Protein 5F2K (pdb70)

Sequence (714 aa):
SVVVRPAPMESATYSQSSRLQAAGLSPAITLFEKAAQTVPLPDAPQPVVIADYGVATGHNSLKPMMAAINALRRRIREDRAIMVAHTDVPDDNDFTALFRTLADDPDSYLHHDSASFASAVGRSFYTQILPSNTVSLGWSSWAIIQWLSRIPAGAPELTDHVQVAYSKDERARAAYAHQAATDWQDFLAFRGRELCPGGRLVVLTMALDEHGHFGYRPMMNNDALVAALNDQVRDGLLRPEELRRMAIPVVARAEKDLRAPFAPRGWFEGLTIEQLDVFNAEDRFWAAFQSDGDAESFGAQWAGFARAALFPTLAAALDCGTGDPRATAFIEQLEASVADRLASQPEPMRIPLASLVLAKRAVVVRPAPMESATYSQSSRLQAAGLSPAITLFEKAAQTVPLPDAPQPVVIADYGVATGHNSLKPMMAAINALRRRIREDRAIMVAHTDVPDDNDFTALFRTLADDPDSYLHHDSASFASAVGRSFYTQILPSNTVSLGWSSWAIQWLSRIPAGAPELTDHVQVAYSKDERARAAYAHQAATDWQDFLAFRGRELCPGGRLVVLTMALDEHGHFGYRPMMNDALVAALNDQVRDGLLRPEELRRMAIPVVARAEKDLRAPFAPRGWFEGLTIEQLDVFNAEDRFWAAFQSDGDAESFGAQWAGFARAALFPTLAAALDCGTGDPRATAFIEQLEASVADRLASQPEPMRIPLASLVLAKR

Secondary structure (DSSP, 8-state):
--S-------TTTTTTS-HHHHHHHHHHHHHHHHHHTT---PPTTPPEEEEEES-TTSGGGHHHHHHHHHHHHTTS-TTS-EEEEEEE-TTS-HHHHHHHHHH-TT-GGGT-TTEEEEEEES-TTS--S-TT-EEEEEEES-TTB-SSSPTTPPP-TT-SSGGG---HHHHHHHHHHHHHHHHHHHHHHHHHEEEEEEEEEEEEB--TTS----HHHHHHHHHHHHHHHHTTSS-HHHHHH----B-PBPHHHHHTTTTTTTEETTEEEEEEEEEEPP-HHHHHHHHH--HHHHHHHHHHHHHHHHHHHHHTTSSS-TTSHHHHHHHHHHHHHHHHHHHHS------EEEEEEEEE--/---------TTTTTTS-HHHHHHHHHHHHHHHHHHHHS--PSTTSPEEEEEES-TTSGGGHHHHHHHHHHHHTTS-TTS-EEEEEEE-TTS-HHHHHHHHHH-TT-GGGT-TTEEEEEEES-TTS--S-TT-EEEEEEES-TTB-SSSPTTPPP-SS-SSGGG---HHHHHHHHHHHHHHHHHHHHHHHHHEEEEEEEEEEEEB--TT-----HHHHHHHHHHHHHHHHTTSS-HHHHHH----B-PBPHHHHHTTTTTTTEETTEEEEEEEEEEPP-HHHHHHHHH--HHHHHHHHHHHHHHHHHHHHHTTSSS-SSSHHHHHHHHHHHHHHHHHHHHS------EEEEEEEEE-

Organism: Mycobacterium marinum (strain ATCC BAA-535 / M) (NCBI:txid216594)

InterPro domains:
  IPR005299 SAM dependent carboxyl methyltransferase [PF03492] (54-334)
  IPR005299 SAM dependent carboxyl methyltransferase [PTHR31009] (21-322)
  IPR029063 S-adenosyl-L-methionine-dependent methyltransferase superfamily [G3DSA:3.40.50.150] (27-288)
  IPR029063 S-adenosyl-L-methionine-dependent methyltransferase superfamily [SSF53335] (11-367)
  IPR042086 Methyltransferase, alpha-helical capping domain [G3DSA:1.10.1200.270] (24-352)

Radius of gyration: 27.46 Å; Cα contacts (8 Å, |Δi|>4): 1423; chains: 2; bounding box: 68×77×76 Å

Solvent-accessible surface area: 29587 Å² total; per-residue (Å²): 130,143,42,88,141,33,21,27,38,31,39,81,32,19,29,113,22,0,145,12,6,37,27,2,4,57,67,0,25,98,31,0,42,133,8,0,75,110,3,60,38,22,105,87,61,38,25,0,19,0,0,3,2,20,7,10,4,0,61,22,6,6,155,0,0,28,20,0,0,65,2,0,30,182,97,26,173,122,93,77,18,0,19,0,3,0,0,22,56,34,68,6,54,3,25,21,0,2,130,21,2,52,104,34,101,94,0,0,32,101,114,12,122,14,5,15,0,6,0,0,1,54,47,22,30,59,23,0,6,6,41,78,15,0,0,0,0,1,0,16,23,8,1,7,32,2,34,58,35,9,76,85,23,46,102,4,78,126,38,4,15,10,46,54,7,177,45,121,191,0,110,64,26,3,57,122,26,4,49,42,2,3,74,55,0,0,19,55,2,4,125,0,2,9,62,11,0,62,0,1,0,1,0,20,1,38,9,124,121,44,107,22,7,9,114,13,7,17,66,7,6,32,28,0,2,62,35,5,38,168,107,67,96,5,127,61,89,0,36,111,117,0,16,5,1,5,17,7,6,28,84,172,67,0,98,61,17,9,71,136,218,26,96,39,109,28,0,29,25,96,75,27,64,58,54,60,14,107,17,115,15,56,39,39,44,129,103,94,50,63,22,123,47,3,0,55,51,0,0,10,18,1,35,0,13,36,0,21,12,0,3,60,9,12,75,31,42,97,79,54,107,75,1,71,57,8,20,90,77,0,42,48,22,0,17,97,98,7,14,94,119,30,52,76,13,100,3,1,0,0,4,0,4,0,8,30,136,120,188,79,92,110,30,23,28,37,36,40,84,30,18,23,126,23,0,143,11,6,35,26,2,5,55,68,0,29,69,23,0,66,120,8,0,70,103,1,69,47,27,114,77,112,18,25,0,28,0,0,2,2,20,8,9,5,1,57,22,6,6,146,0,0,28,17,0,0,86,2,0,46,172,93,22,171,154,94,20,13,0,24,0,4,0,0,21,45,35,65,6,54,2,26,22,0,2,132,21,2,49,106,35,103,76,0,0,31,110,115,16,124,16,5,16,0,6,0,0,0,52,30,22,27,58,32,0,7,4,49,51,16,0,0,0,0,2,1,16,23,9,2,7,32,2,15,54,34,9,79,85,22,46,86,6,99,107,41,4,7,10,50,32,7,149,55,115,190,0,94,61,26,2,56,129,27,4,50,52,2,3,83,47,0,0,12,48,1,5,106,0,2,16,82,14,0,58,0,0,0,1,0,20,1,38,12,170,121,44,105,17,6,8,130,26,7,14,69,7,4,32,27,0,1,71,38,8,46,184,91,65,88,6,119,64,79,1,32,106,107,1,15,6,2,5,16,8,5,17,92,153,51,0,104,61,17,8,72,143,178,25,78,40,93,18,0,28,25,93,77,28,64,52,54,72,14,114,17,121,16,57,39,50,43,126,102,96,51,65,32,142,48,5,0,55,84,0,0,10,18,0,37,0,10,33,0,29,11,0,6,61,18,10,93,32,42,102,75,56,106,89,2,70,57,8,18,91,80,0,43,49,28,0,18,99,106,6,23,93,119,27,70,77,13,107,3,1,0,0,3,0,4,0,10,28,146

Foldseek 3Di:
DVFAFFDAFDLVQCLVQCVLQLLQCVVLLVVQLVLLLDFDADDPPAAAEEEEEAQQLVNSVLSSVLSSVVSNVVPDPLQRAHEYEYEDAQNRDVVSNVCCLVPPCSHVVNVRVRYYYHYFRHHLLAAGAAFQRHQEYEYTAPLQGFRGQFPPAAQQPLAAELLPGPDPSNVVRLLVSSLSSLLSNCLNVLGRHHAFGKYKYKYQAQDPVRHRKPVLLRVLLSVLVVVCCVVVLAPPQLVSQHYGSGHHYYPCSNCVQQPPVADHNQKGWPDKDKDWRPQVLLVVCVVPVQLLSSLLSSLSNCLRGPLLRSLPSDPDDCPDPSSVVVSVSSSVSSSVSCSVPPDGMTGMMMMTMMTGHD/DFAFFDAFFLVQCLPQCVVQLLQCVVLLVVQLVLLLDFDADPPQDEAEEEEEACQLVNSVLSSVLSSVVNNCVPDPLQRAYEYEYEEAQNRDVVSNVCCCVPPCSRVVNVRVRYYYHYFHHHLLAAGAAFQRHQEYEYTAPLQGFRGQFPPAAQQQQFAELLPGPDPSNVVRLLVSSLSSLLSNCLNVLGRHHARHKYKYKYQAQAPVRHRKPVLLRVLLSVLVVVCCVVVLDPSQLNSNHYGSGDHYYPCSNCVQQPDVADHNQKGWPDKDKDWRDQVLLVVCVVPVQLLSSLLSSLSNCLRGPLLRSLPSDPDDCPDPSSVVVSVSSSVSSSVSCSVPPDGMTGIMMMTMMTGD

CATH classification: 1.10.1200.270 (+1 more: 3.40.50.150)

B-factor: mean 18.24, std 9.44, range [2.29, 59.84]

Nearest PDB structures (foldseek):
  5f2o-assembly1_B  TM=1.001E+00  e=9.201E-74  Mycobacterium marinum M
  5f2n-assembly1_B  TM=1.000E+00  e=8.110E-73  Mycobacterium marinum M
  6lyh-assembly1_B  TM=8.226E-01  e=4.971E-21  Camellia sinensis var. assamica
  2efj-assembly1_A-2  TM=8.255E-01  e=1.047E-20  Coffea canephora
  1m6e-assembly1_X-2  TM=8.026E-01  e=1.023E-18  Clarkia breweri

Structure (mmCIF, N/CA/C/O backbone):
data_5F2K
#
_entry.id   5F2K
#
_cell.length_a   63.074
_cell.length_b   66.131
_cell.length_c   98.086
_cell.angle_alpha   90.00
_cell.angle_beta   107.36
_cell.angle_gamma   90.00
#
_symmetry.space_group_name_H-M   'P 1 21 1'
#
loop_
_entity.id
_entity.type
_entity.pdbx_description
1 polymer 'fatty acid O-methyltransferase'
2 non-polymer S-ADENOSYL-L-HOMOCYSTEINE
3 non-polymer 'OCTANOIC ACID (CAPRYLIC ACID)'
4 water water
#
loop_
_atom_site.group_PDB
_atom_site.id
_atom_site.type_symbol
_atom_site.label_atom_id
_atom_site.label_alt_id
_atom_site.label_comp_id
_atom_site.label_asym_id
_atom_site.label_entity_id
_atom_site.label_seq_id
_atom_site.pdbx_PDB_ins_code
_atom_site.Cartn_x
_atom_site.Cartn_y
_atom_site.Cartn_z
_atom_site.occupancy
_atom_site.B_iso_or_equiv
_atom_site.auth_seq_id
_atom_site.auth_comp_id
_atom_site.auth_asym_id
_atom_site.auth_atom_id
_atom_site.pdbx_PDB_model_num
ATOM 1 N N . SER A 1 11 ? -8.340 -25.652 -36.463 1.00 21.75 11 SER A N 1
ATOM 2 C CA . SER A 1 11 ? -8.948 -25.616 -37.824 1.00 21.16 11 SER A CA 1
ATOM 3 C C . SER A 1 11 ? -8.028 -24.917 -38.820 1.00 20.81 11 SER A C 1
ATOM 4 O O . SER A 1 11 ? -7.284 -24.003 -38.456 1.00 20.90 11 SER A O 1
ATOM 7 N N . VAL A 1 12 ? -8.091 -25.349 -40.078 1.00 19.97 12 VAL A N 1
ATOM 8 C CA . VAL A 1 12 ? -7.359 -24.695 -41.167 1.00 19.58 12 VAL A CA 1
ATOM 9 C C . VAL A 1 12 ? -8.089 -23.437 -41.662 1.00 19.48 12 VAL A C 1
ATOM 10 O O . VAL A 1 12 ? -7.625 -22.755 -42.581 1.00 19.71 12 VAL A O 1
ATOM 14 N N . VAL A 1 13 ? -9.238 -23.145 -41.061 1.00 18.76 13 VAL A N 1
ATOM 15 C CA . VAL A 1 13 ? -9.967 -21.919 -41.361 1.00 18.57 13 VAL A CA 1
ATOM 16 C C . VAL A 1 13 ? -9.509 -20.873 -40.349 1.00 18.26 13 VAL A C 1
ATOM 17 O O . VAL A 1 13 ? -9.716 -21.033 -39.144 1.00 18.57 13 VAL A O 1
ATOM 21 N N . VAL A 1 14 ? -8.858 -19.825 -40.847 1.00 17.20 14 VAL A N 1
ATOM 22 C CA . VAL A 1 14 ? -8.274 -18.789 -39.997 1.00 16.64 14 VAL A CA 1
ATOM 23 C C . VAL A 1 14 ? -9.266 -17.640 -39.833 1.00 15.97 14 VAL A C 1
ATOM 24 O O . VAL A 1 14 ? -9.704 -17.046 -40.815 1.00 15.59 14 VAL A O 1
ATOM 28 N N . ARG A 1 15 ? -9.607 -17.332 -38.586 1.00 15.54 15 ARG A N 1
ATOM 29 C CA . ARG A 1 15 ? -10.637 -16.341 -38.279 1.00 14.86 15 ARG A CA 1
ATOM 30 C C . ARG A 1 15 ? -10.057 -15.137 -37.536 1.00 13.45 15 ARG A C 1
ATOM 31 O O . ARG A 1 15 ? -8.982 -15.236 -36.939 1.00 13.28 15 ARG A O 1
ATOM 39 N N . PRO A 1 16 ? -10.761 -13.987 -37.573 1.00 12.19 16 PRO A N 1
ATOM 40 C CA . PRO A 1 16 ? -10.332 -12.852 -36.755 1.00 11.50 16 PRO A CA 1
ATOM 41 C C . PRO A 1 16 ? -10.532 -13.126 -35.261 1.00 10.81 16 PRO A C 1
ATOM 42 O O . PRO A 1 16 ? -11.179 -14.110 -34.891 1.00 10.77 16 PRO A O 1
ATOM 46 N N . ALA A 1 17 ? -9.967 -12.271 -34.417 1.00 10.19 17 ALA A N 1
ATOM 47 C CA . ALA A 1 17 ? -10.132 -12.391 -32.970 1.00 9.79 17 ALA A CA 1
ATOM 48 C C . ALA A 1 17 ? -11.150 -11.368 -32.466 1.00 9.58 17 ALA A C 1
ATOM 49 O O . ALA A 1 17 ? -11.296 -10.299 -33.064 1.00 9.50 17 ALA A O 1
ATOM 51 N N . PRO A 1 18 ? -11.863 -11.689 -31.369 1.00 9.46 18 PRO A N 1
ATOM 52 C CA . PRO A 1 18 ? -12.802 -10.722 -30.790 1.00 9.40 18 PRO A CA 1
ATOM 53 C C . PRO A 1 18 ? -12.084 -9.507 -30.208 1.00 9.40 18 PRO A C 1
ATOM 54 O O . PRO A 1 18 ? -10.847 -9.468 -30.180 1.00 9.52 18 PRO A O 1
ATOM 58 N N . MET A 1 19 ? -12.855 -8.523 -29.751 1.00 9.22 19 MET A N 1
ATOM 59 C CA . MET A 1 19 ? -12.283 -7.303 -29.184 1.00 9.19 19 MET A CA 1
ATOM 60 C C . MET A 1 19 ? -11.604 -7.616 -27.853 1.00 9.34 19 MET A C 1
ATOM 61 O O . MET A 1 19 ? -11.920 -8.623 -27.214 1.00 9.45 19 MET A O 1
ATOM 66 N N . GLU A 1 20 ? -10.660 -6.768 -27.449 1.00 9.57 20 GLU A N 1
ATOM 67 C CA . GLU A 1 20 ? -10.042 -6.906 -26.136 1.00 9.91 20 GLU A CA 1
ATOM 68 C C . GLU A 1 20 ? -11.059 -6.498 -25.078 1.00 10.05 20 GLU A C 1
ATOM 69 O O . GLU A 1 20 ? -11.324 -5.316 -24.872 1.00 9.98 20 GLU A O 1
ATOM 75 N N . SER A 1 21 ? -11.642 -7.484 -24.403 1.00 10.40 21 SER A N 1
ATOM 76 C CA . SER A 1 21 ? -12.714 -7.178 -23.461 1.00 10.86 21 SER A CA 1
ATOM 77 C C . SER A 1 21 ? -12.254 -6.288 -22.306 1.00 10.81 21 SER A C 1
ATOM 78 O O . SER A 1 21 ? -13.051 -5.528 -21.766 1.00 11.12 21 SER A O 1
ATOM 81 N N . ALA A 1 22 ? -10.970 -6.364 -21.956 1.00 10.70 22 ALA A N 1
ATOM 82 C CA . ALA A 1 22 ? -10.417 -5.556 -20.872 1.00 10.60 22 ALA A CA 1
ATOM 83 C C . ALA A 1 22 ? -10.477 -4.060 -21.162 1.00 10.51 22 ALA A C 1
ATOM 84 O O . ALA A 1 22 ? -10.579 -3.257 -20.235 1.00 10.86 22 ALA A O 1
ATOM 86 N N . THR A 1 23 ? -10.427 -3.685 -22.441 1.00 9.97 23 THR A N 1
ATOM 87 C CA . THR A 1 23 ? -10.351 -2.268 -22.799 1.00 9.53 23 THR A CA 1
ATOM 88 C C . THR A 1 23 ? -11.439 -1.762 -23.758 1.00 9.20 23 THR A C 1
ATOM 89 O O . THR A 1 23 ? -11.586 -0.550 -23.920 1.00 8.88 23 THR A O 1
ATOM 93 N N . TYR A 1 24 ? -12.190 -2.660 -24.396 1.00 8.80 24 TYR A N 1
ATOM 94 C CA . TYR A 1 24 ? -13.154 -2.212 -25.411 1.00 8.69 24 TYR A CA 1
ATOM 95 C C . TYR A 1 24 ? -14.182 -1.175 -24.918 1.00 9.08 24 TYR A C 1
ATOM 96 O O . TYR A 1 24 ? -14.463 -0.209 -25.625 1.00 9.06 24 TYR A O 1
ATOM 105 N N . SER A 1 25 ? -14.720 -1.358 -23.712 1.00 9.76 25 SER A N 1
ATOM 106 C CA . SER A 1 25 ? -15.733 -0.429 -23.193 1.00 10.49 25 SER A CA 1
ATOM 107 C C . SER A 1 25 ? -15.180 0.963 -22.912 1.00 11.03 25 SER A C 1
ATOM 108 O O . SER A 1 25 ? -15.937 1.929 -22.863 1.00 11.50 25 SER A O 1
ATOM 111 N N . GLN A 1 26 ? -13.867 1.052 -22.713 1.00 11.36 26 GLN A N 1
ATOM 112 C CA . GLN A 1 26 ? -13.198 2.330 -22.471 1.00 12.15 26 GLN A CA 1
ATOM 113 C C . GLN A 1 26 ? -12.581 2.902 -23.750 1.00 11.76 26 GLN A C 1
ATOM 114 O O . GLN A 1 26 ? -12.187 4.072 -23.787 1.00 12.35 26 GLN A O 1
ATOM 120 N N . SER A 1 27 ? -12.512 2.081 -24.795 1.00 11.18 27 SER A N 1
ATOM 121 C CA . SER A 1 27 ? -11.784 2.431 -26.017 1.00 10.72 27 SER A CA 1
ATOM 122 C C . SER A 1 27 ? -12.650 2.425 -27.279 1.00 10.21 27 SER A C 1
ATOM 123 O O . SER A 1 27 ? -12.129 2.279 -28.388 1.00 9.76 27 SER A O 1
ATOM 126 N N . SER A 1 28 ? -13.959 2.597 -27.112 1.00 10.01 28 SER A N 1
ATOM 127 C CA . SER A 1 28 ? -14.885 2.533 -28.247 1.00 9.78 28 SER A CA 1
ATOM 128 C C . SER A 1 28 ? -15.754 3.784 -28.418 1.00 10.01 28 SER A C 1
ATOM 129 O O . SER A 1 28 ? -16.871 3.717 -28.953 1.00 9.63 28 SER A O 1
ATOM 132 N N . ARG A 1 29 ? -15.229 4.924 -27.976 1.00 10.41 29 ARG A N 1
ATOM 133 C CA . ARG A 1 29 ? -15.901 6.211 -28.157 1.00 10.84 29 ARG A CA 1
ATOM 134 C C . ARG A 1 29 ? -15.953 6.633 -29.619 1.00 9.98 29 ARG A C 1
ATOM 135 O O . ARG A 1 29 ? -16.898 7.312 -30.029 1.00 9.86 29 ARG A O 1
ATOM 143 N N . LEU A 1 30 ? -14.943 6.250 -30.402 1.00 9.17 30 LEU A N 1
ATOM 144 C CA . LEU A 1 30 ? -14.967 6.542 -31.836 1.00 8.48 30 LEU A CA 1
ATOM 145 C C . LEU A 1 30 ? -16.178 5.831 -32.440 1.00 8.19 30 LEU A C 1
ATOM 146 O O . LEU A 1 30 ? -16.989 6.455 -33.125 1.00 8.06 30 LEU A O 1
ATOM 151 N N . GLN A 1 31 ? -16.306 4.541 -32.146 1.00 7.81 31 GLN A N 1
ATOM 152 C CA . GLN A 1 31 ? -17.429 3.738 -32.643 1.00 7.53 31 GLN A CA 1
ATOM 153 C C . GLN A 1 31 ? -18.773 4.305 -32.195 1.00 7.66 31 GLN A C 1
ATOM 154 O O . GLN A 1 31 ? -19.696 4.430 -33.004 1.00 7.56 31 GLN A O 1
ATOM 160 N N . ALA A 1 32 ? -18.878 4.655 -30.915 1.00 7.70 32 ALA A N 1
ATOM 161 C CA . ALA A 1 32 ? -20.114 5.217 -30.364 1.00 7.99 32 ALA A CA 1
ATOM 162 C C . ALA A 1 32 ? -20.551 6.494 -31.088 1.00 8.18 32 ALA A C 1
ATOM 163 O O . ALA A 1 32 ? -21.737 6.664 -31.394 1.00 8.22 32 ALA A O 1
ATOM 165 N N . ALA A 1 33 ? -19.592 7.376 -31.368 1.00 8.52 33 ALA A N 1
ATOM 166 C CA . ALA A 1 33 ? -19.876 8.638 -32.047 1.00 8.85 33 ALA A CA 1
ATOM 167 C C . ALA A 1 33 ? -20.297 8.402 -33.493 1.00 9.15 33 ALA A C 1
ATOM 168 O O . ALA A 1 33 ? -21.229 9.040 -33.986 1.00 9.44 33 ALA A O 1
ATOM 170 N N . GLY A 1 34 ? -19.617 7.472 -34.159 1.00 9.26 34 GLY A N 1
ATOM 171 C CA . GLY A 1 34 ? -19.901 7.152 -35.556 1.00 9.62 34 GLY A CA 1
ATOM 172 C C . GLY A 1 34 ? -21.267 6.530 -35.786 1.00 9.98 34 GLY A C 1
ATOM 173 O O . GLY A 1 34 ? -21.888 6.758 -36.826 1.00 9.99 34 GLY A O 1
ATOM 174 N N . LEU A 1 35 ? -21.739 5.743 -34.821 1.00 10.33 35 LEU A N 1
ATOM 175 C CA . LEU A 1 35 ? -23.011 5.024 -34.978 1.00 11.01 35 LEU A CA 1
ATOM 176 C C . LEU A 1 35 ? -24.225 5.888 -34.619 1.00 11.89 35 LEU A C 1
ATOM 177 O O . LEU A 1 35 ? -25.368 5.506 -34.883 1.00 11.95 35 LEU A O 1
ATOM 182 N N . SER A 1 36 ? -23.976 7.055 -34.026 1.00 12.88 36 SER A N 1
ATOM 183 C CA . SER A 1 36 ? -25.058 7.930 -33.561 1.00 14.25 36 SER A CA 1
ATOM 184 C C . SER A 1 36 ? -26.184 8.186 -34.591 1.00 14.71 36 SER A C 1
ATOM 185 O O . SER A 1 36 ? -27.360 8.068 -34.236 1.00 14.70 36 SER A O 1
ATOM 188 N N . PRO A 1 37 ? -25.841 8.496 -35.867 1.00 15.34 37 PRO A N 1
ATOM 189 C CA . PRO A 1 37 ? -26.905 8.728 -36.863 1.00 15.54 37 PRO A CA 1
ATOM 190 C C . PRO A 1 37 ? -27.778 7.502 -37.150 1.00 15.34 37 PRO A C 1
ATOM 191 O O . PRO A 1 37 ? -28.953 7.645 -37.505 1.00 16.06 37 PRO A O 1
ATOM 195 N N . ALA A 1 38 ? -27.212 6.308 -37.003 1.00 14.37 38 ALA A N 1
ATOM 196 C CA . ALA A 1 38 ? -27.961 5.078 -37.231 1.00 13.70 38 ALA A CA 1
ATOM 197 C C . ALA A 1 38 ? -29.002 4.831 -36.132 1.00 12.95 38 ALA A C 1
ATOM 198 O O . ALA A 1 38 ? -30.004 4.158 -36.373 1.00 12.72 38 ALA A O 1
ATOM 200 N N . ILE A 1 39 ? -28.768 5.376 -34.936 1.00 12.52 39 ILE A N 1
ATOM 201 C CA . ILE A 1 39 ? -29.731 5.249 -33.831 1.00 12.04 39 ILE A CA 1
ATOM 202 C C . ILE A 1 39 ? -31.066 5.890 -34.218 1.00 12.12 39 ILE A C 1
ATOM 203 O O . ILE A 1 39 ? -32.129 5.337 -33.932 1.00 11.88 39 ILE A O 1
ATOM 208 N N . THR A 1 40 ? -30.999 7.039 -34.890 1.00 12.39 40 THR A N 1
ATOM 209 C CA . THR A 1 40 ? -32.201 7.737 -35.354 1.00 12.99 40 THR A CA 1
ATOM 210 C C . THR A 1 40 ? -33.016 6.856 -36.306 1.00 12.70 40 THR A C 1
ATOM 211 O O . THR A 1 40 ? -34.246 6.789 -36.203 1.00 12.89 40 THR A O 1
ATOM 215 N N . LEU A 1 41 ? -32.326 6.181 -37.223 1.00 12.55 41 LEU A N 1
ATOM 216 C CA . LEU A 1 41 ? -32.955 5.241 -38.154 1.00 12.28 41 LEU A CA 1
ATOM 217 C C . LEU A 1 41 ? -33.618 4.077 -37.416 1.00 11.77 41 LEU A C 1
ATOM 218 O O . LEU A 1 41 ? -34.722 3.645 -37.767 1.00 11.43 41 LEU A O 1
ATOM 223 N N . PHE A 1 42 ? -32.926 3.582 -36.393 1.00 11.39 42 PHE A N 1
ATOM 224 C CA . PHE A 1 42 ? -33.372 2.440 -35.597 1.00 11.18 42 PHE A CA 1
ATOM 225 C C . PHE A 1 42 ? -34.620 2.786 -34.785 1.00 11.50 42 PHE A C 1
ATOM 226 O O . PHE A 1 42 ? -35.591 2.018 -34.752 1.00 11.12 42 PHE A O 1
ATOM 234 N N . GLU A 1 43 ? -34.587 3.952 -34.144 1.00 12.21 43 GLU A N 1
ATOM 235 C CA . GLU A 1 43 ? -35.725 4.459 -33.381 1.00 13.25 43 GLU A CA 1
ATOM 236 C C . GLU A 1 43 ? -36.953 4.643 -34.271 1.00 13.22 43 GLU A C 1
ATOM 237 O O . GLU A 1 43 ? -38.078 4.329 -33.865 1.00 12.72 43 GLU A O 1
ATOM 243 N N . LYS A 1 44 ? -36.731 5.167 -35.475 1.00 13.14 44 LYS A N 1
ATOM 244 C CA . LYS A 1 44 ? -37.810 5.392 -36.433 1.00 13.55 44 LYS A CA 1
ATOM 245 C C . LYS A 1 44 ? -38.442 4.064 -36.861 1.00 12.97 44 LYS A C 1
ATOM 246 O O . LYS A 1 44 ? -39.668 3.943 -36.913 1.00 12.85 44 LYS A O 1
ATOM 252 N N . ALA A 1 45 ? -37.602 3.067 -37.136 1.00 12.28 45 ALA A N 1
ATOM 253 C CA . ALA A 1 45 ? -38.067 1.724 -37.483 1.00 12.02 45 ALA A CA 1
ATOM 25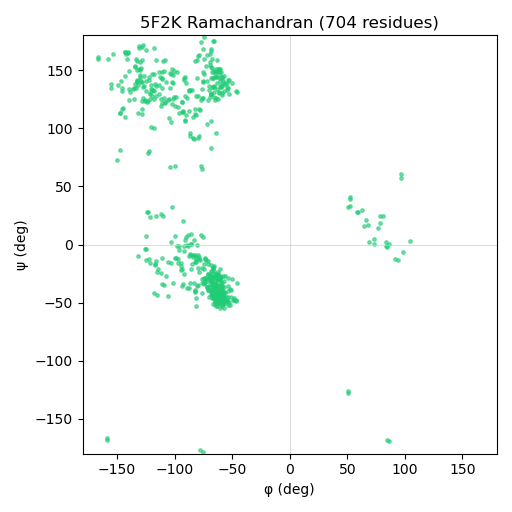4 C C . ALA A 1 45 ? -38.930 1.115 -36.373 1.00 11.98 45 ALA A C 1
ATOM 255 O O . ALA A 1 45 ? -39.955 0.476 -36.647 1.00 11.81 45 ALA A O 1
ATOM 257 N N . ALA A 1 46 ? -38.525 1.347 -35.125 1.00 11.90 46 ALA A N 1
ATOM 258 C CA . ALA A 1 46 ? -39.220 0.815 -33.950 1.00 12.27 46 ALA A CA 1
ATOM 259 C C . ALA A 1 46 ? -40.651 1.347 -33.828 1.00 12.56 46 ALA A C 1
ATOM 260 O O . ALA A 1 46 ? -41.506 0.715 -33.199 1.00 12.49 46 ALA A O 1
ATOM 262 N N . GLN A 1 47 ? -40.898 2.509 -34.426 1.00 13.43 47 GLN A N 1
ATOM 263 C CA . GLN A 1 47 ? -42.218 3.138 -34.379 1.00 14.40 47 GLN A CA 1
ATOM 264 C C . GLN A 1 47 ? -43.276 2.359 -35.160 1.00 14.50 47 GLN A C 1
ATOM 265 O O . GLN A 1 47 ? -44.463 2.445 -34.838 1.00 15.03 47 GLN A O 1
ATOM 271 N N . THR A 1 48 ? -42.860 1.590 -36.168 1.00 14.41 48 THR A N 1
ATOM 272 C CA . THR A 1 48 ? -43.830 0.938 -37.063 1.00 14.43 48 THR A CA 1
ATOM 273 C C . THR A 1 48 ? -43.639 -0.558 -37.366 1.00 13.89 48 THR A C 1
ATOM 274 O O . THR A 1 48 ? -44.519 -1.168 -37.974 1.00 13.98 48 THR A O 1
ATOM 278 N N . VAL A 1 49 ? -42.514 -1.160 -36.975 1.00 12.99 49 VAL A N 1
ATOM 279 C CA . VAL A 1 49 ? -42.315 -2.588 -37.283 1.00 12.56 49 VAL A CA 1
ATOM 280 C C . VAL A 1 49 ? -43.426 -3.455 -36.679 1.00 12.12 49 VAL A C 1
ATOM 281 O O . VAL A 1 49 ? -43.896 -3.167 -35.576 1.00 11.96 49 VAL A O 1
ATOM 285 N N . PRO A 1 50 ? -43.853 -4.511 -37.402 1.00 11.96 50 PRO A N 1
ATOM 286 C CA . PRO A 1 50 ? -44.838 -5.434 -36.826 1.00 11.89 50 PRO A CA 1
ATOM 287 C C . PRO A 1 50 ? -44.272 -6.180 -35.623 1.00 11.94 50 PRO A C 1
ATOM 288 O O . PRO A 1 50 ? -43.076 -6.500 -35.590 1.00 11.66 50 PRO A O 1
ATOM 292 N N . LEU A 1 51 ? -45.135 -6.438 -34.646 1.00 11.82 51 LEU A N 1
ATOM 293 C CA . LEU A 1 51 ? -44.751 -7.136 -33.421 1.00 12.16 51 LEU A CA 1
ATOM 294 C C . LEU A 1 51 ? -45.446 -8.496 -33.362 1.00 12.75 51 LEU A C 1
ATOM 295 O O . LEU A 1 51 ? -46.556 -8.640 -33.877 1.00 12.63 51 LEU A O 1
ATOM 300 N N . PRO A 1 52 ? -44.792 -9.502 -32.752 1.00 13.20 52 PRO A N 1
ATOM 301 C CA . PRO A 1 52 ? -45.316 -10.876 -32.763 1.00 13.92 52 PRO A CA 1
ATOM 302 C C . PRO A 1 52 ? -46.514 -11.101 -31.837 1.00 14.65 52 PRO A C 1
ATOM 303 O O . PRO A 1 52 ? -46.734 -10.327 -30.906 1.00 14.21 52 PRO A O 1
ATOM 307 N N . ASP A 1 53 ? -47.266 -12.169 -32.112 1.00 16.44 53 ASP A N 1
ATOM 308 C CA . ASP A 1 53 ? -48.453 -12.557 -31.337 1.00 18.27 53 ASP A CA 1
ATOM 309 C C . ASP A 1 53 ? -48.099 -12.967 -29.905 1.00 18.49 53 ASP A C 1
ATOM 310 O O . ASP A 1 53 ? -47.023 -13.514 -29.661 1.00 18.46 53 ASP A O 1
ATOM 315 N N . ALA A 1 54 ? -49.009 -12.712 -28.965 1.00 18.79 54 ALA A N 1
ATOM 316 C CA . ALA A 1 54 ? -48.832 -13.125 -27.566 1.00 18.71 54 ALA A CA 1
ATOM 317 C C . ALA A 1 54 ? -48.711 -14.650 -27.449 1.00 18.50 54 ALA A C 1
ATOM 318 O O . ALA A 1 54 ? -49.328 -15.375 -28.233 1.00 18.94 54 ALA A O 1
ATOM 320 N N . PRO A 1 55 ? -47.920 -15.145 -26.475 1.00 18.01 55 PRO A N 1
ATOM 321 C CA . PRO A 1 55 ? -47.151 -14.415 -25.465 1.00 17.40 55 PRO A CA 1
ATOM 322 C C . PRO A 1 55 ? -45.709 -14.116 -25.885 1.00 16.40 55 PRO A C 1
ATOM 323 O O . PRO A 1 55 ? -44.862 -13.849 -25.026 1.00 16.37 55 PRO A O 1
ATOM 327 N N . GLN A 1 56 ? -45.433 -14.157 -27.187 1.00 15.27 56 GLN A N 1
ATOM 328 C CA . GLN A 1 56 ? -44.066 -13.961 -27.680 1.00 14.15 56 GLN A CA 1
ATOM 329 C C . GLN A 1 56 ? -43.523 -12.587 -27.297 1.00 12.99 56 GLN A C 1
ATOM 330 O O . GLN A 1 56 ? -44.225 -11.583 -27.423 1.00 12.85 56 GLN A O 1
ATOM 336 N N . PRO A 1 57 ? -42.262 -12.532 -26.829 1.00 11.95 57 PRO A N 1
ATOM 337 C CA . PRO A 1 57 ? -41.679 -11.220 -26.593 1.00 11.28 57 PRO A CA 1
ATOM 338 C C . PRO A 1 57 ? -41.361 -10.536 -27.921 1.00 10.69 57 PRO A C 1
ATOM 339 O O . PRO A 1 57 ? -41.155 -11.219 -28.931 1.00 10.79 57 PRO A O 1
ATOM 343 N N . VAL A 1 58 ? -41.341 -9.208 -27.925 1.00 9.95 58 VAL A N 1
ATOM 344 C CA . VAL A 1 58 ? -40.767 -8.470 -29.044 1.00 9.40 58 VAL A CA 1
ATOM 345 C C . VAL A 1 58 ? -39.271 -8.741 -28.975 1.00 9.16 58 VAL A C 1
ATOM 346 O O . VAL A 1 58 ? -38.663 -8.562 -27.917 1.00 9.31 58 VAL A O 1
ATOM 350 N N . VAL A 1 59 ? -38.690 -9.194 -30.082 1.00 8.72 59 VAL A N 1
ATOM 351 C CA . VAL A 1 59 ? -37.253 -9.484 -30.116 1.00 8.44 59 VAL A CA 1
ATOM 352 C C . VAL A 1 59 ? -36.504 -8.408 -30.890 1.00 8.16 59 VAL A C 1
ATOM 353 O O . VAL A 1 59 ? -36.834 -8.104 -32.043 1.00 8.22 59 VAL A O 1
ATOM 357 N N . ILE A 1 60 ? -35.516 -7.824 -30.220 1.00 7.93 60 ILE A N 1
ATOM 358 C CA . ILE A 1 60 ? -34.535 -6.935 -30.831 1.00 7.71 60 ILE A CA 1
ATOM 359 C C . ILE A 1 60 ? -33.218 -7.700 -30.875 1.00 7.53 60 ILE A C 1
ATOM 360 O O . ILE A 1 60 ? -32.741 -8.155 -29.838 1.00 7.62 60 ILE A O 1
ATOM 365 N N . ALA A 1 61 ? -32.644 -7.872 -32.068 1.00 7.22 61 ALA A N 1
ATOM 366 C CA . ALA A 1 61 ? -31.374 -8.597 -32.207 1.00 6.98 61 ALA A CA 1
ATOM 367 C C . ALA A 1 61 ? -30.232 -7.611 -32.433 1.00 6.87 61 ALA A C 1
ATOM 368 O O . ALA A 1 61 ? -30.368 -6.673 -33.216 1.00 6.88 61 ALA A O 1
ATOM 370 N N . ASP A 1 62 ? -29.129 -7.822 -31.710 1.00 6.65 62 ASP A N 1
ATOM 371 C CA . ASP A 1 62 ? -27.942 -6.966 -31.762 1.00 6.46 62 ASP A CA 1
ATOM 372 C C . ASP A 1 62 ? -26.787 -7.829 -32.262 1.00 6.35 62 ASP A C 1
ATOM 373 O O . ASP A 1 62 ? -26.211 -8.603 -31.503 1.00 6.35 62 ASP A O 1
ATOM 378 N N . TYR A 1 63 ? -26.467 -7.698 -33.549 1.00 6.23 63 TYR A N 1
ATOM 379 C CA . TYR A 1 63 ? -25.502 -8.586 -34.192 1.00 6.16 63 TYR A CA 1
ATOM 380 C C . TYR A 1 63 ? -24.087 -8.023 -34.097 1.00 6.11 63 TYR A C 1
ATOM 381 O O . TYR A 1 63 ? -23.752 -7.063 -34.791 1.00 6.18 63 TYR A O 1
ATOM 390 N N . GLY A 1 64 ? -23.273 -8.631 -33.234 1.00 6.07 64 GLY A N 1
ATOM 391 C CA . GLY A 1 64 ? -21.893 -8.189 -32.994 1.00 6.05 64 GLY A CA 1
ATOM 392 C C . GLY A 1 64 ? -21.776 -7.291 -31.778 1.00 6.06 64 GLY A C 1
ATOM 393 O O . GLY A 1 64 ? -21.329 -6.152 -31.884 1.00 6.00 64 GLY A O 1
ATOM 394 N N . VAL A 1 65 ? -22.151 -7.827 -30.618 1.00 6.12 65 VAL A N 1
ATOM 395 C CA . VAL A 1 65 ? -22.278 -7.051 -29.377 1.00 6.25 65 VAL A CA 1
ATOM 396 C C . VAL A 1 65 ? -20.964 -6.644 -28.678 1.00 6.42 65 VAL A C 1
ATOM 397 O O . VAL A 1 65 ? -20.922 -5.615 -27.999 1.00 6.41 65 VAL A O 1
ATOM 401 N N . ALA A 1 66 ? -19.908 -7.440 -28.838 1.00 6.70 66 ALA A N 1
ATOM 402 C CA . ALA A 1 66 ? -18.691 -7.300 -28.024 1.00 7.01 66 ALA A CA 1
ATOM 403 C C . ALA A 1 66 ? -19.056 -7.252 -26.529 1.00 7.32 66 ALA A C 1
ATOM 404 O O . ALA A 1 66 ? -19.774 -8.128 -26.051 1.00 7.33 66 ALA A O 1
ATOM 406 N N . THR A 1 67 ? -18.605 -6.215 -25.819 1.00 7.89 67 THR A N 1
ATOM 407 C CA . THR A 1 67 ? -18.821 -6.078 -24.367 1.00 8.47 67 THR A CA 1
ATOM 408 C C . THR A 1 67 ? -20.184 -5.496 -24.002 1.00 8.54 67 THR A C 1
ATOM 409 O O . THR A 1 67 ? -20.531 -5.428 -22.821 1.00 8.23 67 THR A O 1
ATOM 413 N N . GLY A 1 68 ? -20.920 -5.027 -25.008 1.00 8.64 68 GLY A N 1
ATOM 414 C CA . GLY A 1 68 ? -22.244 -4.432 -24.808 1.00 9.24 68 GLY A CA 1
ATOM 415 C C . GLY A 1 68 ? -22.296 -2.925 -24.599 1.00 9.66 68 GLY A C 1
ATOM 416 O O . GLY A 1 68 ? -23.367 -2.327 -24.660 1.00 9.42 68 GLY A O 1
ATOM 417 N N . HIS A 1 69 ? -21.142 -2.308 -24.366 1.00 10.32 69 HIS A N 1
ATOM 418 C CA . HIS A 1 69 ? -21.066 -0.885 -24.037 1.00 11.28 69 HIS A CA 1
ATOM 419 C C . HIS A 1 69 ? -21.784 0.020 -25.056 1.00 11.22 69 HIS A C 1
ATOM 420 O O . HIS A 1 69 ? -22.538 0.918 -24.680 1.00 11.40 69 HIS A O 1
ATOM 427 N N . ASN A 1 70 ? -21.573 -0.246 -26.341 1.00 11.12 70 ASN A N 1
ATOM 428 C CA . ASN A 1 70 ? -22.162 0.579 -27.391 1.00 11.35 70 ASN A CA 1
ATOM 429 C C . ASN A 1 70 ? -23.532 0.123 -27.855 1.00 11.58 70 ASN A C 1
ATOM 430 O O . ASN A 1 70 ? -24.076 0.674 -28.810 1.00 12.57 70 ASN A O 1
ATOM 435 N N . SER A 1 71 ? -24.092 -0.870 -27.174 1.00 11.18 71 SER A N 1
ATOM 436 C CA . SER A 1 71 ? -25.425 -1.359 -27.510 1.00 11.14 71 SER A CA 1
ATOM 437 C C . SER A 1 71 ? -26.512 -0.683 -26.682 1.00 11.37 71 SER A C 1
ATOM 438 O O . SER A 1 71 ? -27.674 -0.657 -27.079 1.00 11.92 71 SER A O 1
ATOM 441 N N . LEU A 1 72 ? -26.127 -0.122 -25.543 1.00 11.25 72 LEU A N 1
ATOM 442 C CA . LEU A 1 72 ? -27.103 0.387 -24.583 1.00 11.25 72 LEU A CA 1
ATOM 443 C C . LEU A 1 72 ? -27.973 1.503 -25.152 1.00 11.54 72 LEU A C 1
ATOM 444 O O . LEU A 1 72 ? -29.193 1.452 -25.024 1.00 11.52 72 LEU A O 1
ATOM 449 N N . LYS A 1 73 ? -27.352 2.480 -25.806 1.00 12.13 73 LYS A N 1
ATOM 450 C CA . LYS A 1 73 ? -28.086 3.604 -26.392 1.00 12.68 73 LYS A CA 1
ATOM 451 C C . LYS A 1 73 ? -29.058 3.188 -27.516 1.00 12.19 73 LYS A C 1
ATOM 452 O O . LYS A 1 73 ? -30.237 3.543 -27.448 1.00 11.83 73 LYS A O 1
ATOM 458 N N . PRO A 1 74 ? -28.584 2.438 -28.540 1.00 11.76 74 PRO A N 1
ATOM 459 C CA . PRO A 1 74 ? -29.532 2.017 -29.580 1.00 11.58 74 PRO A CA 1
ATOM 460 C C . PRO A 1 74 ? -30.681 1.160 -29.047 1.00 11.47 74 PRO A C 1
ATOM 461 O O . PRO A 1 74 ? -31.823 1.344 -29.473 1.00 11.16 74 PRO A O 1
ATOM 465 N N . MET A 1 75 ? -30.386 0.246 -28.124 1.00 11.61 75 MET A N 1
ATOM 466 C CA . MET A 1 75 ? -31.426 -0.617 -27.555 1.00 11.95 75 MET A CA 1
ATOM 467 C C . MET A 1 75 ? -32.485 0.193 -26.809 1.00 12.19 75 MET A C 1
ATOM 468 O O . MET A 1 75 ? -33.683 -0.047 -26.972 1.00 11.78 75 MET A O 1
ATOM 473 N N . MET A 1 76 ? -32.036 1.152 -26.002 1.00 12.64 76 MET A N 1
ATOM 474 C CA . MET A 1 76 ? -32.947 1.984 -25.212 1.00 13.55 76 MET A CA 1
ATOM 475 C C . MET A 1 76 ? -33.821 2.864 -26.103 1.00 12.84 76 MET A C 1
ATOM 476 O O . MET A 1 76 ? -34.998 3.081 -25.803 1.00 12.49 76 MET A O 1
ATOM 481 N N . ALA A 1 77 ? -33.246 3.357 -27.202 1.00 12.24 77 ALA A N 1
ATOM 482 C CA . ALA A 1 77 ? -33.994 4.147 -28.184 1.00 11.80 77 ALA A CA 1
ATOM 483 C C . ALA A 1 77 ? -35.159 3.347 -28.761 1.00 11.56 77 ALA A C 1
ATOM 484 O O . ALA A 1 77 ? -36.278 3.855 -28.862 1.00 11.51 77 ALA A O 1
ATOM 486 N N . ALA A 1 78 ? -34.893 2.094 -29.124 1.00 11.13 78 ALA A N 1
ATOM 487 C CA . ALA A 1 78 ? -35.927 1.207 -29.670 1.00 10.94 78 ALA A CA 1
ATOM 488 C C . ALA A 1 78 ? -36.986 0.875 -28.629 1.00 10.95 78 ALA A C 1
ATOM 489 O O . ALA A 1 78 ? -38.184 0.913 -28.925 1.00 11.06 78 ALA A O 1
ATOM 491 N N . ILE A 1 79 ? -36.536 0.549 -27.418 1.00 10.99 79 ILE A N 1
ATOM 492 C CA . ILE A 1 79 ? -37.433 0.174 -26.325 1.00 11.09 79 ILE A CA 1
ATOM 493 C C . ILE A 1 79 ? -38.365 1.329 -25.976 1.00 11.42 79 ILE A C 1
ATOM 494 O O . ILE A 1 79 ? -39.571 1.126 -25.825 1.00 11.37 79 ILE A O 1
ATOM 499 N N . ASN A 1 80 ? -37.811 2.537 -25.886 1.00 12.01 80 ASN A N 1
ATOM 500 C CA . ASN A 1 80 ? -38.627 3.720 -25.619 1.00 12.53 80 ASN A CA 1
ATOM 501 C C . ASN A 1 80 ? -39.709 3.931 -26.676 1.00 12.59 80 ASN A C 1
ATOM 502 O O . ASN A 1 80 ? -40.862 4.222 -26.339 1.00 12.70 80 ASN A O 1
ATOM 507 N N . ALA A 1 81 ? -39.348 3.754 -27.947 1.00 12.38 81 ALA A N 1
ATOM 508 C CA . ALA A 1 81 ? -40.322 3.851 -29.039 1.00 12.45 81 ALA A CA 1
ATOM 509 C C . ALA A 1 81 ? -41.401 2.769 -28.936 1.00 12.45 81 ALA A C 1
ATOM 510 O O . ALA A 1 81 ? -42.591 3.041 -29.146 1.00 12.27 81 ALA A O 1
ATOM 512 N N . LEU A 1 82 ? -40.988 1.549 -28.600 1.00 12.21 82 LEU A N 1
ATOM 513 C CA . LEU A 1 82 ? -41.932 0.441 -28.454 1.00 12.47 82 LEU A CA 1
ATOM 514 C C . LEU A 1 82 ? -42.920 0.692 -27.319 1.00 12.79 82 LEU A C 1
ATOM 515 O O . LEU A 1 82 ? -44.096 0.354 -27.436 1.00 12.71 82 LEU A O 1
ATOM 520 N N . ARG A 1 83 ? -42.442 1.311 -26.242 1.00 13.31 83 ARG A N 1
ATOM 521 C CA . ARG A 1 83 ? -43.285 1.589 -25.077 1.00 13.89 83 ARG A CA 1
ATOM 522 C C . ARG A 1 83 ? -44.325 2.685 -25.334 1.00 14.77 83 ARG A C 1
ATOM 523 O O . ARG A 1 83 ? -45.259 2.850 -24.551 1.00 15.05 83 ARG A O 1
ATOM 531 N N . ARG A 1 84 ? -44.164 3.427 -26.427 1.00 15.78 84 ARG A N 1
ATOM 532 C CA . ARG A 1 84 ? -45.190 4.383 -26.854 1.00 16.64 84 ARG A CA 1
ATOM 533 C C . ARG A 1 84 ? -46.318 3.680 -27.615 1.00 16.33 84 ARG A C 1
ATOM 534 O O . ARG A 1 84 ? -47.378 4.270 -27.862 1.00 16.54 84 ARG A O 1
ATOM 542 N N . ARG A 1 85 ? -46.091 2.412 -27.959 1.00 15.75 85 ARG A N 1
ATOM 543 C CA . ARG A 1 85 ? -47.044 1.605 -28.725 1.00 15.40 85 ARG A CA 1
ATOM 544 C C . ARG A 1 85 ? -47.770 0.571 -27.865 1.00 15.49 85 ARG A C 1
ATOM 545 O O . ARG A 1 85 ? -48.987 0.398 -27.982 1.00 16.07 85 ARG A O 1
ATOM 553 N N . ILE A 1 86 ? -47.019 -0.119 -27.009 1.00 15.26 86 ILE A N 1
ATOM 554 C CA . ILE A 1 86 ? -47.539 -1.288 -26.298 1.00 15.30 86 ILE A CA 1
ATOM 555 C C . ILE A 1 86 ? -47.542 -1.095 -24.784 1.00 15.65 86 ILE A C 1
ATOM 556 O O . ILE A 1 86 ? -46.960 -0.137 -24.272 1.00 15.44 86 ILE A O 1
ATOM 561 N N . ARG A 1 87 ? -48.206 -2.009 -24.080 1.00 16.49 87 ARG A N 1
ATOM 562 C CA . ARG A 1 87 ? -48.296 -1.964 -22.623 1.00 17.49 87 ARG A CA 1
ATOM 563 C C . ARG A 1 87 ? -46.919 -2.078 -21.978 1.00 17.53 87 ARG A C 1
ATOM 564 O O . ARG A 1 87 ? -46.022 -2.721 -22.527 1.00 17.04 87 ARG A O 1
ATOM 572 N N . GLU A 1 88 ? -46.766 -1.456 -20.811 1.00 17.69 88 GLU A N 1
ATOM 573 C CA . GLU A 1 88 ? -45.509 -1.504 -20.065 1.00 18.30 88 GLU A CA 1
ATOM 574 C C . GLU A 1 88 ? -45.115 -2.926 -19.675 1.00 17.60 88 GLU A C 1
ATOM 575 O O . GLU A 1 88 ? -43.928 -3.228 -19.570 1.00 17.66 88 GLU A O 1
ATOM 581 N N . ASP A 1 89 ? -46.106 -3.794 -19.472 1.00 16.72 89 ASP A N 1
ATOM 582 C CA . ASP A 1 89 ? -45.834 -5.175 -19.058 1.00 16.29 89 ASP A CA 1
ATOM 583 C C . ASP A 1 89 ? -45.547 -6.157 -20.205 1.00 15.26 89 ASP A C 1
ATOM 584 O O . ASP A 1 89 ? -45.308 -7.338 -19.960 1.00 15.26 89 ASP A O 1
ATOM 589 N N . ARG A 1 90 ? -45.564 -5.673 -21.445 1.00 14.03 90 ARG A N 1
ATOM 590 C CA . ARG A 1 90 ? -45.201 -6.508 -22.593 1.00 12.86 90 ARG A CA 1
ATOM 591 C C . ARG A 1 90 ? -43.710 -6.821 -22.542 1.00 12.11 90 ARG A C 1
ATOM 592 O O . ARG A 1 90 ? -42.885 -5.917 -22.400 1.00 12.00 90 ARG A O 1
ATOM 600 N N . ALA A 1 91 ? -43.367 -8.097 -22.666 1.00 11.28 91 ALA A N 1
ATOM 601 C CA . ALA A 1 91 ? -41.959 -8.498 -22.664 1.00 10.48 91 ALA A CA 1
ATOM 602 C C . ALA A 1 91 ? -41.235 -8.057 -23.930 1.00 10.00 91 ALA A C 1
ATOM 603 O O . ALA A 1 91 ? -41.738 -8.227 -25.042 1.00 9.79 91 ALA A O 1
ATOM 605 N N . ILE A 1 92 ? -40.054 -7.475 -23.740 1.00 9.67 92 ILE A N 1
ATOM 606 C CA . ILE A 1 92 ? -39.124 -7.211 -24.838 1.00 9.44 92 ILE A CA 1
ATOM 607 C C . ILE A 1 92 ? -37.838 -7.978 -24.534 1.00 9.31 92 ILE A C 1
ATOM 608 O O . ILE A 1 92 ? -37.293 -7.867 -23.432 1.00 9.52 92 ILE A O 1
ATOM 613 N N . MET A 1 93 ? -37.374 -8.766 -25.503 1.00 9.00 93 MET A N 1
ATOM 614 C CA . MET A 1 93 ? -36.123 -9.521 -25.359 1.00 8.67 93 MET A CA 1
ATOM 615 C C . MET A 1 93 ? -35.064 -8.979 -26.307 1.00 8.42 93 MET A C 1
ATOM 616 O O . MET A 1 93 ? -35.296 -8.883 -27.512 1.00 8.20 93 MET A O 1
ATOM 621 N N . VAL A 1 94 ? -33.911 -8.618 -25.750 1.00 8.01 94 VAL A N 1
ATOM 622 C CA . VAL A 1 94 ? -32.764 -8.214 -26.558 1.00 7.80 94 VAL A CA 1
ATOM 623 C C . VAL A 1 94 ? -31.834 -9.414 -26.660 1.00 7.62 94 VAL A C 1
ATOM 624 O O . VAL A 1 94 ? -31.365 -9.931 -25.643 1.00 7.80 94 VAL A O 1
ATOM 628 N N . ALA A 1 95 ? -31.606 -9.868 -27.891 1.00 7.28 95 ALA A N 1
ATOM 629 C CA . ALA A 1 95 ? -30.693 -10.971 -28.163 1.00 7.06 95 ALA A CA 1
ATOM 630 C C . ALA A 1 95 ? -29.387 -10.408 -28.716 1.00 6.86 95 ALA A C 1
ATOM 631 O O . ALA A 1 95 ? -29.326 -9.969 -29.872 1.00 6.93 95 ALA A O 1
ATOM 633 N N . HIS A 1 96 ? -28.354 -10.405 -27.875 1.00 6.67 96 HIS A N 1
ATOM 634 C CA . HIS A 1 96 ? -27.024 -9.911 -28.248 1.00 6.54 96 HIS A CA 1
ATOM 635 C C . HIS A 1 96 ? -26.234 -11.070 -28.837 1.00 6.52 96 HIS A C 1
ATOM 636 O O . HIS A 1 96 ? -26.115 -12.113 -28.200 1.00 6.62 96 HIS A O 1
ATOM 643 N N . THR A 1 97 ? -25.698 -10.906 -30.045 1.00 6.38 97 THR A N 1
ATOM 644 C CA . THR A 1 97 ? -24.973 -12.005 -30.689 1.00 6.37 97 THR A CA 1
ATOM 645 C C . THR A 1 97 ? -23.506 -11.664 -30.949 1.00 6.40 97 THR A C 1
ATOM 646 O O . THR A 1 97 ? -23.164 -10.514 -31.196 1.00 6.31 97 THR A O 1
ATOM 650 N N . ASP A 1 98 ? -22.650 -12.676 -30.864 1.00 6.49 98 ASP A N 1
ATOM 651 C CA . ASP A 1 98 ? -21.240 -12.528 -31.208 1.00 6.67 98 ASP A CA 1
ATOM 652 C C . ASP A 1 98 ? -20.675 -13.910 -31.527 1.00 6.90 98 ASP A C 1
ATOM 653 O O . ASP A 1 98 ? -21.433 -14.872 -31.704 1.00 6.88 98 ASP A O 1
ATOM 658 N N . VAL A 1 99 ? -19.355 -14.005 -31.629 1.00 7.26 99 VAL A N 1
ATOM 659 C CA . VAL A 1 99 ? -18.688 -15.291 -31.816 1.00 7.73 99 VAL A CA 1
ATOM 660 C C . VAL A 1 99 ? -18.554 -16.010 -30.462 1.00 7.98 99 VAL A C 1
ATOM 661 O O . VAL A 1 99 ? -18.625 -15.361 -29.410 1.00 7.93 99 VAL A O 1
ATOM 665 N N . PRO A 1 100 ? -18.384 -17.351 -30.473 1.00 8.30 100 PRO A N 1
ATOM 666 C CA . PRO A 1 100 ? -18.283 -18.079 -29.202 1.00 8.65 100 PRO A CA 1
ATOM 667 C C . PRO A 1 100 ? -17.207 -17.548 -28.237 1.00 8.91 100 PRO A C 1
ATOM 668 O O . PRO A 1 100 ? -17.432 -17.539 -27.026 1.00 8.98 100 PRO A O 1
ATOM 672 N N . ASP A 1 101 ? -16.073 -17.091 -28.776 1.00 9.28 101 ASP A N 1
ATOM 673 C CA A ASP A 1 101 ? -14.971 -16.654 -27.911 0.50 9.41 101 ASP A CA 1
ATOM 674 C CA B ASP A 1 101 ? -14.925 -16.627 -27.991 0.50 9.28 101 ASP A CA 1
ATOM 675 C C . ASP A 1 101 ? -15.040 -15.186 -27.481 1.00 9.17 101 ASP A C 1
ATOM 676 O O . ASP A 1 101 ? -14.130 -14.679 -26.817 1.00 9.23 101 ASP A O 1
ATOM 685 N N . ASN A 1 102 ? -16.140 -14.510 -27.813 1.00 8.74 102 ASN A N 1
ATOM 686 C CA . ASN A 1 102 ? -16.405 -13.203 -27.217 1.00 8.47 102 ASN A CA 1
ATOM 687 C C . ASN A 1 102 ? -16.512 -13.354 -25.696 1.00 8.47 102 ASN A C 1
ATOM 688 O O . ASN A 1 102 ? -16.901 -14.414 -25.196 1.00 8.68 102 ASN A O 1
ATOM 693 N N . ASP A 1 103 ? -16.163 -12.303 -24.961 1.00 8.42 103 ASP A N 1
ATOM 694 C CA . ASP A 1 103 ? -16.276 -12.336 -23.502 1.00 8.38 103 ASP A CA 1
ATOM 695 C C . ASP A 1 103 ? -17.697 -11.971 -23.083 1.00 8.30 103 ASP A C 1
ATOM 696 O O . ASP A 1 103 ? -18.028 -10.800 -22.888 1.00 8.32 103 ASP A O 1
ATOM 701 N N . PHE A 1 104 ? -18.537 -12.993 -22.943 1.00 8.14 104 PHE A N 1
ATOM 702 C CA . PHE A 1 104 ? -19.937 -12.779 -22.589 1.00 8.19 104 PHE A CA 1
ATOM 703 C C . PHE A 1 104 ? -20.140 -12.441 -21.114 1.00 8.14 104 PHE A C 1
ATOM 704 O O . PHE A 1 104 ? -21.165 -11.870 -20.743 1.00 8.18 104 PHE A O 1
ATOM 712 N N . THR A 1 105 ? -19.159 -12.784 -20.281 1.00 8.30 105 THR A N 1
ATOM 713 C CA . THR A 1 105 ? -19.167 -12.366 -18.878 1.00 8.38 105 THR A CA 1
ATOM 714 C C . THR A 1 105 ? -19.078 -10.839 -18.792 1.00 8.41 105 THR A C 1
ATOM 715 O O . THR A 1 105 ? -19.845 -10.211 -18.061 1.00 8.55 105 THR A O 1
ATOM 719 N N . ALA A 1 106 ? -18.173 -10.247 -19.574 1.00 8.47 106 ALA A N 1
ATOM 720 C CA . ALA A 1 106 ? -18.091 -8.790 -19.679 1.00 8.46 106 ALA A CA 1
ATOM 721 C C . ALA A 1 106 ? -19.426 -8.182 -20.130 1.00 8.44 106 ALA A C 1
ATOM 722 O O . ALA A 1 106 ? -19.845 -7.157 -19.606 1.00 8.41 106 ALA A O 1
ATOM 724 N N . LEU A 1 107 ? -20.097 -8.829 -21.084 1.00 8.39 107 LEU A N 1
ATOM 725 C CA . LEU A 1 107 ? -21.407 -8.362 -21.539 1.00 8.57 107 LEU A CA 1
ATOM 726 C C . LEU A 1 107 ? -22.426 -8.369 -20.409 1.00 8.83 107 LEU A C 1
ATOM 727 O O . LEU A 1 107 ? -23.107 -7.374 -20.178 1.00 8.73 107 LEU A O 1
ATOM 732 N N . PHE A 1 108 ? -22.525 -9.487 -19.698 1.00 9.28 108 PHE A N 1
ATOM 733 C CA . PHE A 1 108 ? -23.535 -9.589 -18.654 1.00 9.89 108 PHE A CA 1
ATOM 734 C C . PHE A 1 108 ? -23.233 -8.693 -17.457 1.00 10.32 108 PHE A C 1
ATOM 735 O O . PHE A 1 108 ? -24.153 -8.199 -16.812 1.00 10.41 108 PHE A O 1
ATOM 743 N N . ARG A 1 109 ? -21.952 -8.439 -17.206 1.00 11.00 109 ARG A N 1
ATOM 744 C CA . ARG A 1 109 ? -21.551 -7.446 -16.210 1.00 11.86 109 ARG A CA 1
ATOM 745 C C . ARG A 1 109 ? -21.962 -6.029 -16.636 1.00 11.77 109 ARG A C 1
ATOM 746 O O . ARG A 1 109 ? -22.457 -5.254 -15.822 1.00 11.96 109 ARG A O 1
ATOM 754 N N . THR A 1 110 ? -21.766 -5.702 -17.914 1.00 11.55 110 THR A N 1
ATOM 755 C CA . THR A 1 110 ? -22.205 -4.415 -18.471 1.00 11.44 110 THR A CA 1
ATOM 756 C C . THR A 1 110 ? -23.710 -4.224 -18.279 1.00 11.49 110 THR A C 1
ATOM 757 O O . THR A 1 110 ? -24.160 -3.167 -17.834 1.00 11.59 110 THR A O 1
ATOM 761 N N . LEU A 1 111 ? -24.479 -5.262 -18.599 1.00 11.73 111 LEU A N 1
ATOM 762 C CA . LEU A 1 111 ? -25.936 -5.187 -18.515 1.00 12.12 111 LEU A CA 1
ATOM 763 C C . LEU A 1 111 ? -26.433 -5.064 -17.077 1.00 12.80 111 LEU A C 1
ATOM 764 O O . LEU A 1 111 ? -27.485 -4.470 -16.830 1.00 12.67 111 LEU A O 1
ATOM 769 N N . ALA A 1 112 ? -25.667 -5.617 -16.139 1.00 13.68 112 ALA A N 1
ATOM 770 C CA . ALA A 1 112 ? -26.021 -5.565 -14.716 1.00 14.98 112 ALA A CA 1
ATOM 771 C C . ALA A 1 112 ? -25.538 -4.297 -14.020 1.00 16.13 112 ALA A C 1
ATOM 772 O O . ALA A 1 112 ? -26.206 -3.802 -13.108 1.00 16.77 112 ALA A O 1
ATOM 774 N N . ASP A 1 113 ? -24.391 -3.769 -14.450 1.00 16.99 113 ASP A N 1
ATOM 775 C CA . ASP A 1 113 ? -23.693 -2.718 -13.695 1.00 18.11 113 ASP A CA 1
ATOM 776 C C . ASP A 1 113 ? -23.736 -1.314 -14.287 1.00 18.38 113 ASP A C 1
ATOM 777 O O . ASP A 1 113 ? -23.614 -0.332 -13.549 1.00 18.65 113 ASP A O 1
ATOM 782 N N . ASP A 1 114 ? -23.881 -1.205 -15.606 1.00 18.05 114 ASP A N 1
ATOM 783 C CA . ASP A 1 114 ? -23.932 0.107 -16.242 1.00 18.15 114 ASP A CA 1
ATOM 784 C C . ASP A 1 114 ? -25.309 0.726 -16.019 1.00 18.36 114 ASP A C 1
ATOM 785 O O . ASP A 1 114 ? -26.320 0.114 -16.363 1.00 17.86 114 ASP A O 1
ATOM 790 N N . PRO A 1 115 ? -25.357 1.941 -15.431 1.00 18.54 115 PRO A N 1
ATOM 791 C CA . PRO A 1 115 ? -26.643 2.609 -15.192 1.00 18.78 115 PRO A CA 1
ATOM 792 C C . PRO A 1 115 ? -27.440 2.883 -16.471 1.00 18.67 115 PRO A C 1
ATOM 793 O O . PRO A 1 115 ? -28.659 3.059 -16.403 1.00 19.45 115 PRO A O 1
ATOM 797 N N . ASP A 1 116 ? -26.753 2.910 -17.614 1.00 18.28 116 ASP A N 1
ATOM 798 C CA . ASP A 1 116 ? -27.387 3.113 -18.919 1.00 17.73 116 ASP A CA 1
ATOM 799 C C . ASP A 1 116 ? -28.063 1.854 -19.469 1.00 16.41 116 ASP A C 1
ATOM 800 O O . ASP A 1 116 ? -28.811 1.938 -20.442 1.00 16.23 116 ASP A O 1
ATOM 805 N N . SER A 1 117 ? -27.796 0.702 -18.855 1.00 15.24 117 SER A N 1
ATOM 806 C CA . SER A 1 117 ? -28.406 -0.569 -19.264 1.00 14.35 117 SER A CA 1
ATOM 807 C C . SER A 1 117 ? -29.929 -0.484 -19.302 1.00 14.05 117 SER A C 1
ATOM 808 O O . SER A 1 117 ? -30.553 0.051 -18.381 1.00 14.15 117 SER A O 1
ATOM 811 N N . TYR A 1 118 ? -30.518 -1.017 -20.370 1.00 13.48 118 TYR A N 1
ATOM 812 C CA . TYR A 1 118 ? -31.975 -1.042 -20.518 1.00 13.17 118 TYR A CA 1
ATOM 813 C C . TYR A 1 118 ? -32.649 -1.835 -19.397 1.00 13.60 118 TYR A C 1
ATOM 814 O O . TYR A 1 118 ? -33.807 -1.571 -19.054 1.00 13.43 118 TYR A O 1
ATOM 823 N N . LEU A 1 119 ? -31.922 -2.795 -18.821 1.00 14.02 119 LEU A N 1
ATOM 824 C CA . LEU A 1 119 ? -32.425 -3.580 -17.692 1.00 14.97 119 LEU A CA 1
ATOM 825 C C . LEU A 1 119 ? -32.707 -2.700 -16.475 1.00 15.95 119 LEU A C 1
ATOM 826 O O . LEU A 1 119 ? -33.591 -3.012 -15.676 1.00 16.14 119 LEU A O 1
ATOM 831 N N . HIS A 1 120 ? -31.967 -1.599 -16.354 1.00 17.37 120 HIS A N 1
ATOM 832 C CA . HIS A 1 120 ? -32.168 -0.629 -15.272 1.00 19.02 120 HIS A CA 1
ATOM 833 C C . HIS A 1 120 ? -33.215 0.437 -15.584 1.00 19.71 120 HIS A C 1
ATOM 834 O O . HIS A 1 120 ? -33.587 1.219 -14.704 1.00 20.62 120 HIS A O 1
ATOM 841 N N . HIS A 1 121 ? -33.685 0.475 -16.829 1.00 19.51 121 HIS A N 1
ATOM 842 C CA . HIS A 1 121 ? -34.631 1.506 -17.261 1.00 19.98 121 HIS A CA 1
ATOM 843 C C . HIS A 1 121 ? -35.997 0.964 -17.681 1.00 19.99 121 HIS A C 1
ATOM 844 O O . HIS A 1 121 ? -36.956 1.726 -17.813 1.00 20.56 121 HIS A O 1
ATOM 851 N N . ASP A 1 122 ? -36.081 -0.347 -17.886 1.00 19.09 122 ASP A N 1
ATOM 852 C CA . ASP A 1 122 ? -37.318 -0.981 -18.329 1.00 18.56 122 ASP A CA 1
ATOM 853 C C . ASP A 1 122 ? -37.467 -2.345 -17.655 1.00 18.27 122 ASP A C 1
ATOM 854 O O . ASP A 1 122 ? -36.729 -3.281 -17.959 1.00 18.19 122 ASP A O 1
ATOM 859 N N . SER A 1 123 ? -38.427 -2.448 -16.737 1.00 18.02 123 SER A N 1
ATOM 860 C CA . SER A 1 123 ? -38.577 -3.647 -15.907 1.00 17.72 123 SER A CA 1
ATOM 861 C C . SER A 1 123 ? -39.159 -4.862 -16.635 1.00 16.56 123 SER A C 1
ATOM 862 O O . SER A 1 123 ? -39.106 -5.978 -16.112 1.00 17.28 123 SER A O 1
ATOM 865 N N . ALA A 1 124 ? -39.693 -4.655 -17.838 1.00 14.88 124 ALA A N 1
ATOM 866 C CA . ALA A 1 124 ? -40.152 -5.773 -18.667 1.00 13.23 124 ALA A CA 1
ATOM 867 C C . ALA A 1 124 ? -39.263 -5.999 -19.899 1.00 12.31 124 ALA A C 1
ATOM 868 O O . ALA A 1 124 ? -39.707 -6.552 -20.909 1.00 11.63 124 ALA A O 1
ATOM 870 N N . SER A 1 125 ? -38.007 -5.568 -19.804 1.00 11.29 125 SER A N 1
ATOM 871 C CA . SER A 1 125 ? -37.007 -5.901 -20.818 1.00 10.86 125 SER A CA 1
ATOM 872 C C . SER A 1 125 ? -36.137 -7.051 -20.316 1.00 10.22 125 SER A C 1
ATOM 873 O O . SER A 1 125 ? -35.925 -7.197 -19.113 1.00 10.28 125 SER A O 1
ATOM 876 N N . PHE A 1 126 ? -35.659 -7.870 -21.248 1.00 9.45 126 PHE A N 1
ATOM 877 C CA . PHE A 1 126 ? -34.856 -9.049 -20.931 1.00 8.92 126 PHE A CA 1
ATOM 878 C C . PHE A 1 126 ? -33.635 -9.109 -21.831 1.00 8.45 126 PHE A C 1
ATOM 879 O O . PHE A 1 126 ? -33.615 -8.487 -22.897 1.00 8.36 126 PHE A O 1
ATOM 887 N N . ALA A 1 127 ? -32.624 -9.854 -21.387 1.00 8.09 127 ALA A N 1
ATOM 888 C CA . ALA A 1 127 ? -31.359 -9.979 -22.113 1.00 7.81 127 ALA A CA 1
ATOM 889 C C . ALA A 1 127 ? -30.955 -11.431 -22.329 1.00 7.64 127 ALA A C 1
ATOM 890 O O . ALA A 1 127 ? -31.106 -12.276 -21.439 1.00 7.66 127 ALA A O 1
ATOM 892 N N . SER A 1 128 ? -30.430 -11.711 -23.516 1.00 7.51 128 SER A N 1
ATOM 893 C CA . SER A 1 128 ? -29.837 -13.009 -23.819 1.00 7.42 128 SER A CA 1
ATOM 894 C C . SER A 1 128 ? -28.623 -12.835 -24.725 1.00 7.37 128 SER A C 1
ATOM 895 O O . SER A 1 128 ? -28.422 -11.767 -25.305 1.00 7.17 128 SER A O 1
ATOM 898 N N . ALA A 1 129 ? -27.820 -13.890 -24.829 1.00 7.36 129 ALA A N 1
ATOM 899 C CA . ALA A 1 129 ? -26.631 -13.880 -25.673 1.00 7.51 129 ALA A CA 1
ATOM 900 C C . ALA A 1 129 ? -26.606 -15.103 -26.569 1.00 7.59 129 ALA A C 1
ATOM 901 O O . ALA A 1 129 ? -27.028 -16.190 -26.166 1.00 7.65 129 ALA A O 1
ATOM 903 N N . VAL A 1 130 ? -26.110 -14.912 -27.791 1.00 7.71 130 VAL A N 1
ATOM 904 C CA . VAL A 1 130 ? -25.951 -16.001 -28.753 1.00 7.90 130 VAL A CA 1
ATOM 905 C C . VAL A 1 130 ? -24.513 -15.976 -29.267 1.00 8.00 130 VAL A C 1
ATOM 906 O O . VAL A 1 130 ? -24.111 -15.042 -29.956 1.00 7.84 130 VAL A O 1
ATOM 910 N N . GLY A 1 131 ? -23.750 -17.007 -28.915 1.00 8.22 131 GLY A N 1
ATOM 911 C CA . GLY A 1 131 ? -22.347 -17.135 -29.305 1.00 8.34 131 GLY A CA 1
ATOM 912 C C . GLY A 1 131 ? -22.182 -18.072 -30.487 1.00 8.53 131 GLY A C 1
ATOM 913 O O . GLY A 1 131 ? -21.637 -19.172 -30.355 1.00 8.82 131 GLY A O 1
ATOM 914 N N . ARG A 1 132 ? -22.684 -17.641 -31.641 1.00 8.61 132 ARG A N 1
ATOM 915 C CA . ARG A 1 132 ? -22.611 -18.408 -32.886 1.00 8.63 132 ARG A CA 1
ATOM 916 C C . ARG A 1 132 ? -22.456 -17.398 -34.017 1.00 8.44 132 ARG A C 1
ATOM 917 O O . ARG A 1 132 ? -23.202 -16.422 -34.064 1.00 8.27 132 ARG A O 1
ATOM 925 N N . SER A 1 133 ? -21.499 -17.625 -34.917 1.00 8.30 133 SER A N 1
ATOM 926 C CA . SER A 1 133 ? -21.249 -16.701 -36.031 1.00 8.16 133 SER A CA 1
ATOM 927 C C . SER A 1 133 ? -22.529 -16.248 -36.731 1.00 8.18 133 SER A C 1
ATOM 928 O O . SER A 1 133 ? -23.371 -17.080 -37.096 1.00 8.08 133 SER A O 1
ATOM 931 N N . PHE A 1 134 ? -22.668 -14.937 -36.935 1.00 8.13 134 PHE A N 1
ATOM 932 C CA . PHE A 1 134 ? -23.852 -14.414 -37.631 1.00 8.34 134 PHE A CA 1
ATOM 933 C C . PHE A 1 134 ? -23.832 -14.631 -39.157 1.00 8.48 134 PHE A C 1
ATOM 934 O O . PHE A 1 134 ? -24.720 -14.159 -39.868 1.00 8.65 134 PHE A O 1
ATOM 942 N N . TYR A 1 135 ? -22.834 -15.362 -39.648 1.00 8.84 135 TYR A N 1
ATOM 943 C CA . TYR A 1 135 ? -22.836 -15.788 -41.053 1.00 9.17 135 TYR A CA 1
ATOM 944 C C . TYR A 1 135 ? -23.611 -17.089 -41.267 1.00 9.64 135 TYR A C 1
ATOM 945 O O . TYR A 1 135 ? -23.564 -17.684 -42.343 1.00 10.01 135 TYR A O 1
ATOM 954 N N . THR A 1 136 ? -24.304 -17.531 -40.218 1.00 9.89 136 THR A N 1
ATOM 955 C CA . THR A 1 136 ? -25.301 -18.593 -40.317 1.00 10.14 136 THR A CA 1
ATOM 956 C C . THR A 1 136 ? -26.579 -18.109 -39.617 1.00 9.75 136 THR A C 1
ATOM 957 O O . THR A 1 136 ? -26.564 -17.049 -38.982 1.00 9.55 136 THR A O 1
ATOM 961 N N . GLN A 1 137 ? -27.682 -18.850 -39.749 1.00 9.46 137 GLN A N 1
ATOM 962 C CA . GLN A 1 137 ? -28.907 -18.507 -39.025 1.00 9.30 137 GLN A CA 1
ATOM 963 C C . GLN A 1 137 ? -28.772 -18.902 -37.559 1.00 9.04 137 GLN A C 1
ATOM 964 O O . GLN A 1 137 ? -28.467 -20.054 -37.246 1.00 9.20 137 GLN A O 1
ATOM 970 N N . ILE A 1 138 ? -29.013 -17.941 -36.672 1.00 8.68 138 ILE A N 1
ATOM 971 C CA . ILE A 1 138 ? -28.768 -18.130 -35.239 1.00 8.39 138 ILE A CA 1
ATOM 972 C C . ILE A 1 138 ? -29.990 -17.826 -34.363 1.00 8.37 138 ILE A C 1
ATOM 973 O O . ILE A 1 138 ? -29.946 -18.005 -33.142 1.00 8.34 138 ILE A O 1
ATOM 978 N N . LEU A 1 139 ? -31.073 -17.369 -34.988 1.00 8.32 139 LEU A N 1
ATOM 979 C CA . LEU A 1 139 ? -32.341 -17.138 -34.293 1.00 8.29 139 LEU A CA 1
ATOM 980 C C . LEU A 1 139 ? -33.488 -17.747 -35.092 1.00 8.49 139 LEU A C 1
ATOM 981 O O . LEU A 1 139 ? -33.399 -17.838 -36.313 1.00 8.44 139 LEU A O 1
ATOM 986 N N . PRO A 1 140 ? -34.565 -18.179 -34.404 1.00 8.74 140 PRO A N 1
ATOM 987 C CA . PRO A 1 140 ? -35.717 -18.763 -35.095 1.00 8.97 140 PRO A CA 1
ATOM 988 C C . PRO A 1 140 ? -36.284 -17.864 -36.198 1.00 9.11 140 PRO A C 1
ATOM 989 O O . PRO A 1 140 ? -36.339 -16.645 -36.042 1.00 9.02 140 PRO A O 1
ATOM 993 N N . SER A 1 141 ? -36.694 -18.474 -37.311 1.00 9.62 141 SER A N 1
ATOM 994 C CA . SER A 1 141 ? -37.291 -17.742 -38.426 1.00 9.99 141 SER A CA 1
ATOM 995 C C . SER A 1 141 ? -38.486 -16.893 -38.000 1.00 10.28 141 SER A C 1
ATOM 996 O O . SER A 1 141 ? -39.298 -17.320 -37.167 1.00 10.34 141 SER A O 1
ATOM 999 N N . ASN A 1 142 ? -38.561 -15.681 -38.557 1.00 10.35 142 ASN A N 1
ATOM 1000 C CA . ASN A 1 142 ? -39.708 -14.775 -38.402 1.00 10.65 142 ASN A CA 1
ATOM 1001 C C . ASN A 1 142 ? -39.964 -14.236 -36.994 1.00 10.49 142 ASN A C 1
ATOM 1002 O O . ASN A 1 142 ? -41.074 -13.796 -36.696 1.00 11.17 142 ASN A O 1
ATOM 1007 N N . THR A 1 143 ? -38.946 -14.245 -36.138 1.00 10.17 143 THR A N 1
ATOM 1008 C CA . THR A 1 143 ? -39.144 -13.834 -34.741 1.00 9.75 143 THR A CA 1
ATOM 1009 C C . THR A 1 143 ? -38.578 -12.468 -34.372 1.00 9.44 143 THR A C 1
ATOM 1010 O O . THR A 1 143 ? -38.911 -11.937 -33.316 1.00 9.39 143 THR A O 1
ATOM 1014 N N . VAL A 1 144 ? -37.716 -11.914 -35.219 1.00 9.14 144 VAL A N 1
ATOM 1015 C CA . VAL A 1 144 ? -37.032 -10.661 -34.901 1.00 8.84 144 VAL A CA 1
ATOM 1016 C C . VAL A 1 144 ? -37.762 -9.485 -35.542 1.00 8.69 144 VAL A C 1
ATOM 1017 O O . VAL A 1 144 ? -37.866 -9.418 -36.760 1.00 8.68 144 VAL A O 1
ATOM 1021 N N . SER A 1 145 ? -38.259 -8.563 -34.722 1.00 8.58 145 SER A N 1
ATOM 1022 C CA . SER A 1 145 ? -38.930 -7.369 -35.235 1.00 8.53 145 SER A CA 1
ATOM 1023 C C . SER A 1 145 ? -37.938 -6.302 -35.682 1.00 8.40 145 SER A C 1
ATOM 1024 O O . SER A 1 145 ? -38.178 -5.585 -36.655 1.00 8.59 145 SER A O 1
ATOM 1027 N N . LEU A 1 146 ? -36.831 -6.199 -34.952 1.00 8.13 146 LEU A N 1
ATOM 1028 C CA . LEU A 1 146 ? -35.838 -5.148 -35.162 1.00 7.91 146 LEU A CA 1
ATOM 1029 C C . LEU A 1 146 ? -34.436 -5.712 -35.031 1.00 7.53 146 LEU A C 1
ATOM 1030 O O . LEU A 1 146 ? -34.094 -6.303 -34.007 1.00 7.59 146 LEU A O 1
ATOM 1035 N N . GLY A 1 147 ? -33.631 -5.520 -36.067 1.00 7.02 147 GLY A N 1
ATOM 1036 C CA . GLY A 1 147 ? -32.231 -5.937 -36.038 1.00 6.76 147 GLY A CA 1
ATOM 1037 C C . GLY A 1 147 ? -31.325 -4.723 -36.052 1.00 6.49 147 GLY A C 1
ATOM 1038 O O . GLY A 1 147 ? -31.627 -3.716 -36.702 1.00 6.55 147 GLY A O 1
ATOM 1039 N N . TRP A 1 148 ? -30.217 -4.829 -35.326 1.00 6.19 148 TRP A N 1
ATOM 1040 C CA . TRP A 1 148 ? -29.204 -3.781 -35.243 1.00 5.96 148 TRP A CA 1
ATOM 1041 C C . TRP A 1 148 ? -27.837 -4.434 -35.382 1.00 5.81 148 TRP A C 1
ATOM 1042 O O . TRP A 1 148 ? -27.571 -5.459 -34.760 1.00 5.75 148 TRP A O 1
ATOM 1053 N N . SER A 1 149 ? -26.970 -3.851 -36.204 1.00 5.67 149 SER A N 1
ATOM 1054 C CA . SER A 1 149 ? -25.582 -4.316 -36.273 1.00 5.54 149 SER A CA 1
ATOM 1055 C C . SER A 1 149 ? -24.670 -3.141 -36.565 1.00 5.48 149 SER A C 1
ATOM 1056 O O . SER A 1 149 ? -24.722 -2.573 -37.660 1.00 5.57 149 SER A O 1
ATOM 1059 N N . SER A 1 150 ? -23.834 -2.784 -35.591 1.00 5.45 150 SER A N 1
ATOM 1060 C CA . SER A 1 150 ? -22.885 -1.692 -35.784 1.00 5.41 150 SER A CA 1
ATOM 1061 C C . SER A 1 150 ? -21.436 -2.154 -35.655 1.00 5.42 150 SER A C 1
ATOM 1062 O O . SER A 1 150 ? -21.079 -2.878 -34.724 1.00 5.40 150 SER A O 1
ATOM 1065 N N . TRP A 1 151 ? -20.613 -1.726 -36.614 1.00 5.40 151 TRP A N 1
ATOM 1066 C CA . TRP A 1 151 ? -19.166 -1.960 -36.594 1.00 5.47 151 TRP A CA 1
ATOM 1067 C C . TRP A 1 151 ? -18.771 -3.441 -36.556 1.00 5.54 151 TRP A C 1
ATOM 1068 O O . TRP A 1 151 ? -17.693 -3.789 -36.049 1.00 5.49 151 TRP A O 1
ATOM 1079 N N . ALA A 1 152 ? -19.622 -4.304 -37.111 1.00 5.62 152 ALA A N 1
ATOM 1080 C CA . ALA A 1 152 ? -19.401 -5.751 -37.046 1.00 5.75 152 ALA A CA 1
ATOM 1081 C C . ALA A 1 152 ? -19.212 -6.445 -38.393 1.00 5.86 152 ALA A C 1
ATOM 1082 O O . ALA A 1 152 ? -18.350 -7.317 -38.518 1.00 5.81 152 ALA A O 1
ATOM 1084 N N . ILE A 1 153 ? -20.009 -6.068 -39.395 1.00 5.94 153 ILE A N 1
ATOM 1085 C CA A ILE A 1 153 ? -20.027 -6.834 -40.648 0.50 6.02 153 ILE A CA 1
ATOM 1086 C CA B ILE A 1 153 ? -20.059 -6.798 -40.666 0.50 6.05 153 ILE A CA 1
ATOM 1087 C C . ILE A 1 153 ? -18.811 -6.610 -41.549 1.00 6.08 153 ILE A C 1
ATOM 1088 O O . ILE A 1 153 ? -18.622 -7.328 -42.535 1.00 6.02 153 ILE A O 1
ATOM 1097 N N . GLN A 1 154 ? -17.970 -5.634 -41.204 1.00 6.16 154 GLN A N 1
ATOM 1098 C CA . GLN A 1 154 ? -16.712 -5.445 -41.934 1.00 6.28 154 GLN A CA 1
ATOM 1099 C C . GLN A 1 154 ? -15.712 -6.566 -41.626 1.00 6.28 154 GLN A C 1
ATOM 1100 O O . GLN A 1 154 ? -14.747 -6.749 -42.361 1.00 6.32 154 GLN A O 1
ATOM 1106 N N . TRP A 1 155 ? -15.957 -7.307 -40.545 1.00 6.27 155 TRP A N 1
ATOM 1107 C CA . TRP A 1 155 ? -15.128 -8.454 -40.179 1.00 6.36 155 TRP A CA 1
ATOM 1108 C C . TRP A 1 155 ? -15.463 -9.662 -41.044 1.00 6.60 155 TRP A C 1
ATOM 1109 O O . TRP A 1 155 ? -16.579 -10.195 -40.988 1.00 6.77 155 TRP A O 1
ATOM 1120 N N . LEU A 1 156 ? -14.488 -10.084 -41.844 1.00 6.78 156 LEU A N 1
ATOM 1121 C CA . LEU A 1 156 ? -14.637 -11.275 -42.674 1.00 6.99 156 LEU A CA 1
ATOM 1122 C C . LEU A 1 156 ? -14.841 -12.516 -41.823 1.00 7.29 156 LEU A C 1
ATOM 1123 O O . LEU A 1 156 ? -14.358 -12.585 -40.689 1.00 7.26 156 LEU A O 1
ATOM 1128 N N . SER A 1 157 ? -15.550 -13.493 -42.384 1.00 7.63 157 SER A N 1
ATOM 1129 C CA . SER A 1 157 ? -15.736 -14.788 -41.738 1.00 8.20 157 SER A CA 1
ATOM 1130 C C . SER A 1 157 ? -14.398 -15.504 -41.559 1.00 8.70 157 SER A C 1
ATOM 1131 O O . SER A 1 157 ? -14.237 -16.318 -40.651 1.00 8.95 157 SER A O 1
ATOM 1134 N N . ARG A 1 158 ? -13.447 -15.186 -42.431 1.00 9.40 158 ARG A N 1
ATOM 1135 C CA . ARG A 1 158 ? -12.142 -15.840 -42.454 1.00 10.26 158 ARG A CA 1
ATOM 1136 C C . ARG A 1 158 ? -11.164 -15.054 -43.320 1.00 10.86 158 ARG A C 1
ATOM 1137 O O . ARG A 1 158 ? -11.580 -14.256 -44.165 1.00 10.69 158 ARG A O 1
ATOM 1145 N N . ILE A 1 159 ? -9.870 -15.287 -43.106 1.00 11.80 159 ILE A N 1
ATOM 1146 C CA . ILE A 1 159 ? -8.876 -15.019 -44.137 1.00 13.33 159 ILE A CA 1
ATOM 1147 C C . ILE A 1 159 ? -9.247 -15.949 -45.291 1.00 13.90 159 ILE A C 1
ATOM 1148 O O . ILE A 1 159 ? -9.375 -17.161 -45.086 1.00 13.74 159 ILE A O 1
ATOM 1153 N N . PRO A 1 160 ? -9.442 -15.388 -46.500 1.00 14.93 160 PRO A N 1
ATOM 1154 C CA . PRO A 1 160 ? -9.837 -16.192 -47.656 1.00 15.71 160 PRO A CA 1
ATOM 1155 C C . PRO A 1 160 ? -8.848 -17.336 -47.911 1.00 16.62 160 PRO A C 1
ATOM 1156 O O . PRO A 1 160 ? -7.633 -17.150 -47.778 1.00 16.17 160 PRO A O 1
ATOM 1160 N N . ALA A 1 161 ? -9.375 -18.515 -48.236 1.00 17.94 161 ALA A N 1
ATOM 1161 C CA . ALA A 1 161 ? -8.544 -19.679 -48.534 1.00 19.26 161 ALA A CA 1
ATOM 1162 C C . ALA A 1 161 ? -7.626 -19.388 -49.714 1.00 20.38 161 ALA A C 1
ATOM 1163 O O . ALA A 1 161 ? -8.050 -18.793 -50.701 1.00 21.18 161 ALA A O 1
ATOM 1165 N N . GLY A 1 162 ? -6.363 -19.785 -49.586 1.00 21.73 162 GLY A N 1
ATOM 1166 C CA . GLY A 1 162 ? -5.379 -19.614 -50.655 1.00 23.62 162 GLY A CA 1
ATOM 1167 C C . GLY A 1 162 ? -4.958 -18.184 -50.951 1.00 24.84 162 GLY A C 1
ATOM 1168 O O . GLY A 1 162 ? -4.171 -17.951 -51.872 1.00 25.47 162 GLY A O 1
ATOM 1169 N N . ALA A 1 163 ? -5.480 -17.223 -50.184 1.00 25.56 163 ALA A N 1
ATOM 1170 C CA . ALA A 1 163 ? -5.081 -15.823 -50.330 1.00 26.20 163 ALA A CA 1
ATOM 1171 C C . ALA A 1 163 ? -3.598 -15.674 -50.007 1.00 26.99 163 ALA A C 1
ATOM 1172 O O . ALA A 1 163 ? -3.108 -16.300 -49.062 1.00 27.07 163 ALA A O 1
ATOM 1174 N N . PRO A 1 164 ? -2.873 -14.861 -50.801 1.00 27.82 164 PRO A N 1
ATOM 1175 C CA . PRO A 1 164 ? -1.454 -14.635 -50.528 1.00 28.51 164 PRO A CA 1
ATOM 1176 C C . PRO A 1 164 ? -1.260 -13.903 -49.207 1.00 29.70 164 PRO A C 1
ATOM 1177 O O . PRO A 1 164 ? -2.123 -13.116 -48.803 1.00 29.30 164 PRO A O 1
ATOM 1181 N N . GLU A 1 165 ? -0.143 -14.172 -48.534 1.00 31.17 165 GLU A N 1
ATOM 1182 C CA . GLU A 1 165 ? 0.204 -13.441 -47.323 1.00 32.31 165 GLU A CA 1
ATOM 1183 C C . GLU A 1 165 ? 0.272 -11.957 -47.652 1.00 32.35 165 GLU A C 1
ATOM 1184 O O . GLU A 1 165 ? 0.879 -11.568 -48.654 1.00 32.23 165 GLU A O 1
ATOM 1190 N N . LEU A 1 166 ? -0.373 -11.136 -46.827 1.00 31.78 166 LEU A N 1
ATOM 1191 C CA . LEU A 1 166 ? -0.305 -9.691 -46.997 1.00 31.62 166 LEU A CA 1
ATOM 1192 C C . LEU A 1 166 ? 1.104 -9.214 -46.672 1.00 32.34 166 LEU A C 1
ATOM 1193 O O . LEU A 1 166 ? 1.384 -8.783 -45.555 1.00 32.14 166 LEU A O 1
ATOM 1198 N N . THR A 1 167 ? 1.996 -9.316 -47.653 1.00 33.39 167 THR A N 1
ATOM 1199 C CA . THR A 1 167 ? 3.370 -8.863 -47.484 1.00 33.96 167 THR A CA 1
ATOM 1200 C C . THR A 1 167 ? 3.410 -7.342 -47.375 1.00 33.62 167 THR A C 1
ATOM 1201 O O . THR A 1 167 ? 2.809 -6.635 -48.190 1.00 34.59 167 THR A O 1
ATOM 1205 N N . ASP A 1 168 ? 4.095 -6.859 -46.338 1.00 32.42 168 ASP A N 1
ATOM 1206 C CA . ASP A 1 168 ? 4.298 -5.425 -46.075 1.00 31.27 168 ASP A CA 1
ATOM 1207 C C . ASP A 1 168 ? 3.059 -4.674 -45.563 1.00 29.00 168 ASP A C 1
ATOM 1208 O O . ASP A 1 168 ? 3.132 -3.467 -45.317 1.00 29.31 168 ASP A O 1
ATOM 1213 N N . HIS A 1 169 ? 1.937 -5.378 -45.394 1.00 26.51 169 HIS A N 1
ATOM 1214 C CA . HIS A 1 169 ? 0.685 -4.743 -44.953 1.00 24.58 169 HIS A CA 1
ATOM 1215 C C . HIS A 1 169 ? -0.132 -5.587 -43.973 1.00 22.50 169 HIS A C 1
ATOM 1216 O O . HIS A 1 169 ? 0.034 -6.800 -43.904 1.00 22.26 169 HIS A O 1
ATOM 1223 N N . VAL A 1 170 ? -1.020 -4.931 -43.226 1.00 20.90 170 VAL A N 1
ATOM 1224 C CA . VAL A 1 170 ? -1.979 -5.631 -42.358 1.00 19.75 170 VAL A CA 1
ATOM 1225 C C . VAL A 1 170 ? -3.447 -5.389 -42.758 1.00 18.77 170 VAL A C 1
ATOM 1226 O O . VAL A 1 170 ? -4.337 -6.140 -42.339 1.00 18.41 170 VAL A O 1
ATOM 1230 N N . GLN A 1 171 ? -3.688 -4.349 -43.560 1.00 17.42 171 GLN A N 1
ATOM 1231 C CA . GLN A 1 171 ? -5.017 -4.064 -44.135 1.00 16.60 171 GLN A CA 1
ATOM 1232 C C . GLN A 1 171 ? -4.976 -4.177 -45.663 1.00 16.08 171 GLN A C 1
ATOM 1233 O O . GLN A 1 171 ? -4.142 -3.543 -46.317 1.00 15.91 171 GLN A O 1
ATOM 1239 N N . VAL A 1 172 ? -5.894 -4.965 -46.221 1.00 15.32 172 VAL A N 1
ATOM 1240 C CA . VAL A 1 172 ? -5.878 -5.296 -47.653 1.00 14.93 172 VAL A CA 1
ATOM 1241 C C . VAL A 1 172 ? -6.073 -4.090 -48.586 1.00 14.97 172 VAL A C 1
ATOM 1242 O O . VAL A 1 172 ? -5.590 -4.098 -49.719 1.00 14.64 172 VAL A O 1
ATOM 1246 N N . ALA A 1 173 ? -6.770 -3.060 -48.108 1.00 14.99 173 ALA A N 1
ATOM 1247 C CA . ALA A 1 173 ? -7.007 -1.857 -48.909 1.00 15.47 173 ALA A CA 1
ATOM 1248 C C . ALA A 1 173 ? -5.699 -1.185 -49.300 1.00 15.99 173 ALA A C 1
ATOM 1249 O O . ALA A 1 173 ? -5.618 -0.541 -50.345 1.00 15.64 173 ALA A O 1
ATOM 1251 N N . TYR A 1 174 ? -4.680 -1.356 -48.460 1.00 16.73 174 TYR A N 1
ATOM 1252 C CA . TYR A 1 174 ? -3.368 -0.752 -48.688 1.00 17.91 174 TYR A CA 1
ATOM 1253 C C . TYR A 1 174 ? -2.371 -1.706 -49.360 1.00 18.71 174 TYR A C 1
ATOM 1254 O O . TYR A 1 174 ? -1.233 -1.321 -49.642 1.00 19.52 174 TYR A O 1
ATOM 1263 N N . SER A 1 175 ? -2.808 -2.938 -49.625 1.00 19.38 175 SER A N 1
ATOM 1264 C CA . SER A 1 175 ? -1.979 -3.945 -50.298 1.00 20.55 175 SER A CA 1
ATOM 1265 C C . SER A 1 175 ? -1.827 -3.665 -51.793 1.00 21.56 175 SER A C 1
ATOM 1266 O O . SER A 1 175 ? -2.747 -3.157 -52.434 1.00 21.67 175 SER A O 1
ATOM 1269 N N . LYS A 1 176 ? -0.660 -4.008 -52.336 1.00 22.78 176 LYS A N 1
ATOM 1270 C CA . LYS A 1 176 ? -0.382 -3.864 -53.765 1.00 24.03 176 LYS A CA 1
ATOM 1271 C C . LYS A 1 176 ? -0.617 -5.178 -54.517 1.00 24.22 176 LYS A C 1
ATOM 1272 O O . LYS A 1 176 ? -0.516 -5.227 -55.748 1.00 25.15 176 LYS A O 1
ATOM 1278 N N . ASP A 1 177 ? -0.932 -6.236 -53.771 1.00 23.93 177 ASP A N 1
ATOM 1279 C CA . ASP A 1 177 ? -1.163 -7.564 -54.338 1.00 23.98 177 ASP A CA 1
ATOM 1280 C C . ASP A 1 177 ? -2.585 -7.669 -54.885 1.00 24.21 177 ASP A C 1
ATOM 1281 O O . ASP A 1 177 ? -3.553 -7.676 -54.118 1.00 23.49 177 ASP A O 1
ATOM 1286 N N . GLU A 1 178 ? -2.696 -7.755 -56.210 1.00 25.01 178 GLU A N 1
ATOM 1287 C CA . GLU A 1 178 ? -3.988 -7.833 -56.900 1.00 25.75 178 GLU A CA 1
ATOM 1288 C C . GLU A 1 178 ? -4.792 -9.065 -56.501 1.00 25.15 178 GLU A C 1
ATOM 1289 O O . GLU A 1 178 ? -6.006 -8.981 -56.296 1.00 25.30 178 GLU A O 1
ATOM 1295 N N . ARG A 1 179 ? -4.109 -10.203 -56.400 1.00 24.60 179 ARG A N 1
ATOM 1296 C CA . ARG A 1 179 ? -4.746 -11.474 -56.057 1.00 23.93 179 ARG A CA 1
ATOM 1297 C C . ARG A 1 179 ? -5.301 -11.461 -54.631 1.00 22.38 179 ARG A C 1
ATOM 1298 O O . ARG A 1 179 ? -6.388 -11.986 -54.379 1.00 21.84 179 ARG A O 1
ATOM 1306 N N . ALA A 1 180 ? -4.563 -10.845 -53.710 1.00 20.67 180 ALA A N 1
ATOM 1307 C CA . ALA A 1 180 ? -5.023 -10.693 -52.329 1.00 19.41 180 ALA A CA 1
ATOM 1308 C C . ALA A 1 180 ? -6.269 -9.809 -52.262 1.00 18.58 180 ALA A C 1
ATOM 1309 O O . ALA A 1 180 ? -7.256 -10.164 -51.616 1.00 17.65 180 ALA A O 1
ATOM 1311 N N . ARG A 1 181 ? -6.225 -8.670 -52.950 1.00 17.90 181 ARG A N 1
ATOM 1312 C CA . ARG A 1 181 ? -7.358 -7.746 -52.986 1.00 17.37 181 ARG A CA 1
ATOM 1313 C C . ARG A 1 181 ? -8.633 -8.409 -53.516 1.00 16.16 181 ARG A C 1
ATOM 1314 O O . ARG A 1 181 ? -9.710 -8.232 -52.938 1.00 15.25 181 ARG A O 1
ATOM 1322 N N . ALA A 1 182 ? -8.498 -9.177 -54.599 1.00 14.97 182 ALA A N 1
ATOM 1323 C CA . ALA A 1 182 ? -9.628 -9.877 -55.215 1.00 14.27 182 ALA A CA 1
ATOM 1324 C C . ALA A 1 182 ? -10.204 -10.951 -54.294 1.00 13.57 182 ALA A C 1
ATOM 1325 O O . ALA A 1 182 ? -11.425 -11.102 -54.191 1.00 13.37 182 ALA A O 1
ATOM 1327 N N . ALA A 1 183 ? -9.317 -11.687 -53.626 1.00 12.92 183 ALA A N 1
ATOM 1328 C CA . ALA A 1 183 ? -9.724 -12.754 -52.712 1.00 12.24 183 ALA A CA 1
ATOM 1329 C C . ALA A 1 183 ? -10.489 -12.182 -51.521 1.00 11.84 183 ALA A C 1
ATOM 1330 O O . ALA A 1 183 ? -11.526 -12.721 -51.126 1.00 11.79 183 ALA A O 1
ATOM 1332 N N . TYR A 1 184 ? -9.985 -11.084 -50.961 1.00 11.39 184 TYR A N 1
ATOM 1333 C CA . TYR A 1 184 ? -10.671 -10.426 -49.850 1.00 11.20 184 TYR A CA 1
ATOM 1334 C C . TYR A 1 184 ? -12.008 -9.827 -50.291 1.00 10.82 184 TYR A C 1
ATOM 1335 O O . TYR A 1 184 ? -12.997 -9.917 -49.557 1.00 10.66 184 TYR A O 1
ATOM 1344 N N . ALA A 1 185 ? -12.044 -9.235 -51.487 1.00 10.55 185 ALA A N 1
ATOM 1345 C CA . ALA A 1 185 ? -13.289 -8.668 -52.016 1.00 10.39 185 ALA A CA 1
ATOM 1346 C C . ALA A 1 185 ? -14.349 -9.750 -52.211 1.00 10.22 185 ALA A C 1
ATOM 1347 O O . ALA A 1 185 ? -15.516 -9.548 -51.881 1.00 9.92 185 ALA A O 1
ATOM 1349 N N . HIS A 1 186 ? -13.937 -10.898 -52.740 1.00 10.05 186 HIS A N 1
ATOM 1350 C CA . HIS A 1 186 ? -14.870 -11.998 -52.957 1.00 10.15 186 HIS A CA 1
ATOM 1351 C C . HIS A 1 186 ? -15.404 -12.559 -51.640 1.00 9.68 186 HIS A C 1
ATOM 1352 O O . HIS A 1 186 ? -16.598 -12.848 -51.526 1.00 9.42 186 HIS A O 1
ATOM 1359 N N . GLN A 1 187 ? -14.520 -12.703 -50.650 1.00 9.04 187 GLN A N 1
ATOM 1360 C CA . GLN A 1 187 ? -14.934 -13.147 -49.315 1.00 8.83 187 GLN A CA 1
ATOM 1361 C C . GLN A 1 187 ? -15.949 -12.182 -48.707 1.00 8.44 187 GLN A C 1
ATOM 1362 O O . GLN A 1 187 ? -16.943 -12.612 -48.123 1.00 8.21 187 GLN A O 1
ATOM 1368 N N . ALA A 1 188 ? -15.703 -10.883 -48.855 1.00 8.12 188 ALA A N 1
ATOM 1369 C CA . ALA A 1 188 ? -16.644 -9.874 -48.361 1.00 7.83 188 ALA A CA 1
ATOM 1370 C C . ALA A 1 188 ? -17.998 -9.977 -49.063 1.00 7.71 188 ALA A C 1
ATOM 1371 O O . ALA A 1 188 ? -19.051 -9.844 -48.432 1.00 7.62 188 ALA A O 1
ATOM 1373 N N . ALA A 1 189 ? -17.966 -10.225 -50.369 1.00 7.61 189 ALA A N 1
ATOM 1374 C CA . ALA A 1 189 ? -19.192 -10.313 -51.161 1.00 7.69 189 ALA A CA 1
ATOM 1375 C C . ALA A 1 189 ? -20.046 -11.510 -50.739 1.00 7.80 189 ALA A C 1
ATOM 1376 O O . ALA A 1 189 ? -21.265 -11.389 -50.589 1.00 7.86 189 ALA A O 1
ATOM 1378 N N . THR A 1 190 ? -19.412 -12.659 -50.521 1.00 7.94 190 THR A N 1
ATOM 1379 C CA . THR A 1 190 ? -20.175 -13.837 -50.114 1.00 8.07 190 THR A CA 1
ATOM 1380 C C . THR A 1 190 ? -20.617 -13.748 -48.650 1.00 7.86 190 THR A C 1
ATOM 1381 O O . THR A 1 190 ? -21.700 -14.222 -48.313 1.00 7.85 190 THR A O 1
ATOM 1385 N N . ASP A 1 191 ? -19.788 -13.139 -47.797 1.00 7.70 191 ASP A N 1
ATOM 1386 C CA . ASP A 1 191 ? -20.164 -12.891 -46.392 1.00 7.68 191 ASP A CA 1
ATOM 1387 C C . ASP A 1 191 ? -21.411 -12.010 -46.298 1.00 7.62 191 ASP A C 1
ATOM 1388 O O . ASP A 1 191 ? -22.287 -12.251 -45.475 1.00 7.48 191 ASP A O 1
ATOM 1393 N N . TRP A 1 192 ? -21.465 -10.969 -47.131 1.00 7.65 192 TRP A N 1
ATOM 1394 C CA . TRP A 1 192 ? -22.587 -10.028 -47.127 1.00 7.70 192 TRP A CA 1
ATOM 1395 C C . TRP A 1 192 ? -23.854 -10.737 -47.595 1.00 7.87 192 TRP A C 1
ATOM 1396 O O . TRP A 1 192 ? -24.908 -10.594 -46.979 1.00 7.83 192 TRP A O 1
ATOM 1407 N N . GLN A 1 193 ? -23.744 -11.539 -48.655 1.00 8.14 193 GLN A N 1
ATOM 1408 C CA . GLN A 1 193 ? -24.880 -12.359 -49.094 1.00 8.52 193 GLN A CA 1
ATOM 1409 C C . GLN A 1 193 ? -25.368 -13.298 -47.988 1.00 8.52 193 GLN A C 1
ATOM 1410 O O . GLN A 1 193 ? -26.577 -13.455 -47.791 1.00 8.61 193 GLN A O 1
ATOM 1416 N N . ASP A 1 194 ? -24.428 -13.919 -47.275 1.00 8.57 194 ASP A N 1
ATOM 1417 C CA . ASP A 1 194 ? -24.760 -14.835 -46.181 1.00 8.63 194 ASP A CA 1
ATOM 1418 C C . ASP A 1 194 ? -25.488 -14.096 -45.064 1.00 8.43 194 ASP A C 1
ATOM 1419 O O . ASP A 1 194 ? -26.553 -14.520 -44.618 1.00 8.22 194 ASP A O 1
ATOM 1424 N N . PHE A 1 195 ? -24.910 -12.976 -44.634 1.00 8.13 195 PHE A N 1
ATOM 1425 C CA . PHE A 1 195 ? -25.497 -12.164 -43.574 1.00 8.02 195 PHE A CA 1
ATOM 1426 C C . PHE A 1 195 ? -26.933 -11.785 -43.931 1.00 8.05 195 PHE A C 1
ATOM 1427 O O . PHE A 1 195 ? -27.848 -11.959 -43.129 1.00 7.96 195 PHE A O 1
ATOM 1435 N N . LEU A 1 196 ? -27.127 -11.291 -45.149 1.00 8.07 196 LEU A N 1
ATOM 1436 C CA . LEU A 1 196 ? -28.454 -10.884 -45.600 1.00 8.28 196 LEU A CA 1
ATOM 1437 C C . LEU A 1 196 ? -29.424 -12.055 -45.677 1.00 8.26 196 LEU A C 1
ATOM 1438 O O . LEU A 1 196 ? -30.579 -11.930 -45.253 1.00 8.40 196 LEU A O 1
ATOM 1443 N N . ALA A 1 197 ? -28.956 -13.182 -46.212 1.00 8.25 197 ALA A N 1
ATOM 1444 C CA . ALA A 1 197 ? -29.800 -14.372 -46.377 1.00 8.40 197 ALA A CA 1
ATOM 1445 C C . ALA A 1 197 ? -30.382 -14.817 -45.039 1.00 8.55 197 ALA A C 1
ATOM 1446 O O . ALA A 1 197 ? -31.585 -15.102 -44.928 1.00 8.66 197 ALA A O 1
ATOM 1448 N N . PHE A 1 198 ? -29.535 -14.844 -44.016 1.00 8.71 198 PHE A N 1
ATOM 1449 C CA . PHE A 1 198 ? -29.971 -15.335 -42.715 1.00 8.94 198 PHE A CA 1
ATOM 1450 C C . PHE A 1 198 ? -30.760 -14.332 -41.882 1.00 8.91 198 PHE A C 1
ATOM 1451 O O . PHE A 1 198 ? -31.709 -14.710 -41.194 1.00 9.02 198 PHE A O 1
ATOM 1459 N N . ARG A 1 199 ? -30.416 -13.049 -41.982 1.00 9.00 199 ARG A N 1
ATOM 1460 C CA . ARG A 1 199 ? -31.253 -12.010 -41.376 1.00 9.13 199 ARG A CA 1
ATOM 1461 C C . ARG A 1 199 ? -32.630 -11.976 -42.045 1.00 9.54 199 ARG A C 1
ATOM 1462 O O . ARG A 1 199 ? -33.642 -11.725 -41.383 1.00 9.60 199 ARG A O 1
ATOM 1470 N N . GLY A 1 200 ? -32.662 -12.247 -43.350 1.00 9.97 200 GLY A N 1
ATOM 1471 C CA . GLY A 1 200 ? -33.921 -12.311 -44.099 1.00 10.52 200 GLY A CA 1
ATOM 1472 C C . GLY A 1 200 ? -34.852 -13.405 -43.601 1.00 11.14 200 GLY A C 1
ATOM 1473 O O . GLY A 1 200 ? -36.073 -13.301 -43.727 1.00 11.40 200 GLY A O 1
ATOM 1474 N N . ARG A 1 201 ? -34.276 -14.462 -43.042 1.00 11.29 201 ARG A N 1
ATOM 1475 C CA . ARG A 1 201 ? -35.070 -15.536 -42.453 1.00 11.78 201 ARG A CA 1
ATOM 1476 C C . ARG A 1 201 ? -35.511 -15.200 -41.033 1.00 11.24 201 ARG A C 1
ATOM 1477 O O . ARG A 1 201 ? -36.649 -15.479 -40.644 1.00 11.09 201 ARG A O 1
ATOM 1485 N N . GLU A 1 202 ? -34.613 -14.574 -40.274 1.00 10.49 202 GLU A N 1
ATOM 1486 C CA . GLU A 1 202 ? -34.858 -14.268 -38.865 1.00 10.01 202 GLU A CA 1
ATOM 1487 C C . GLU A 1 202 ? -35.875 -13.153 -38.644 1.00 10.05 202 GLU A C 1
ATOM 1488 O O . GLU A 1 202 ? -36.659 -13.212 -37.702 1.00 9.89 202 GLU A O 1
ATOM 1494 N N . LEU A 1 203 ? -35.861 -12.140 -39.507 1.00 10.10 203 LEU A N 1
ATOM 1495 C CA . LEU A 1 203 ? -36.803 -11.023 -39.385 1.00 10.51 203 LEU A CA 1
ATOM 1496 C C . LEU A 1 203 ? -38.254 -11.474 -39.566 1.00 11.07 203 LEU A C 1
ATOM 1497 O O . LEU A 1 203 ? -38.529 -12.372 -40.363 1.00 11.01 203 LEU A O 1
ATOM 1502 N N . CYS A 1 204 ? -39.159 -10.851 -38.811 1.00 12.17 204 CYS A N 1
ATOM 1503 C CA . CYS A 1 204 ? -40.601 -10.927 -39.069 1.00 13.23 204 CYS A CA 1
ATOM 1504 C C . CYS A 1 204 ? -40.871 -10.312 -40.451 1.00 12.66 204 CYS A C 1
ATOM 1505 O O . CYS A 1 204 ? -40.142 -9.413 -40.880 1.00 12.26 204 CYS A O 1
ATOM 1508 N N . PRO A 1 205 ? -41.912 -10.791 -41.166 1.00 12.20 205 PRO A N 1
ATOM 1509 C CA . PRO A 1 205 ? -42.331 -10.029 -42.344 1.00 12.12 205 PRO A CA 1
ATOM 1510 C C . PRO A 1 205 ? -42.633 -8.575 -41.957 1.00 11.83 205 PRO A C 1
ATOM 1511 O O . PRO A 1 205 ? -43.303 -8.324 -40.948 1.00 12.18 205 PRO A O 1
ATOM 1515 N N . GLY A 1 206 ? -42.106 -7.630 -42.732 1.00 11.36 206 GLY A N 1
ATOM 1516 C CA . GLY A 1 206 ? -42.237 -6.207 -42.417 1.00 11.04 206 GLY A CA 1
ATOM 1517 C C . GLY A 1 206 ? -41.201 -5.697 -41.424 1.00 10.64 206 GLY A C 1
ATOM 1518 O O . GLY A 1 206 ? -41.188 -4.514 -41.093 1.00 10.83 206 GLY A O 1
ATOM 1519 N N . GLY A 1 207 ? -40.334 -6.593 -40.956 1.00 10.51 207 GLY A N 1
ATOM 1520 C CA . GLY A 1 207 ? -39.290 -6.245 -39.985 1.00 10.28 207 GLY A CA 1
ATOM 1521 C C . GLY A 1 207 ? -38.216 -5.364 -40.591 1.00 10.16 207 GLY A C 1
ATOM 1522 O O . GLY A 1 207 ? -38.109 -5.253 -41.812 1.00 10.20 207 GLY A O 1
ATOM 1523 N N . ARG A 1 208 ? -37.423 -4.733 -39.731 1.00 9.92 208 ARG A N 1
ATOM 1524 C CA . ARG A 1 208 ? -36.371 -3.818 -40.179 1.00 9.84 208 ARG A CA 1
ATOM 1525 C C . ARG A 1 208 ? -35.035 -4.145 -39.531 1.00 9.30 208 ARG A C 1
ATOM 1526 O O . ARG A 1 208 ? -34.975 -4.488 -38.349 1.00 9.15 208 ARG A O 1
ATOM 1534 N N . LEU A 1 209 ? -33.973 -4.019 -40.322 1.00 8.76 209 LEU A N 1
ATOM 1535 C CA . LEU A 1 209 ? -32.607 -4.234 -39.862 1.00 8.40 209 LEU A CA 1
ATOM 1536 C C . LEU A 1 209 ? -31.783 -2.991 -40.186 1.00 8.07 209 LEU A C 1
ATOM 1537 O O . LEU A 1 209 ? -31.720 -2.579 -41.342 1.00 8.02 209 LEU A O 1
ATOM 1542 N N . VAL A 1 210 ? -31.162 -2.404 -39.162 1.00 7.74 210 VAL A N 1
ATOM 1543 C CA . VAL A 1 210 ? -30.292 -1.234 -39.340 1.00 7.41 210 VAL A CA 1
ATOM 1544 C C . VAL A 1 210 ? -28.839 -1.681 -39.218 1.00 7.23 210 VAL A C 1
ATOM 1545 O O . VAL A 1 210 ? -28.455 -2.295 -38.223 1.00 7.19 210 VAL A O 1
ATOM 1549 N N . VAL A 1 211 ? -28.049 -1.374 -40.243 1.00 6.99 211 VAL A N 1
ATOM 1550 C CA . VAL A 1 211 ? -26.643 -1.775 -40.294 1.00 7.08 211 VAL A CA 1
ATOM 1551 C C . VAL A 1 211 ? -25.760 -0.540 -40.390 1.00 7.06 211 VAL A C 1
ATOM 1552 O O . VAL A 1 211 ? -26.028 0.367 -41.173 1.00 7.09 211 VAL A O 1
ATOM 1556 N N . LEU A 1 212 ? -24.708 -0.518 -39.577 1.00 7.12 212 LEU A N 1
ATOM 1557 C CA . LEU A 1 212 ? -23.682 0.513 -39.647 1.00 7.24 212 LEU A CA 1
ATOM 1558 C C . LEU A 1 212 ? -22.365 -0.218 -39.836 1.00 7.32 212 LEU A C 1
ATOM 1559 O O . LEU A 1 212 ? -22.014 -1.085 -39.036 1.00 7.11 212 LEU A O 1
ATOM 1564 N N . THR A 1 213 ? -21.648 0.099 -40.909 1.00 7.52 213 THR A N 1
ATOM 1565 C CA . THR A 1 213 ? -20.382 -0.590 -41.176 1.00 7.92 213 THR A CA 1
ATOM 1566 C C . THR A 1 213 ? -19.315 0.331 -41.745 1.00 7.92 213 THR A C 1
ATOM 1567 O O . THR A 1 213 ? -19.609 1.437 -42.192 1.00 7.79 213 THR A O 1
ATOM 1571 N N . MET A 1 214 ? -18.072 -0.138 -41.700 1.00 8.12 214 MET A N 1
ATOM 1572 C CA . MET A 1 214 ? -16.969 0.557 -42.351 1.00 8.45 214 MET A CA 1
ATOM 1573 C C . MET A 1 214 ? -17.172 0.546 -43.858 1.00 8.71 214 MET A C 1
ATOM 1574 O O . MET A 1 214 ? -17.532 -0.479 -44.445 1.00 8.88 214 MET A O 1
ATOM 1579 N N . ALA A 1 215 ? -16.939 1.694 -44.480 1.00 9.01 215 ALA A N 1
ATOM 1580 C CA . ALA A 1 215 ? -17.148 1.839 -45.910 1.00 9.35 215 ALA A CA 1
ATOM 1581 C C . ALA A 1 215 ? -15.924 2.423 -46.597 1.00 9.71 215 ALA A C 1
ATOM 1582 O O . ALA A 1 215 ? -14.980 2.857 -45.944 1.00 9.30 215 ALA A O 1
ATOM 1584 N N . LEU A 1 216 ? -15.941 2.402 -47.925 1.00 10.32 216 LEU A N 1
ATOM 1585 C CA . LEU A 1 216 ? -15.009 3.200 -48.705 1.00 11.45 216 LEU A CA 1
ATOM 1586 C C . LEU A 1 216 ? -15.690 4.535 -48.970 1.00 12.35 216 LEU A C 1
ATOM 1587 O O . LEU A 1 216 ? -16.912 4.582 -49.139 1.00 12.74 216 LEU A O 1
ATOM 1592 N N . ASP A 1 217 ? -14.919 5.619 -48.977 1.00 13.30 217 ASP A N 1
ATOM 1593 C CA . ASP A 1 217 ? -15.488 6.948 -49.214 1.00 14.54 217 ASP A CA 1
ATOM 1594 C C . ASP A 1 217 ? -15.768 7.191 -50.703 1.00 15.71 217 ASP A C 1
ATOM 1595 O O . ASP A 1 217 ? -15.566 6.296 -51.529 1.00 15.38 217 ASP A O 1
ATOM 1600 N N . GLU A 1 218 ? -16.228 8.404 -51.024 1.00 17.80 218 GLU A N 1
ATOM 1601 C CA . GLU A 1 218 ? -16.545 8.828 -52.397 1.00 20.02 218 GLU A CA 1
ATOM 1602 C C . GLU A 1 218 ? -15.462 8.456 -53.404 1.00 20.08 218 GLU A C 1
ATOM 1603 O O . GLU A 1 218 ? -15.759 8.172 -54.569 1.00 20.89 218 GLU A O 1
ATOM 1609 N N . HIS A 1 219 ? -14.212 8.473 -52.945 1.00 19.63 219 HIS A N 1
ATOM 1610 C CA . HIS A 1 219 ? -13.043 8.297 -53.802 1.00 19.39 219 HIS A CA 1
ATOM 1611 C C . HIS A 1 219 ? -12.490 6.876 -53.740 1.00 18.33 219 HIS A C 1
ATOM 1612 O O . HIS A 1 219 ? -11.420 6.599 -54.280 1.00 18.78 219 HIS A O 1
ATOM 1619 N N . GLY A 1 220 ? -13.219 5.989 -53.067 1.00 17.26 220 GLY A N 1
ATOM 1620 C CA . GLY A 1 220 ? -12.830 4.587 -52.946 1.00 16.34 220 GLY A CA 1
ATOM 1621 C C . GLY A 1 220 ? -11.748 4.344 -51.911 1.00 15.51 220 GLY A C 1
ATOM 1622 O O . GLY A 1 220 ? -11.019 3.351 -51.993 1.00 15.53 220 GLY A O 1
ATOM 1623 N N . HIS A 1 221 ? -11.646 5.242 -50.932 1.00 14.60 221 HIS A N 1
ATOM 1624 C CA . HIS A 1 221 ? -10.584 5.152 -49.926 1.00 14.07 221 HIS A CA 1
ATOM 1625 C C . HIS A 1 221 ? -11.044 4.625 -48.579 1.00 12.89 221 HIS A C 1
ATOM 1626 O O . HIS A 1 221 ? -12.169 4.878 -48.143 1.00 12.75 221 HIS A O 1
ATOM 1633 N N . PHE A 1 222 ? -10.135 3.903 -47.929 1.00 11.78 222 PHE A N 1
ATOM 1634 C CA . PHE A 1 222 ? -10.403 3.214 -46.671 1.00 10.84 222 PHE A CA 1
ATOM 1635 C C . PHE A 1 222 ? -10.426 4.174 -45.482 1.00 10.44 222 PHE A C 1
ATOM 1636 O O . PHE A 1 222 ? -11.163 3.960 -44.518 1.00 9.96 222 PHE A O 1
ATOM 1644 N N . GLY A 1 223 ? -9.607 5.222 -45.547 1.00 10.21 223 GLY A N 1
ATOM 1645 C CA . GLY A 1 223 ? -9.476 6.175 -44.445 1.00 10.16 223 GLY A CA 1
ATOM 1646 C C . GLY A 1 223 ? -8.457 5.742 -43.406 1.00 10.05 223 GLY A C 1
ATOM 1647 O O . GLY A 1 223 ? -7.696 4.790 -43.626 1.00 10.19 223 GLY A O 1
ATOM 1648 N N . TYR A 1 224 ? -8.453 6.441 -42.267 1.00 10.11 224 TYR A N 1
ATOM 1649 C CA . TYR A 1 224 ? -7.505 6.190 -41.170 1.00 10.10 224 TYR A CA 1
ATOM 1650 C C . TYR A 1 224 ? -6.049 6.134 -41.652 1.00 10.80 224 TYR A C 1
ATOM 1651 O O . TYR A 1 224 ? -5.245 5.375 -41.104 1.00 10.86 224 TYR A O 1
ATOM 1660 N N . ARG A 1 225 ? -5.708 6.906 -42.681 1.00 11.61 225 ARG A N 1
ATOM 1661 C CA . ARG A 1 225 ? -4.373 6.791 -43.287 1.00 12.74 225 ARG A CA 1
ATOM 1662 C C . ARG A 1 225 ? -3.219 7.030 -42.293 1.00 12.33 225 ARG A C 1
ATOM 1663 O O . ARG A 1 225 ? -2.305 6.200 -42.220 1.00 11.98 225 ARG A O 1
ATOM 1671 N N . PRO A 1 226 ? -3.258 8.140 -41.518 1.00 12.08 226 PRO A N 1
ATOM 1672 C CA . PRO A 1 226 ? -2.175 8.353 -40.545 1.00 12.14 226 PRO A CA 1
ATOM 1673 C C . PRO A 1 226 ? -2.063 7.215 -39.528 1.00 12.37 226 PRO A C 1
ATOM 1674 O O . PRO A 1 226 ? -0.948 6.844 -39.146 1.00 12.09 226 PRO A O 1
ATOM 1678 N N . MET A 1 227 ? -3.209 6.666 -39.117 1.00 12.38 227 MET A N 1
ATOM 1679 C CA A MET A 1 227 ? -3.245 5.515 -38.212 0.50 12.89 227 MET A CA 1
ATOM 1680 C CA B MET A 1 227 ? -3.251 5.515 -38.216 0.50 12.88 227 MET A CA 1
ATOM 1681 C C . MET A 1 227 ? -2.592 4.291 -38.847 1.00 13.05 227 MET A C 1
ATOM 1682 O O . MET A 1 227 ? -1.755 3.633 -38.217 1.00 13.15 227 MET A O 1
ATOM 1691 N N . ASN A 1 228 ? -2.983 3.983 -40.083 1.00 13.42 228 ASN A N 1
ATOM 1692 C CA A ASN A 1 228 ? -2.436 2.848 -40.835 0.50 13.79 228 ASN A CA 1
ATOM 1693 C CA B ASN A 1 228 ? -2.430 2.825 -40.765 0.50 13.84 228 ASN A CA 1
ATOM 1694 C C . ASN A 1 228 ? -0.922 2.942 -40.972 1.00 13.91 228 ASN A C 1
ATOM 1695 O O . ASN A 1 228 ? -0.200 1.960 -40.790 1.00 14.01 228 ASN A O 1
ATOM 1704 N N . ASP A 1 229 ? -0.455 4.141 -41.310 1.00 13.79 229 ASP A N 1
ATOM 1705 C CA . ASP A 1 229 ? 0.974 4.390 -41.467 1.00 13.88 229 ASP A CA 1
ATOM 1706 C C . ASP A 1 229 ? 1.713 4.179 -40.147 1.00 13.22 229 ASP A C 1
ATOM 1707 O O . ASP A 1 229 ? 2.756 3.523 -40.117 1.00 13.04 229 ASP A O 1
ATOM 1712 N N . ALA A 1 230 ? 1.162 4.723 -39.063 1.00 12.72 230 ALA A N 1
ATOM 1713 C CA . ALA A 1 230 ? 1.752 4.573 -37.729 1.00 12.40 230 ALA A CA 1
ATOM 1714 C C . ALA A 1 230 ? 1.812 3.108 -37.292 1.00 12.38 230 ALA A C 1
ATOM 1715 O O . ALA A 1 230 ? 2.810 2.668 -36.717 1.00 12.08 230 ALA A O 1
ATOM 1717 N N . LEU A 1 231 ? 0.753 2.356 -37.586 1.00 12.26 231 LEU A N 1
ATOM 1718 C CA . LEU A 1 231 ? 0.687 0.945 -37.211 1.00 12.37 231 LEU A CA 1
ATOM 1719 C C . LEU A 1 231 ? 1.760 0.110 -37.916 1.00 12.54 231 LEU A C 1
ATOM 1720 O O . LEU A 1 231 ? 2.461 -0.672 -37.268 1.00 12.55 231 LEU A O 1
ATOM 1725 N N . VAL A 1 232 ? 1.873 0.276 -39.232 1.00 12.60 232 VAL A N 1
ATOM 1726 C CA . VAL A 1 232 ? 2.874 -0.435 -40.036 1.00 12.94 232 VAL A CA 1
ATOM 1727 C C . VAL A 1 232 ? 4.286 -0.066 -39.562 1.00 12.76 232 VAL A C 1
ATOM 1728 O O . VAL A 1 232 ? 5.135 -0.944 -39.377 1.00 12.62 232 VAL A O 1
ATOM 1732 N N . ALA A 1 233 ? 4.522 1.227 -39.344 1.00 12.53 233 ALA A N 1
ATOM 1733 C CA . ALA A 1 233 ? 5.830 1.698 -38.869 1.00 12.37 233 ALA A CA 1
ATOM 1734 C C . ALA A 1 233 ? 6.186 1.111 -37.502 1.00 12.36 233 ALA A C 1
ATOM 1735 O O . ALA A 1 233 ? 7.321 0.673 -37.285 1.00 12.15 233 ALA A O 1
ATOM 1737 N N . ALA A 1 234 ? 5.206 1.078 -36.599 1.00 12.05 234 ALA A N 1
ATOM 1738 C CA . ALA A 1 234 ? 5.392 0.522 -35.260 1.00 11.85 234 ALA A CA 1
ATOM 1739 C C . ALA A 1 234 ? 5.690 -0.978 -35.286 1.00 11.82 234 ALA A C 1
ATOM 1740 O O . ALA A 1 234 ? 6.545 -1.448 -34.534 1.00 11.59 234 ALA A O 1
ATOM 1742 N N . LEU A 1 235 ? 4.988 -1.722 -36.144 1.00 11.68 235 LEU A N 1
ATOM 1743 C CA . LEU A 1 235 ? 5.243 -3.156 -36.314 1.00 11.63 235 LEU A CA 1
ATOM 1744 C C . LEU A 1 235 ? 6.646 -3.405 -36.853 1.00 12.03 235 LEU A C 1
ATOM 1745 O O . LEU A 1 235 ? 7.355 -4.286 -36.362 1.00 11.77 235 LEU A O 1
ATOM 1750 N N . ASN A 1 236 ? 7.040 -2.611 -37.849 1.00 12.43 236 ASN A N 1
ATOM 1751 C CA . ASN A 1 236 ? 8.397 -2.670 -38.391 1.00 13.03 236 ASN A CA 1
ATOM 1752 C C . ASN A 1 236 ? 9.456 -2.370 -37.332 1.00 13.25 236 ASN A C 1
ATOM 1753 O O . ASN A 1 236 ? 10.502 -3.027 -37.305 1.00 13.39 236 ASN A O 1
ATOM 1758 N N . ASP A 1 237 ? 9.174 -1.400 -36.459 1.00 13.45 237 ASP A N 1
ATOM 1759 C CA . ASP A 1 237 ? 10.058 -1.083 -35.324 1.00 14.10 237 ASP A CA 1
ATOM 1760 C C . ASP A 1 237 ? 10.242 -2.294 -34.404 1.00 13.94 237 ASP A C 1
ATOM 1761 O O . ASP A 1 237 ? 11.351 -2.563 -33.941 1.00 13.84 237 ASP A O 1
ATOM 1766 N N . GLN A 1 238 ? 9.152 -3.017 -34.135 1.00 13.82 238 GLN A N 1
ATOM 1767 C CA . GLN A 1 238 ? 9.215 -4.187 -33.259 1.00 13.59 238 GLN A CA 1
ATOM 1768 C C . GLN A 1 238 ? 10.068 -5.305 -33.854 1.00 13.25 238 GLN A C 1
ATOM 1769 O O . GLN A 1 238 ? 10.813 -5.968 -33.131 1.00 13.04 238 GLN A O 1
ATOM 1775 N N . VAL A 1 239 ? 9.977 -5.495 -35.167 1.00 12.81 239 VAL A N 1
ATOM 1776 C CA . VAL A 1 239 ? 10.821 -6.478 -35.850 1.00 12.71 239 VAL A CA 1
ATOM 1777 C C . VAL A 1 239 ? 12.289 -6.057 -35.760 1.00 12.69 239 VAL A C 1
ATOM 1778 O O . VAL A 1 239 ? 13.145 -6.851 -35.348 1.00 12.62 239 VAL A O 1
ATOM 1782 N N . ARG A 1 240 ? 12.560 -4.801 -36.105 1.00 12.54 240 ARG A N 1
ATOM 1783 C CA . ARG A 1 240 ? 13.925 -4.270 -36.100 1.00 12.74 240 ARG A CA 1
ATOM 1784 C C . ARG A 1 240 ? 14.582 -4.337 -34.723 1.00 13.04 240 ARG A C 1
ATOM 1785 O O . ARG A 1 240 ? 15.800 -4.522 -34.619 1.00 12.78 240 ARG A O 1
ATOM 1793 N N . ASP A 1 241 ? 13.777 -4.181 -33.674 1.00 13.03 241 ASP A N 1
ATOM 1794 C CA . ASP A 1 241 ? 14.281 -4.173 -32.301 1.00 13.46 241 ASP A CA 1
ATOM 1795 C C . ASP A 1 241 ? 14.293 -5.556 -31.639 1.00 13.59 241 ASP A C 1
ATOM 1796 O O . ASP A 1 241 ? 14.640 -5.683 -30.461 1.00 13.64 241 ASP A O 1
ATOM 1801 N N . GLY A 1 242 ? 13.927 -6.585 -32.400 1.00 13.71 242 GLY A N 1
ATOM 1802 C CA . GLY A 1 242 ? 13.974 -7.966 -31.923 1.00 14.25 242 GLY A CA 1
ATOM 1803 C C . GLY A 1 242 ? 12.826 -8.378 -31.020 1.00 14.59 242 GLY A C 1
ATOM 1804 O O . GLY A 1 242 ? 12.922 -9.377 -30.307 1.00 15.04 242 GLY A O 1
ATOM 1805 N N . LEU A 1 243 ? 11.736 -7.615 -31.054 1.00 14.81 243 LEU A N 1
ATOM 1806 C CA . LEU A 1 243 ? 10.561 -7.907 -30.230 1.00 15.04 243 LEU A CA 1
ATOM 1807 C C . LEU A 1 243 ? 9.524 -8.726 -30.988 1.00 15.18 243 LEU A C 1
ATOM 1808 O O . LEU A 1 243 ? 8.624 -9.311 -30.384 1.00 15.53 243 LEU A O 1
ATOM 1813 N N . LEU A 1 244 ? 9.662 -8.761 -32.310 1.00 14.94 244 LEU A N 1
ATOM 1814 C CA . LEU A 1 244 ? 8.739 -9.468 -33.179 1.00 15.49 244 LEU A CA 1
ATOM 1815 C C . LEU A 1 244 ? 9.518 -10.165 -34.285 1.00 16.00 244 LEU A C 1
ATOM 1816 O O . LEU A 1 244 ? 10.403 -9.567 -34.903 1.00 16.08 244 LEU A O 1
ATOM 1821 N N . ARG A 1 245 ? 9.182 -11.426 -34.537 1.00 16.88 245 ARG A N 1
ATOM 1822 C CA . ARG A 1 245 ? 9.825 -12.195 -35.598 1.00 17.92 245 ARG A CA 1
ATOM 1823 C C . ARG A 1 245 ? 9.308 -11.770 -36.971 1.00 18.11 245 ARG A C 1
ATOM 1824 O O . ARG A 1 245 ? 8.111 -11.503 -37.125 1.00 17.46 245 ARG A O 1
ATOM 1832 N N . PRO A 1 246 ? 10.207 -11.689 -37.973 1.00 18.19 246 PRO A N 1
ATOM 1833 C CA . PR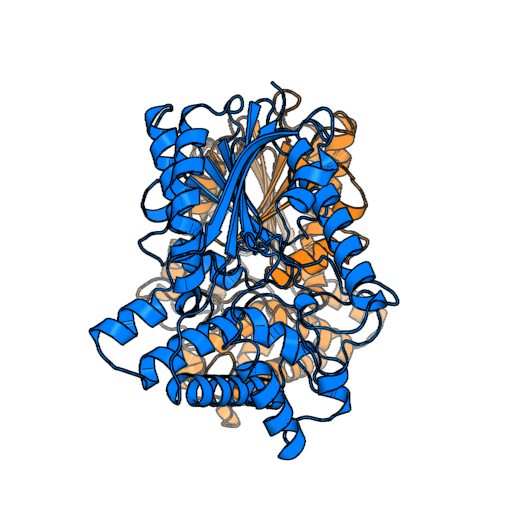O A 1 246 ? 9.796 -11.376 -39.343 1.00 18.61 246 PRO A CA 1
ATOM 1834 C C . PRO A 1 246 ? 8.671 -12.286 -39.841 1.00 19.10 246 PRO A C 1
ATOM 1835 O O . PRO A 1 246 ? 7.763 -11.818 -40.528 1.00 18.94 246 PRO A O 1
ATOM 1839 N N . GLU A 1 247 ? 8.732 -13.564 -39.464 1.00 19.58 247 GLU A N 1
ATOM 1840 C CA . GLU A 1 247 ? 7.724 -14.565 -39.835 1.00 20.28 247 GLU A CA 1
ATOM 1841 C C . GLU A 1 247 ? 6.358 -14.263 -39.208 1.00 19.32 247 GLU A C 1
ATOM 1842 O O . GLU A 1 247 ? 5.314 -14.481 -39.835 1.00 18.92 247 GLU A O 1
ATOM 1848 N N . GLU A 1 248 ? 6.371 -13.759 -37.974 1.00 18.33 248 GLU A N 1
ATOM 1849 C CA . GLU A 1 248 ? 5.139 -13.371 -37.285 1.00 17.55 248 GLU A CA 1
ATOM 1850 C C . GLU A 1 248 ? 4.468 -12.179 -37.970 1.00 17.28 248 GLU A C 1
ATOM 1851 O O . GLU A 1 248 ? 3.251 -12.187 -38.173 1.00 16.54 248 GLU A O 1
ATOM 1857 N N . LEU A 1 249 ? 5.259 -11.171 -38.342 1.00 17.05 249 LEU A N 1
ATOM 1858 C CA . LEU A 1 249 ? 4.727 -9.999 -39.044 1.00 17.18 249 LEU A CA 1
ATOM 1859 C C . LEU A 1 249 ? 4.158 -10.359 -40.417 1.00 17.63 249 LEU A C 1
ATOM 1860 O O . LEU A 1 249 ? 3.116 -9.831 -40.810 1.00 17.15 249 LEU A O 1
ATOM 1865 N N . ARG A 1 250 ? 4.834 -11.260 -41.132 1.00 18.57 250 ARG A N 1
ATOM 1866 C CA . ARG A 1 250 ? 4.339 -11.749 -42.423 1.00 19.50 250 ARG A CA 1
ATOM 1867 C C . ARG A 1 250 ? 2.961 -12.387 -42.256 1.00 18.96 250 ARG A C 1
ATOM 1868 O O . ARG A 1 250 ? 2.076 -12.180 -43.085 1.00 19.15 250 ARG A O 1
ATOM 1876 N N . ARG A 1 251 ? 2.795 -13.123 -41.156 1.00 18.41 251 ARG A N 1
ATOM 1877 C CA . ARG A 1 251 ? 1.563 -13.840 -40.820 1.00 18.09 251 ARG A CA 1
ATOM 1878 C C . ARG A 1 251 ? 0.396 -12.912 -40.450 1.00 16.84 251 ARG A C 1
ATOM 1879 O O . ARG A 1 251 ? -0.767 -13.286 -40.611 1.00 17.01 251 ARG A O 1
ATOM 1887 N N . MET A 1 252 ? 0.707 -11.715 -39.955 1.00 14.88 252 MET A N 1
ATOM 1888 C CA . MET A 1 252 ? -0.321 -10.779 -39.487 1.00 13.63 252 MET A CA 1
ATOM 1889 C C . MET A 1 252 ? -1.179 -10.230 -40.617 1.00 13.00 252 MET A C 1
ATOM 1890 O O . MET A 1 252 ? -0.667 -9.734 -41.616 1.00 12.73 252 MET A O 1
ATOM 1895 N N . ALA A 1 253 ? -2.492 -10.321 -40.437 1.00 12.64 253 ALA A N 1
ATOM 1896 C CA . ALA A 1 253 ? -3.448 -9.755 -41.376 1.00 12.64 253 ALA A CA 1
ATOM 1897 C C . ALA A 1 253 ? -4.741 -9.491 -40.627 1.00 12.61 253 ALA A C 1
ATOM 1898 O O . ALA A 1 253 ? -5.194 -10.333 -39.848 1.00 12.56 253 ALA A O 1
ATOM 1900 N N . ILE A 1 254 ? -5.320 -8.316 -40.847 1.00 12.43 254 ILE A N 1
ATOM 1901 C CA . ILE A 1 254 ? -6.626 -7.990 -40.277 1.00 12.54 254 ILE A CA 1
ATOM 1902 C C . ILE A 1 254 ? -7.714 -8.367 -41.287 1.00 12.32 254 ILE A C 1
ATOM 1903 O O . ILE A 1 254 ? -7.775 -7.778 -42.366 1.00 12.60 254 ILE A O 1
ATOM 1908 N N . PRO A 1 255 ? -8.555 -9.367 -40.959 1.00 11.99 255 PRO A N 1
ATOM 1909 C CA . PRO A 1 255 ? -9.637 -9.743 -41.877 1.00 11.81 255 PRO A CA 1
ATOM 1910 C C . PRO A 1 255 ? -10.797 -8.740 -41.814 1.00 11.40 255 PRO A C 1
ATOM 1911 O O . PRO A 1 255 ? -11.889 -9.073 -41.351 1.00 11.39 255 PRO A O 1
ATOM 1915 N N . VAL A 1 256 ? -10.535 -7.518 -42.273 1.00 10.96 256 VAL A N 1
ATOM 1916 C CA . VAL A 1 256 ? -11.532 -6.447 -42.337 1.00 10.70 256 VAL A CA 1
ATOM 1917 C C . VAL A 1 256 ? -11.612 -5.922 -43.768 1.00 10.43 256 VAL A C 1
ATOM 1918 O O . VAL A 1 256 ? -10.584 -5.635 -44.390 1.00 10.58 256 VAL A O 1
ATOM 1922 N N . VAL A 1 257 ? -12.832 -5.794 -44.281 1.00 10.06 257 VAL A N 1
ATOM 1923 C CA . VAL A 1 257 ? -13.052 -5.207 -45.598 1.00 9.96 257 VAL A CA 1
ATOM 1924 C C . VAL A 1 257 ? -14.102 -4.106 -45.501 1.00 9.84 257 VAL A C 1
ATOM 1925 O O . VAL A 1 257 ? -15.214 -4.349 -45.037 1.00 9.84 257 VAL A O 1
ATOM 1929 N N . ALA A 1 258 ? -13.729 -2.902 -45.932 1.00 9.75 258 ALA A N 1
ATOM 1930 C CA . ALA A 1 258 ? -14.655 -1.775 -46.044 1.00 9.93 258 ALA A CA 1
ATOM 1931 C C . ALA A 1 258 ? -15.333 -1.818 -47.404 1.00 10.07 258 ALA A C 1
ATOM 1932 O O . ALA A 1 258 ? -14.668 -1.989 -48.419 1.00 10.73 258 ALA A O 1
ATOM 1934 N N . ARG A 1 259 ? -16.653 -1.663 -47.420 1.00 10.01 259 ARG A N 1
ATOM 1935 C CA . ARG A 1 259 ? -17.436 -1.800 -48.648 1.00 9.97 259 ARG A CA 1
ATOM 1936 C C . ARG A 1 259 ? -17.854 -0.462 -49.263 1.00 10.28 259 ARG A C 1
ATOM 1937 O O . ARG A 1 259 ? -18.223 0.470 -48.554 1.00 10.46 259 ARG A O 1
ATOM 1945 N N . ALA A 1 260 ? -17.786 -0.372 -50.590 1.00 10.63 260 ALA A N 1
ATOM 1946 C CA . ALA A 1 260 ? -18.331 0.774 -51.321 1.00 11.05 260 ALA A CA 1
ATOM 1947 C C . ALA A 1 260 ? -19.846 0.637 -51.452 1.00 11.39 260 ALA A C 1
ATOM 1948 O O . ALA A 1 260 ? -20.378 -0.460 -51.253 1.00 11.21 260 ALA A O 1
ATOM 1950 N N . GLU A 1 261 ? -20.538 1.735 -51.779 1.00 12.02 261 GLU A N 1
ATOM 1951 C CA . GLU A 1 261 ? -21.989 1.687 -52.029 1.00 12.64 261 GLU A CA 1
ATOM 1952 C C . GLU A 1 261 ? -22.338 0.554 -52.996 1.00 12.51 261 GLU A C 1
ATOM 1953 O O . GLU A 1 261 ? -23.259 -0.221 -52.739 1.00 12.13 261 GLU A O 1
ATOM 1959 N N . LYS A 1 262 ? -21.594 0.462 -54.099 1.00 12.54 262 LYS A N 1
ATOM 1960 C CA . LYS A 1 262 ? -21.839 -0.571 -55.108 1.00 12.90 262 LYS A CA 1
ATOM 1961 C C . LYS A 1 262 ? -21.755 -1.981 -54.519 1.00 12.27 262 LYS A C 1
ATOM 1962 O O . LYS A 1 262 ? -22.568 -2.843 -54.859 1.00 11.91 262 LYS A O 1
ATOM 1968 N N . ASP A 1 263 ? -20.791 -2.205 -53.625 1.00 11.49 263 ASP A N 1
ATOM 1969 C CA . ASP A 1 263 ? -20.651 -3.505 -52.962 1.00 10.81 263 ASP A CA 1
ATOM 1970 C C . ASP A 1 263 ? -21.864 -3.816 -52.086 1.00 10.22 263 ASP A C 1
ATOM 1971 O O . ASP A 1 263 ? -22.367 -4.942 -52.076 1.00 9.98 263 ASP A O 1
ATOM 1976 N N . LEU A 1 264 ? -22.334 -2.814 -51.352 1.00 9.64 264 LEU A N 1
ATOM 1977 C CA . LEU A 1 264 ? -23.490 -2.995 -50.474 1.00 9.43 264 LEU A CA 1
ATOM 1978 C C . LEU A 1 264 ? -24.766 -3.285 -51.263 1.00 9.48 264 LEU A C 1
ATOM 1979 O O . LEU A 1 264 ? -25.605 -4.077 -50.832 1.00 9.24 264 LEU A O 1
ATOM 1984 N N . ARG A 1 265 ? -24.892 -2.661 -52.432 1.00 9.88 265 ARG A N 1
ATOM 1985 C CA . ARG A 1 265 ? -26.065 -2.856 -53.294 1.00 10.32 265 ARG A CA 1
ATOM 1986 C C . ARG A 1 265 ? -26.007 -4.131 -54.147 1.00 10.44 265 ARG A C 1
ATOM 1987 O O . ARG A 1 265 ? -27.028 -4.557 -54.688 1.00 10.55 265 ARG A O 1
ATOM 1995 N N . ALA A 1 266 ? -24.825 -4.740 -54.255 1.00 10.58 266 ALA A N 1
ATOM 1996 C CA . ALA A 1 266 ? -24.594 -5.863 -55.186 1.00 10.90 266 ALA A CA 1
ATOM 1997 C C . ALA A 1 266 ? -25.599 -7.033 -55.120 1.00 11.20 266 ALA A C 1
ATOM 1998 O O . ALA A 1 266 ? -26.042 -7.511 -56.169 1.00 11.39 266 ALA A O 1
ATOM 2000 N N . PRO A 1 267 ? -25.964 -7.505 -53.909 1.00 11.32 267 PRO A N 1
ATOM 2001 C CA . PRO A 1 267 ? -26.918 -8.629 -53.895 1.00 11.54 267 PRO A CA 1
ATOM 2002 C C . PRO A 1 267 ? -28.316 -8.272 -54.404 1.00 11.80 267 PRO A C 1
ATOM 2003 O O . PRO A 1 267 ? -29.077 -9.172 -54.791 1.00 12.10 267 PRO A O 1
ATOM 2007 N N . PHE A 1 268 ? -28.637 -6.979 -54.407 1.00 11.98 268 PHE A N 1
ATOM 2008 C CA . PHE A 1 268 ? -29.982 -6.480 -54.714 1.00 12.43 268 PHE A CA 1
ATOM 2009 C C . PHE A 1 268 ? -30.174 -6.085 -56.179 1.00 13.40 268 PHE A C 1
ATOM 2010 O O . PHE A 1 268 ? -31.306 -6.037 -56.667 1.00 14.11 268 PHE A O 1
ATOM 2018 N N . ALA A 1 269 ? -29.073 -5.794 -56.867 1.00 14.44 269 ALA A N 1
ATOM 2019 C CA . ALA A 1 269 ? -29.110 -5.298 -58.245 1.00 15.42 269 ALA A CA 1
ATOM 2020 C C . ALA A 1 269 ? -29.523 -6.400 -59.226 1.00 16.39 269 ALA A C 1
ATOM 2021 O O . ALA A 1 269 ? -29.104 -7.549 -59.071 1.00 16.63 269 ALA A O 1
ATOM 2023 N N . PRO A 1 270 ? -30.341 -6.056 -60.243 1.00 17.36 270 PRO A N 1
ATOM 2024 C CA . PRO A 1 270 ? -30.893 -4.728 -60.527 1.00 17.99 270 PRO A CA 1
ATOM 2025 C C . PRO A 1 270 ? -32.330 -4.474 -60.046 1.00 18.79 270 PRO A C 1
ATOM 2026 O O . PRO A 1 270 ? -32.776 -3.320 -60.059 1.00 19.22 270 PRO A O 1
ATOM 2030 N N . ARG A 1 271 ? -33.043 -5.523 -59.632 1.00 19.47 271 ARG A N 1
ATOM 2031 C CA . ARG A 1 271 ? -34.474 -5.402 -59.314 1.00 19.97 271 ARG A CA 1
ATOM 2032 C C . ARG A 1 271 ? -34.773 -4.942 -57.882 1.00 18.92 271 ARG A C 1
ATOM 2033 O O . ARG A 1 271 ? -35.924 -4.648 -57.550 1.00 19.35 271 ARG A O 1
ATOM 2041 N N . GLY A 1 272 ? -33.739 -4.879 -57.041 1.00 17.49 272 GLY A N 1
ATOM 2042 C CA . GLY A 1 272 ? -33.863 -4.295 -55.706 1.00 16.20 272 GLY A CA 1
ATOM 2043 C C . GLY A 1 272 ? -34.071 -5.233 -54.527 1.00 15.12 272 GLY A C 1
ATOM 2044 O O . GLY A 1 272 ? -34.079 -4.783 -53.383 1.00 14.65 272 GLY A O 1
ATOM 2045 N N . TRP A 1 273 ? -34.251 -6.525 -54.793 1.00 14.56 273 TRP A N 1
ATOM 2046 C CA . TRP A 1 273 ? -34.545 -7.495 -53.730 1.00 13.98 273 TRP A CA 1
ATOM 2047 C C . TRP A 1 273 ? -33.532 -8.628 -53.658 1.00 13.35 273 TRP A C 1
ATOM 2048 O O . TRP A 1 273 ? -33.024 -9.082 -54.676 1.00 13.33 273 TRP A O 1
ATOM 2059 N N . PHE A 1 274 ? -33.246 -9.078 -52.440 1.00 12.56 274 PHE A N 1
ATOM 2060 C CA . PHE A 1 274 ? -32.402 -10.245 -52.228 1.00 12.30 274 PHE A CA 1
ATOM 2061 C C . PHE A 1 274 ? -32.923 -11.007 -51.020 1.00 12.54 274 PHE A C 1
ATOM 2062 O O . PHE A 1 274 ? -32.966 -10.471 -49.912 1.00 12.15 274 PHE A O 1
ATOM 2070 N N . GLU A 1 275 ? -33.353 -12.244 -51.260 1.00 13.12 275 GLU A N 1
ATOM 2071 C CA . GLU A 1 275 ? -33.805 -13.151 -50.202 1.00 13.61 275 GLU A CA 1
ATOM 2072 C C . GLU A 1 275 ? -34.867 -12.507 -49.299 1.00 12.96 275 GLU A C 1
ATOM 2073 O O . GLU A 1 275 ? -34.852 -12.680 -48.077 1.00 13.16 275 GLU A O 1
ATOM 2079 N N . GLY A 1 276 ? -35.772 -11.748 -49.913 1.00 12.35 276 GLY A N 1
ATOM 2080 C CA . GLY A 1 276 ? -36.880 -11.114 -49.196 1.00 11.56 276 GLY A CA 1
ATOM 2081 C C . GLY A 1 276 ? -36.570 -9.765 -48.572 1.00 10.87 276 GLY A C 1
ATOM 2082 O O . GLY A 1 276 ? -37.438 -9.159 -47.940 1.00 10.72 276 GLY A O 1
ATOM 2083 N N . LEU A 1 277 ? -35.336 -9.294 -48.744 1.00 10.40 277 LEU A N 1
ATOM 2084 C CA . LEU A 1 277 ? -34.928 -7.995 -48.212 1.00 10.16 277 LEU A CA 1
ATOM 2085 C C . LEU A 1 277 ? -34.717 -6.956 -49.306 1.00 10.09 277 LEU A C 1
ATOM 2086 O O . LEU A 1 277 ? -34.339 -7.286 -50.430 1.00 9.98 277 LEU A O 1
ATOM 2091 N N . THR A 1 278 ? -34.964 -5.699 -48.960 1.00 10.07 278 THR A N 1
ATOM 2092 C CA . THR A 1 278 ? -34.659 -4.576 -49.846 1.00 10.37 278 THR A CA 1
ATOM 2093 C C . THR A 1 278 ? -33.974 -3.465 -49.051 1.00 10.47 278 THR A C 1
ATOM 2094 O O . THR A 1 278 ? -34.161 -3.356 -47.837 1.00 10.29 278 THR A O 1
ATOM 2098 N N . ILE A 1 279 ? -33.165 -2.657 -49.730 1.00 10.78 279 ILE A N 1
ATOM 2099 C CA . ILE A 1 279 ? -32.578 -1.477 -49.093 1.00 11.34 279 ILE A CA 1
ATOM 2100 C C . ILE A 1 279 ? -33.593 -0.332 -49.122 1.00 11.85 279 ILE A C 1
ATOM 2101 O O . ILE A 1 279 ? -33.938 0.180 -50.189 1.00 12.18 279 ILE A O 1
ATOM 2106 N N . GLU A 1 280 ? -34.083 0.045 -47.944 1.00 12.55 280 GLU A N 1
ATOM 2107 C CA . GLU A 1 280 ? -35.025 1.157 -47.805 1.00 13.73 280 GLU A CA 1
ATOM 2108 C C . GLU A 1 280 ? -34.285 2.496 -47.787 1.00 13.55 280 GLU A C 1
ATOM 2109 O O . GLU A 1 280 ? -34.734 3.471 -48.387 1.00 13.38 280 GLU A O 1
ATOM 2115 N N . GLN A 1 281 ? -33.150 2.539 -47.094 1.00 13.35 281 GLN A N 1
ATOM 2116 C CA . GLN A 1 281 ? -32.336 3.747 -47.038 1.00 13.57 281 GLN A CA 1
ATOM 2117 C C . GLN A 1 281 ? -30.865 3.377 -46.957 1.00 12.98 281 GLN A C 1
ATOM 2118 O O . GLN A 1 281 ? -30.497 2.421 -46.277 1.00 12.63 281 GLN A O 1
ATOM 2124 N N . LEU A 1 282 ? -30.036 4.136 -47.666 1.00 12.3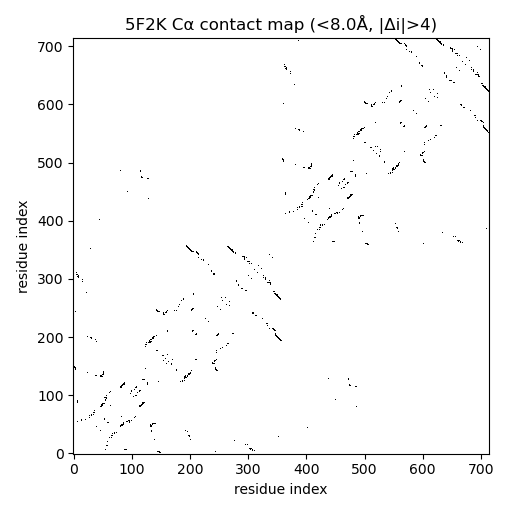6 282 LEU A N 1
ATOM 2125 C CA . LEU A 1 282 ? -28.592 3.956 -47.623 1.00 12.42 282 LEU A CA 1
ATOM 2126 C C . LEU A 1 282 ? -27.918 5.320 -47.586 1.00 12.59 282 LEU A C 1
ATOM 2127 O O . LEU A 1 282 ? -28.248 6.203 -48.377 1.00 12.28 282 LEU A O 1
ATOM 2132 N N . ASP A 1 283 ? -26.985 5.489 -46.653 1.00 13.04 283 ASP A N 1
ATOM 2133 C CA . ASP A 1 283 ? -26.177 6.699 -46.588 1.00 13.82 283 ASP A CA 1
ATOM 2134 C C . ASP A 1 283 ? -24.717 6.344 -46.425 1.00 13.46 283 ASP A C 1
ATOM 2135 O O . ASP A 1 283 ? -24.381 5.406 -45.709 1.00 13.10 283 ASP A O 1
ATOM 2140 N N . VAL A 1 284 ? -23.861 7.092 -47.111 1.00 13.20 284 VAL A N 1
ATOM 2141 C CA . VAL A 1 284 ? -22.420 6.946 -46.987 1.00 13.48 284 VAL A CA 1
ATOM 2142 C C . VAL A 1 284 ? -21.881 8.301 -46.535 1.00 13.32 284 VAL A C 1
ATOM 2143 O O . VAL A 1 284 ? -22.213 9.335 -47.122 1.00 13.34 284 VAL A O 1
ATOM 2147 N N . PHE A 1 285 ? -21.065 8.294 -45.485 1.00 12.67 285 PHE A N 1
ATOM 2148 C CA . PHE A 1 285 ? -20.618 9.536 -44.844 1.00 12.72 285 PHE A CA 1
ATOM 2149 C C . PHE A 1 285 ? -19.327 9.322 -44.075 1.00 12.37 285 PHE A C 1
ATOM 2150 O O . PHE A 1 285 ? -18.992 8.197 -43.722 1.00 11.99 285 PHE A O 1
ATOM 2158 N N . ASN A 1 286 ? -18.616 10.413 -43.806 1.00 12.26 286 ASN A N 1
ATOM 2159 C CA . ASN A 1 286 ? -17.459 10.368 -42.924 1.00 12.44 286 ASN A CA 1
ATOM 2160 C C . ASN A 1 286 ? -17.880 10.835 -41.536 1.00 12.11 286 ASN A C 1
ATOM 2161 O O . ASN A 1 286 ? -18.481 11.901 -41.394 1.00 12.50 286 ASN A O 1
ATOM 2166 N N . ALA A 1 287 ? -17.601 10.023 -40.520 1.00 11.80 287 ALA A N 1
ATOM 2167 C CA . ALA A 1 287 ? -17.895 10.402 -39.143 1.00 11.53 287 ALA A CA 1
ATOM 2168 C C . ALA A 1 287 ? -17.012 11.571 -38.746 1.00 11.53 287 ALA A C 1
ATOM 2169 O O . ALA A 1 287 ? -15.855 11.639 -39.156 1.00 11.30 287 ALA A O 1
ATOM 2171 N N . GLU A 1 288 ? -17.550 12.488 -37.948 1.00 11.44 288 GLU A N 1
ATOM 2172 C CA . GLU A 1 288 ? -16.735 13.582 -37.427 1.00 11.91 288 GLU A CA 1
ATOM 2173 C C . GLU A 1 288 ? -15.566 13.016 -36.620 1.00 11.29 288 GLU A C 1
ATOM 2174 O O . GLU A 1 288 ? -15.749 12.149 -35.763 1.00 10.95 288 GLU A O 1
ATOM 2180 N N . ASP A 1 289 ? -14.366 13.498 -36.925 1.00 10.71 289 ASP A N 1
ATOM 2181 C CA . ASP A 1 289 ? -13.154 13.070 -36.239 1.00 10.52 289 ASP A CA 1
ATOM 2182 C C . ASP A 1 289 ? -13.080 13.790 -34.894 1.00 10.75 289 ASP A C 1
ATOM 2183 O O . ASP A 1 289 ? -12.581 14.914 -34.811 1.00 10.47 289 ASP A O 1
ATOM 2188 N N . ARG A 1 290 ? -13.600 13.147 -33.848 1.00 11.19 290 ARG A N 1
ATOM 2189 C CA . ARG A 1 290 ? -13.707 13.788 -32.529 1.00 12.00 290 ARG A CA 1
ATOM 2190 C C . ARG A 1 290 ? -12.352 13.955 -31.840 1.00 11.34 290 ARG A C 1
ATOM 2191 O O . ARG A 1 290 ? -12.153 14.909 -31.090 1.00 11.05 290 ARG A O 1
ATOM 2199 N N . PHE A 1 291 ? -11.427 13.034 -32.096 1.00 10.62 291 PHE A N 1
ATOM 2200 C CA . PHE A 1 291 ? -10.079 13.142 -31.522 1.00 10.26 291 PHE A CA 1
ATOM 2201 C C . PHE A 1 291 ? -9.345 14.361 -32.079 1.00 10.35 291 PHE A C 1
ATOM 2202 O O . PHE A 1 291 ? -8.738 15.115 -31.321 1.00 10.24 291 PHE A O 1
ATOM 2210 N N . TRP A 1 292 ? -9.423 14.558 -33.396 1.00 10.35 292 TRP A N 1
ATOM 2211 C CA . TRP A 1 292 ? -8.884 15.763 -34.035 1.00 10.43 292 TRP A CA 1
ATOM 2212 C C . TRP A 1 292 ? -9.561 17.038 -33.521 1.00 10.63 292 TRP A C 1
ATOM 2213 O O . TRP A 1 292 ? -8.880 18.029 -33.229 1.00 10.70 292 TRP A O 1
ATOM 2224 N N . ALA A 1 293 ? -10.891 17.013 -33.422 1.00 10.88 293 ALA A N 1
ATOM 2225 C CA . ALA A 1 293 ? -11.655 18.153 -32.903 1.00 11.28 293 ALA A CA 1
ATOM 2226 C C . ALA A 1 293 ? -11.199 18.543 -31.498 1.00 11.74 293 ALA A C 1
ATOM 2227 O O . ALA A 1 293 ? -10.987 19.726 -31.224 1.00 12.13 293 ALA A O 1
ATOM 2229 N N . ALA A 1 294 ? -11.044 17.551 -30.621 1.00 12.09 294 ALA A N 1
ATOM 2230 C CA . ALA A 1 294 ? -10.554 17.794 -29.263 1.00 12.63 294 ALA A CA 1
ATOM 2231 C C . ALA A 1 294 ? -9.158 18.415 -29.283 1.00 12.87 294 ALA A C 1
ATOM 2232 O O . ALA A 1 294 ? -8.897 19.379 -28.562 1.00 13.20 294 ALA A O 1
ATOM 2234 N N . PHE A 1 295 ? -8.272 17.880 -30.122 1.00 13.03 295 PHE A N 1
ATOM 2235 C CA . PHE A 1 295 ? -6.911 18.404 -30.228 1.00 13.49 295 PHE A CA 1
ATOM 2236 C C . PHE A 1 295 ? -6.891 19.859 -30.706 1.00 13.96 295 PHE A C 1
ATOM 2237 O O . PHE A 1 295 ? -6.110 20.672 -30.208 1.00 13.97 295 PHE A O 1
ATOM 2245 N N . GLN A 1 296 ? -7.753 20.189 -31.665 1.00 14.46 296 GLN A N 1
ATOM 2246 C CA . GLN A 1 296 ? -7.870 21.575 -32.116 1.00 15.23 296 GLN A CA 1
ATOM 2247 C C . GLN A 1 296 ? -8.293 22.509 -30.980 1.00 15.80 296 GLN A C 1
ATOM 2248 O O . GLN A 1 296 ? -7.912 23.679 -30.965 1.00 16.14 296 GLN A O 1
ATOM 2254 N N . SER A 1 297 ? -9.065 21.983 -30.030 1.00 16.49 297 SER A N 1
ATOM 2255 C CA . SER A 1 297 ? -9.546 22.765 -28.889 1.00 17.47 297 SER A CA 1
ATOM 2256 C C . SER A 1 297 ? -8.506 22.896 -27.771 1.00 17.73 297 SER A C 1
ATOM 2257 O O . SER A 1 297 ? -8.284 23.998 -27.256 1.00 18.31 297 SER A O 1
ATOM 2260 N N . ASP A 1 298 ? -7.863 21.786 -27.406 1.00 17.42 298 ASP A N 1
ATOM 2261 C CA . ASP A 1 298 ? -7.006 21.765 -26.209 1.00 17.38 298 ASP A CA 1
ATOM 2262 C C . ASP A 1 298 ? -5.494 21.623 -26.444 1.00 17.07 298 ASP A C 1
ATOM 2263 O O . ASP A 1 298 ? -4.705 21.799 -25.512 1.00 16.98 298 ASP A O 1
ATOM 2268 N N . GLY A 1 299 ? -5.097 21.300 -27.674 1.00 16.53 299 GLY A N 1
ATOM 2269 C CA . GLY A 1 299 ? -3.682 21.179 -28.042 1.00 16.34 299 GLY A CA 1
ATOM 2270 C C . GLY A 1 299 ? -2.905 20.068 -27.351 1.00 16.39 299 GLY A C 1
ATOM 2271 O O . GLY A 1 299 ? -1.673 20.066 -27.362 1.00 16.09 299 GLY A O 1
ATOM 2272 N N . ASP A 1 300 ? -3.623 19.121 -26.753 1.00 16.46 300 ASP A N 1
ATOM 2273 C CA . ASP A 1 300 ? -2.995 18.024 -26.022 1.00 16.53 300 ASP A CA 1
ATOM 2274 C C . ASP A 1 300 ? -2.662 16.888 -26.987 1.00 16.39 300 ASP A C 1
ATOM 2275 O O . ASP A 1 300 ? -3.494 16.023 -27.257 1.00 15.85 300 ASP A O 1
ATOM 2280 N N . ALA A 1 301 ? -1.437 16.903 -27.504 1.00 16.21 301 ALA A N 1
ATOM 2281 C CA . ALA A 1 301 ? -0.990 15.911 -28.478 1.00 16.48 301 ALA A CA 1
ATOM 2282 C C . ALA A 1 301 ? -0.901 14.509 -27.881 1.00 16.68 301 ALA A C 1
ATOM 2283 O O . ALA A 1 301 ? -1.169 13.517 -28.562 1.00 16.24 301 ALA A O 1
ATOM 2285 N N . GLU A 1 302 ? -0.527 14.433 -26.606 1.00 17.19 302 GLU A N 1
ATOM 2286 C CA . GLU A 1 302 ? -0.399 13.149 -25.920 1.00 17.59 302 GLU A CA 1
ATOM 2287 C C . GLU A 1 302 ? -1.753 12.454 -25.787 1.00 16.34 302 GLU A C 1
ATOM 2288 O O . GLU A 1 302 ? -1.856 11.245 -26.015 1.00 16.19 302 GLU A O 1
ATOM 2294 N N . SER A 1 303 ? -2.787 13.220 -25.438 1.00 15.05 303 SER A N 1
ATOM 2295 C CA . SER A 1 303 ? -4.144 12.680 -25.347 1.00 14.19 303 SER A CA 1
ATOM 2296 C C . SER A 1 303 ? -4.625 12.235 -26.718 1.00 13.22 303 SER A C 1
ATOM 2297 O O . SER A 1 303 ? -5.235 11.178 -26.849 1.00 12.87 303 SER A O 1
ATOM 2300 N N . PHE A 1 304 ? -4.339 13.050 -27.730 1.00 12.41 304 PHE A N 1
ATOM 2301 C CA . PHE A 1 304 ? -4.674 12.721 -29.119 1.00 11.73 304 PHE A CA 1
ATOM 2302 C C . PHE A 1 304 ? -4.123 11.353 -29.526 1.00 11.59 304 PHE A C 1
ATOM 2303 O O . PHE A 1 304 ? -4.863 10.495 -30.031 1.00 11.50 304 PHE A O 1
ATOM 2311 N N . GLY A 1 305 ? -2.824 11.153 -29.298 1.00 11.27 305 GLY A N 1
ATOM 2312 C CA . GLY A 1 305 ? -2.167 9.889 -29.611 1.00 11.05 305 GLY A CA 1
ATOM 2313 C C . GLY A 1 305 ? -2.745 8.716 -28.843 1.00 10.84 305 GLY A C 1
ATOM 2314 O O . GLY A 1 305 ? -2.939 7.638 -29.408 1.00 10.64 305 GLY A O 1
ATOM 2315 N N . ALA A 1 306 ? -3.027 8.934 -27.558 1.00 10.78 306 ALA A N 1
ATOM 2316 C CA . ALA A 1 306 ? -3.537 7.883 -26.674 1.00 10.86 306 ALA A CA 1
ATOM 2317 C C . ALA A 1 306 ? -4.939 7.426 -27.083 1.00 10.91 306 ALA A C 1
ATOM 2318 O O . ALA A 1 306 ? -5.239 6.229 -27.049 1.00 11.12 306 ALA A O 1
ATOM 2320 N N . GLN A 1 307 ? -5.785 8.376 -27.479 1.00 10.99 307 GLN A N 1
ATOM 2321 C CA . GLN A 1 307 ? -7.152 8.049 -27.898 1.00 11.01 307 GLN A CA 1
ATOM 2322 C C . GLN A 1 307 ? -7.153 7.200 -29.167 1.00 10.25 307 GLN A C 1
ATOM 2323 O O . GLN A 1 307 ? -7.835 6.175 -29.231 1.00 10.12 307 GLN A O 1
ATOM 2329 N N . TRP A 1 308 ? -6.381 7.619 -30.168 1.00 9.37 308 TRP A N 1
ATOM 2330 C CA . TRP A 1 308 ? -6.252 6.849 -31.403 1.00 8.81 308 TRP A CA 1
ATOM 2331 C C . TRP A 1 308 ? -5.648 5.467 -31.158 1.00 8.66 308 TRP A C 1
ATOM 2332 O O . TRP A 1 308 ? -6.162 4.473 -31.656 1.00 8.38 308 TRP A O 1
ATOM 2343 N N . ALA A 1 309 ? -4.568 5.404 -30.378 1.00 8.41 309 ALA A N 1
ATOM 2344 C CA . ALA A 1 309 ? -3.903 4.127 -30.127 1.00 8.27 309 ALA A CA 1
ATOM 2345 C C . ALA A 1 309 ? -4.767 3.160 -29.312 1.00 8.11 309 ALA A C 1
ATOM 2346 O O . ALA A 1 309 ? -4.720 1.946 -29.544 1.00 8.10 309 ALA A O 1
ATOM 2348 N N . GLY A 1 310 ? -5.541 3.694 -28.368 1.00 7.92 310 GLY A N 1
ATOM 2349 C CA . GLY A 1 310 ? -6.479 2.885 -27.581 1.00 7.84 310 GLY A CA 1
ATOM 2350 C C . GLY A 1 310 ? -7.570 2.281 -28.452 1.00 7.79 310 GLY A C 1
ATOM 2351 O O . GLY A 1 310 ? -7.937 1.114 -28.291 1.00 7.93 310 GLY A O 1
ATOM 2352 N N . PHE A 1 311 ? -8.086 3.086 -29.377 1.00 7.74 311 PHE A N 1
ATOM 2353 C CA . PHE A 1 311 ? -9.071 2.627 -30.360 1.00 7.54 311 PHE A CA 1
ATOM 2354 C C . PHE A 1 311 ? -8.517 1.462 -31.178 1.00 7.52 311 PHE A C 1
ATOM 2355 O O . PHE A 1 311 ? -9.164 0.417 -31.309 1.00 7.57 311 PHE A O 1
ATOM 2363 N N . ALA A 1 312 ? -7.311 1.637 -31.717 1.00 7.44 312 ALA A N 1
ATOM 2364 C CA . ALA A 1 312 ? -6.671 0.593 -32.513 1.00 7.40 312 ALA A CA 1
ATOM 2365 C C . ALA A 1 312 ? -6.405 -0.655 -31.679 1.00 7.40 312 ALA A C 1
ATOM 2366 O O . ALA A 1 312 ? -6.636 -1.768 -32.137 1.00 7.34 312 ALA A O 1
ATOM 2368 N N . ARG A 1 313 ? -5.936 -0.458 -30.448 1.00 7.53 313 ARG A N 1
ATOM 2369 C CA . ARG A 1 313 ? -5.600 -1.576 -29.572 1.00 7.66 313 ARG A CA 1
ATOM 2370 C C . ARG A 1 313 ? -6.786 -2.503 -29.297 1.00 7.58 313 ARG A C 1
ATOM 2371 O O . ARG A 1 313 ? -6.687 -3.718 -29.492 1.00 7.50 313 ARG A O 1
ATOM 2379 N N . ALA A 1 314 ? -7.902 -1.933 -28.848 1.00 7.58 314 ALA A N 1
ATOM 2380 C CA . ALA A 1 314 ? -9.039 -2.753 -28.429 1.00 7.46 314 ALA A CA 1
ATOM 2381 C C . ALA A 1 314 ? -9.664 -3.534 -29.581 1.00 7.50 314 ALA A C 1
ATOM 2382 O O . ALA A 1 314 ? -10.108 -4.666 -29.391 1.00 7.40 314 ALA A O 1
ATOM 2384 N N . ALA A 1 315 ? -9.672 -2.939 -30.773 1.00 7.55 315 ALA A N 1
ATOM 2385 C CA . ALA A 1 315 ? -10.353 -3.529 -31.924 1.00 7.76 315 ALA A CA 1
ATOM 2386 C C . ALA A 1 315 ? -9.459 -4.400 -32.804 1.00 7.95 315 ALA A C 1
ATOM 2387 O O . ALA A 1 315 ? -9.922 -5.391 -33.364 1.00 8.01 315 ALA A O 1
ATOM 2389 N N . LEU A 1 316 ? -8.182 -4.031 -32.917 1.00 8.20 316 LEU A N 1
ATOM 2390 C CA . LEU A 1 316 ? -7.272 -4.673 -33.871 1.00 8.50 316 LEU A CA 1
ATOM 2391 C C . LEU A 1 316 ? -6.195 -5.570 -33.270 1.00 8.56 316 LEU A C 1
ATOM 2392 O O . LEU A 1 316 ? -5.816 -6.572 -33.882 1.00 8.58 316 LEU A O 1
ATOM 2397 N N . PHE A 1 317 ? -5.686 -5.204 -32.096 1.00 8.70 317 PHE A N 1
ATOM 2398 C CA . PHE A 1 317 ? -4.494 -5.882 -31.562 1.00 8.78 317 PHE A CA 1
ATOM 2399 C C . PHE A 1 317 ? -4.694 -7.353 -31.161 1.00 8.91 317 PHE A C 1
ATOM 2400 O O . PHE A 1 317 ? -3.753 -8.134 -31.272 1.00 8.85 317 PHE A O 1
ATOM 2408 N N . PRO A 1 318 ? -5.908 -7.751 -30.706 1.00 9.02 318 PRO A N 1
ATOM 2409 C CA . PRO A 1 318 ? -6.061 -9.189 -30.470 1.00 9.06 318 PRO A CA 1
ATOM 2410 C C . PRO A 1 318 ? -5.876 -10.017 -31.743 1.00 9.02 318 PRO A C 1
ATOM 2411 O O . PRO A 1 318 ? -5.283 -11.095 -31.693 1.00 8.86 318 PRO A O 1
ATOM 2415 N N . THR A 1 319 ? -6.369 -9.517 -32.875 1.00 9.11 319 THR A N 1
ATOM 2416 C CA . THR A 1 319 ? -6.184 -10.199 -34.157 1.00 9.41 319 THR A CA 1
ATOM 2417 C C . THR A 1 319 ? -4.708 -10.268 -34.556 1.00 9.78 319 THR A C 1
ATOM 2418 O O . THR A 1 319 ? -4.253 -11.285 -35.075 1.00 9.88 319 THR A O 1
ATOM 2422 N N . LEU A 1 320 ? -3.966 -9.191 -34.308 1.00 10.16 320 LEU A N 1
ATOM 2423 C CA . LEU A 1 320 ? -2.526 -9.198 -34.573 1.00 10.50 320 LEU A CA 1
ATOM 2424 C C . LEU A 1 320 ? -1.795 -10.164 -33.642 1.00 10.79 320 LEU A C 1
ATOM 2425 O O . LEU A 1 320 ? -0.936 -10.924 -34.093 1.00 10.90 320 LEU A O 1
ATOM 2430 N N . ALA A 1 321 ? -2.159 -10.152 -32.360 1.00 11.10 321 ALA A N 1
ATOM 2431 C CA . ALA A 1 321 ? -1.512 -11.003 -31.353 1.00 11.57 321 ALA A CA 1
ATOM 2432 C C . ALA A 1 321 ? -1.694 -12.496 -31.623 1.00 11.96 321 ALA A C 1
ATOM 2433 O O . ALA A 1 321 ? -0.869 -13.313 -31.203 1.00 12.09 321 ALA A O 1
ATOM 2435 N N . ALA A 1 322 ? -2.774 -12.841 -32.325 1.00 12.38 322 ALA A N 1
ATOM 2436 C CA . ALA A 1 322 ? -3.065 -14.227 -32.694 1.00 12.90 322 ALA A CA 1
ATOM 2437 C C . ALA A 1 322 ? -2.041 -14.814 -33.669 1.00 13.42 322 ALA A C 1
ATOM 2438 O O . ALA A 1 322 ? -1.941 -16.034 -33.807 1.00 13.67 322 ALA A O 1
ATOM 2440 N N . ALA A 1 323 ? -1.288 -13.943 -34.338 1.00 13.96 323 ALA A N 1
ATOM 2441 C CA . ALA A 1 323 ? -0.246 -14.369 -35.270 1.00 14.63 323 ALA A CA 1
ATOM 2442 C C . ALA A 1 323 ? 1.067 -14.749 -34.576 1.00 15.25 323 ALA A C 1
ATOM 2443 O O . ALA A 1 323 ? 1.942 -15.354 -35.202 1.00 15.39 323 ALA A O 1
ATOM 2445 N N . LEU A 1 324 ? 1.200 -14.397 -33.297 1.00 15.76 324 LEU A N 1
ATOM 2446 C CA . LEU A 1 324 ? 2.435 -14.669 -32.541 1.00 16.70 324 LEU A CA 1
ATOM 2447 C C . LEU A 1 324 ? 2.662 -16.160 -32.317 1.00 18.01 324 LEU A C 1
ATOM 2448 O O . LEU A 1 324 ? 1.708 -16.931 -32.193 1.00 18.36 324 LEU A O 1
ATOM 2453 N N . ASP A 1 325 ? 3.933 -16.555 -32.266 1.00 19.42 325 ASP A N 1
ATOM 2454 C CA . ASP A 1 325 ? 4.302 -17.955 -32.045 1.00 21.28 325 ASP A CA 1
ATOM 2455 C C . ASP A 1 325 ? 3.977 -18.426 -30.627 1.00 22.62 325 ASP A C 1
ATOM 2456 O O . ASP A 1 325 ? 3.734 -19.614 -30.400 1.00 23.60 325 ASP A O 1
ATOM 2461 N N . CYS A 1 326 ? 3.975 -17.493 -29.678 1.00 24.11 326 CYS A N 1
ATOM 2462 C CA . CYS A 1 326 ? 3.562 -17.785 -28.307 1.00 25.88 326 CYS A CA 1
ATOM 2463 C C . CYS A 1 326 ? 2.035 -17.857 -28.235 1.00 27.51 326 CYS A C 1
ATOM 2464 O O . CYS A 1 326 ? 1.347 -17.570 -29.216 1.00 28.59 326 CYS A O 1
ATOM 2467 N N . GLY A 1 327 ? 1.505 -18.237 -27.078 1.00 29.70 327 GLY A N 1
ATOM 2468 C CA . GLY A 1 327 ? 0.056 -18.229 -26.877 1.00 30.86 327 GLY A CA 1
ATOM 2469 C C . GLY A 1 327 ? -0.493 -16.817 -26.758 1.00 31.51 327 GLY A C 1
ATOM 2470 O O . GLY A 1 327 ? 0.256 -15.868 -26.523 1.00 31.42 327 GLY A O 1
ATOM 2471 N N . THR A 1 328 ? -1.805 -16.672 -26.927 1.00 31.95 328 THR A N 1
ATOM 2472 C CA . THR A 1 328 ? -2.459 -15.385 -26.690 1.00 31.96 328 THR A CA 1
ATOM 2473 C C . THR A 1 328 ? -2.569 -15.105 -25.187 1.00 32.07 328 THR A C 1
ATOM 2474 O O . THR A 1 328 ? -2.783 -13.965 -24.775 1.00 32.44 328 THR A O 1
ATOM 2478 N N . GLY A 1 329 ? -2.407 -16.151 -24.377 1.00 32.25 329 GLY A N 1
ATOM 2479 C CA . GLY A 1 329 ? -2.386 -16.020 -22.921 1.00 31.73 329 GLY A CA 1
ATOM 2480 C C . GLY A 1 329 ? -0.986 -15.833 -22.362 1.00 31.51 329 GLY A C 1
ATOM 2481 O O . GLY A 1 329 ? -0.808 -15.684 -21.151 1.00 31.93 329 GLY A O 1
ATOM 2482 N N . ASP A 1 330 ? 0.008 -15.842 -23.249 1.00 30.31 330 ASP A N 1
ATOM 2483 C CA . ASP A 1 330 ? 1.409 -15.679 -22.868 1.00 29.17 330 ASP A CA 1
ATOM 2484 C C . ASP A 1 330 ? 1.709 -14.217 -22.522 1.00 28.48 330 ASP A C 1
ATOM 2485 O O . ASP A 1 330 ? 1.189 -13.308 -23.173 1.00 28.04 330 ASP A O 1
ATOM 2490 N N . PRO A 1 331 ? 2.536 -13.985 -21.481 1.00 27.33 331 PRO A N 1
ATOM 2491 C CA . PRO A 1 331 ? 2.990 -12.635 -21.124 1.00 26.51 331 PRO A CA 1
ATOM 2492 C C . PRO A 1 331 ? 3.641 -11.870 -22.283 1.00 25.29 331 PRO A C 1
ATOM 2493 O O . PRO A 1 331 ? 3.583 -10.639 -22.312 1.00 25.17 331 PRO A O 1
ATOM 2497 N N . ARG A 1 332 ? 4.252 -12.595 -23.220 1.00 23.57 332 ARG A N 1
ATOM 2498 C CA . ARG A 1 332 ? 4.864 -11.985 -24.399 1.00 22.41 332 ARG A CA 1
ATOM 2499 C C . ARG A 1 332 ? 3.822 -11.308 -25.299 1.00 20.73 332 ARG A C 1
ATOM 2500 O O . ARG A 1 332 ? 4.101 -10.267 -25.897 1.00 20.16 332 ARG A O 1
ATOM 2508 N N . ALA A 1 333 ? 2.632 -11.906 -25.389 1.00 19.31 333 ALA A N 1
ATOM 2509 C CA . ALA A 1 333 ? 1.522 -11.339 -26.163 1.00 18.19 333 ALA A CA 1
ATOM 2510 C C . ALA A 1 333 ? 1.004 -10.041 -25.545 1.00 17.50 333 ALA A C 1
ATOM 2511 O O . ALA A 1 333 ? 0.721 -9.076 -26.260 1.00 16.72 333 ALA A O 1
ATOM 2513 N N . THR A 1 334 ? 0.893 -10.023 -24.218 1.00 17.11 334 THR A N 1
ATOM 2514 C CA . THR A 1 334 ? 0.501 -8.823 -23.484 1.00 17.00 334 THR A CA 1
ATOM 2515 C C . THR A 1 334 ? 1.516 -7.694 -23.687 1.00 16.31 334 THR A C 1
ATOM 2516 O O . THR A 1 334 ? 1.134 -6.550 -23.953 1.00 16.13 334 THR A O 1
ATOM 2520 N N . ALA A 1 335 ? 2.805 -8.022 -23.588 1.00 15.71 335 ALA A N 1
ATOM 2521 C CA . ALA A 1 335 ? 3.871 -7.041 -23.796 1.00 15.11 335 ALA A CA 1
ATOM 2522 C C . ALA A 1 335 ? 3.827 -6.474 -25.214 1.00 14.74 335 ALA A C 1
ATOM 2523 O O . ALA A 1 335 ? 4.023 -5.273 -25.415 1.00 14.52 335 ALA A O 1
ATOM 2525 N N . PHE A 1 336 ? 3.560 -7.348 -26.184 1.00 14.33 336 PHE A N 1
ATOM 2526 C CA . PHE A 1 336 ? 3.421 -6.947 -27.586 1.00 13.91 336 PHE A CA 1
ATOM 2527 C C . PHE A 1 336 ? 2.311 -5.907 -27.766 1.00 13.67 336 PHE A C 1
ATOM 2528 O O . PHE A 1 336 ? 2.530 -4.855 -28.374 1.00 13.43 336 PHE A O 1
ATOM 2536 N N . ILE A 1 337 ? 1.131 -6.210 -27.230 1.00 13.49 337 ILE A N 1
ATOM 2537 C CA . ILE A 1 337 ? -0.020 -5.308 -27.304 1.00 13.57 337 ILE A CA 1
ATOM 2538 C C . ILE A 1 337 ? 0.282 -3.959 -26.653 1.00 13.68 337 ILE A C 1
ATOM 2539 O O . ILE A 1 337 ? -0.011 -2.906 -27.228 1.00 13.36 337 ILE A O 1
ATOM 2544 N N . GLU A 1 338 ? 0.889 -3.997 -25.466 1.00 13.99 338 GLU A N 1
ATOM 2545 C CA . GLU A 1 338 ? 1.211 -2.777 -24.729 1.00 14.29 338 GLU A CA 1
ATOM 2546 C C . GLU A 1 338 ? 2.253 -1.911 -25.438 1.00 14.10 338 GLU A C 1
ATOM 2547 O O . GLU A 1 338 ? 2.091 -0.692 -25.518 1.00 13.79 338 GLU A O 1
ATOM 2553 N N . GLN A 1 339 ? 3.310 -2.534 -25.956 1.00 13.97 339 GLN A N 1
ATOM 2554 C CA . GLN A 1 339 ? 4.346 -1.785 -26.675 1.00 14.23 339 GLN A CA 1
ATOM 2555 C C . GLN A 1 339 ? 3.819 -1.199 -27.984 1.00 13.54 339 GLN A C 1
ATOM 2556 O O . GLN A 1 339 ? 4.119 -0.052 -28.319 1.00 13.62 339 GLN A O 1
ATOM 2562 N N . LEU A 1 340 ? 3.032 -1.985 -28.716 1.00 12.57 340 LEU A N 1
ATOM 2563 C CA . LEU A 1 340 ? 2.482 -1.522 -29.989 1.00 12.06 340 LEU A CA 1
ATOM 2564 C C . LEU A 1 340 ? 1.596 -0.299 -29.773 1.00 11.81 340 LEU A C 1
ATOM 2565 O O . LEU A 1 340 ? 1.657 0.663 -30.546 1.00 11.82 340 LEU A O 1
ATOM 2570 N N . GLU A 1 341 ? 0.788 -0.335 -28.714 1.00 11.59 341 GLU A N 1
ATOM 2571 C CA . GLU A 1 341 ? -0.072 0.792 -28.371 1.00 11.47 341 GLU A CA 1
ATOM 2572 C C . GLU A 1 341 ? 0.754 2.049 -28.087 1.00 11.63 341 GLU A C 1
ATOM 2573 O O . GLU A 1 341 ? 0.464 3.115 -28.620 1.00 11.54 341 GLU A O 1
ATOM 2579 N N . ALA A 1 342 ? 1.790 1.906 -27.261 1.00 11.82 342 ALA A N 1
ATOM 2580 C CA . ALA A 1 342 ? 2.663 3.026 -26.906 1.00 12.09 342 ALA A CA 1
ATOM 2581 C C . ALA A 1 342 ? 3.367 3.629 -28.124 1.00 12.36 342 ALA A C 1
ATOM 2582 O O . ALA A 1 342 ? 3.476 4.858 -28.239 1.00 12.40 342 ALA A O 1
ATOM 2584 N N . SER A 1 343 ? 3.822 2.765 -29.030 1.00 12.61 343 SER A N 1
ATOM 2585 C CA . SER A 1 343 ? 4.501 3.193 -30.253 1.00 12.79 343 SER A CA 1
ATOM 2586 C C . SER A 1 343 ? 3.575 3.983 -31.170 1.00 12.54 343 SER A C 1
ATOM 2587 O O . SER A 1 343 ? 3.931 5.065 -31.640 1.00 12.47 343 SER A O 1
ATOM 2590 N N . VAL A 1 344 ? 2.386 3.439 -31.422 1.00 12.06 344 VAL A N 1
ATOM 2591 C CA . VAL A 1 344 ? 1.396 4.120 -32.257 1.00 11.77 344 VAL A CA 1
ATOM 2592 C C . VAL A 1 344 ? 0.994 5.467 -31.640 1.00 11.93 344 VAL A C 1
ATOM 2593 O O . VAL A 1 344 ? 0.901 6.479 -32.344 1.00 11.84 344 VAL A O 1
ATOM 2597 N N . ALA A 1 345 ? 0.775 5.475 -30.326 1.00 12.20 345 ALA A N 1
ATOM 2598 C CA . ALA A 1 345 ? 0.429 6.699 -29.600 1.00 12.74 345 ALA A CA 1
ATOM 2599 C C . ALA A 1 345 ? 1.494 7.784 -29.773 1.00 13.29 345 ALA A C 1
ATOM 2600 O O . ALA A 1 345 ? 1.165 8.930 -30.075 1.00 13.05 345 ALA A O 1
ATOM 2602 N N . ASP A 1 346 ? 2.762 7.407 -29.603 1.00 14.08 346 ASP A N 1
ATOM 2603 C CA . ASP A 1 346 ? 3.881 8.345 -29.748 1.00 14.96 346 ASP A CA 1
ATOM 2604 C C . ASP A 1 346 ? 3.987 8.915 -31.158 1.00 15.04 346 ASP A C 1
ATOM 2605 O O . ASP A 1 346 ? 4.223 10.116 -31.333 1.00 14.95 346 ASP A O 1
ATOM 2610 N N . ARG A 1 347 ? 3.804 8.056 -32.159 1.00 14.92 347 ARG A N 1
ATOM 2611 C CA . ARG A 1 347 ? 3.910 8.461 -33.561 1.00 15.06 347 ARG A CA 1
ATOM 2612 C C . ARG A 1 347 ? 2.817 9.459 -33.939 1.00 14.55 347 ARG A C 1
ATOM 2613 O O . ARG A 1 347 ? 3.089 10.472 -34.581 1.00 14.60 347 ARG A O 1
ATOM 2621 N N . LEU A 1 348 ? 1.588 9.184 -33.512 1.00 13.83 348 LEU A N 1
ATOM 2622 C CA . LEU A 1 348 ? 0.470 10.078 -33.798 1.00 13.45 348 LEU A CA 1
ATOM 2623 C C . LEU A 1 348 ? 0.542 11.377 -32.989 1.00 13.87 348 LEU A C 1
ATOM 2624 O O . LEU A 1 348 ? 0.192 12.444 -33.494 1.00 14.17 348 LEU A O 1
ATOM 2629 N N . ALA A 1 349 ? 1.006 11.286 -31.743 1.00 14.01 349 ALA A N 1
ATOM 2630 C CA . ALA A 1 349 ? 1.186 12.473 -30.900 1.00 14.73 349 ALA A CA 1
ATOM 2631 C C . ALA A 1 349 ? 2.230 13.425 -31.482 1.00 15.22 349 ALA A C 1
ATOM 2632 O O . ALA A 1 349 ? 2.135 14.641 -31.306 1.00 15.27 349 ALA A O 1
ATOM 2634 N N . SER A 1 350 ? 3.213 12.863 -32.184 1.00 15.96 350 SER A N 1
ATOM 2635 C CA . SER A 1 350 ? 4.305 13.650 -32.760 1.00 17.05 350 SER A CA 1
ATOM 2636 C C . SER A 1 350 ? 3.863 14.511 -33.945 1.00 17.43 350 SER A C 1
ATOM 2637 O O . SER A 1 350 ? 4.483 15.534 -34.237 1.00 17.38 350 SER A O 1
ATOM 2640 N N . GLN A 1 351 ? 2.795 14.091 -34.622 1.00 17.71 351 GLN A N 1
ATOM 2641 C CA . GLN A 1 351 ? 2.297 14.805 -35.796 1.00 18.45 351 GLN A CA 1
ATOM 2642 C C . GLN A 1 351 ? 0.778 14.625 -35.943 1.00 17.31 351 GLN A C 1
ATOM 2643 O O . GLN A 1 351 ? 0.327 13.887 -36.825 1.00 17.89 351 GLN A O 1
ATOM 2649 N N . PRO A 1 352 ? -0.016 15.288 -35.074 1.00 16.43 352 PRO A N 1
ATOM 2650 C CA . PRO A 1 352 ? -1.472 15.114 -35.158 1.00 15.55 352 PRO A CA 1
ATOM 2651 C C . PRO A 1 352 ? -2.061 15.615 -36.477 1.00 14.93 352 PRO A C 1
ATOM 2652 O O . PRO A 1 352 ? -1.724 16.710 -36.941 1.00 15.03 352 PRO A O 1
ATOM 2656 N N . GLU A 1 353 ? -2.927 14.791 -37.066 1.00 13.90 353 GLU A N 1
ATOM 2657 C CA . GLU A 1 353 ? -3.546 15.047 -38.363 1.00 13.15 353 GLU A CA 1
ATOM 2658 C C . GLU A 1 353 ? -4.981 14.539 -38.312 1.00 12.00 353 GLU A C 1
ATOM 2659 O O . GLU A 1 353 ? -5.244 13.523 -37.668 1.00 11.52 353 GLU A O 1
ATOM 2665 N N . PRO A 1 354 ? -5.911 15.228 -39.003 1.00 11.25 354 PRO A N 1
ATOM 2666 C CA . PRO A 1 354 ? -7.271 14.694 -39.104 1.00 10.79 354 PRO A CA 1
ATOM 2667 C C . PRO A 1 354 ? -7.299 13.429 -39.963 1.00 10.49 354 PRO A C 1
ATOM 2668 O O . PRO A 1 354 ? -6.442 13.252 -40.832 1.00 10.59 354 PRO A O 1
ATOM 2672 N N . MET A 1 355 ? -8.268 12.552 -39.707 1.00 10.24 355 MET A N 1
ATOM 2673 C CA . MET A 1 355 ? -8.401 11.309 -40.461 1.00 10.14 355 MET A CA 1
ATOM 2674 C C . MET A 1 355 ? -9.819 11.129 -40.977 1.00 10.14 355 MET A C 1
ATOM 2675 O O . MET A 1 355 ? -10.775 11.606 -40.364 1.00 10.04 355 MET A O 1
ATOM 2680 N N . ARG A 1 356 ? -9.939 10.423 -42.095 1.00 10.17 356 ARG A N 1
ATOM 2681 C CA . ARG A 1 356 ? -11.244 10.057 -42.636 1.00 10.24 356 ARG A CA 1
ATOM 2682 C C . ARG A 1 356 ? -11.755 8.778 -41.979 1.00 9.35 356 ARG A C 1
ATOM 2683 O O . ARG A 1 356 ? -11.017 7.796 -41.848 1.00 9.17 356 ARG A O 1
ATOM 2691 N N . ILE A 1 357 ? -13.022 8.806 -41.568 1.00 8.45 357 ILE A N 1
ATOM 2692 C CA . ILE A 1 357 ? -13.678 7.671 -40.908 1.00 7.88 357 ILE A CA 1
ATOM 2693 C C . ILE A 1 357 ? -14.919 7.330 -41.747 1.00 7.55 357 ILE A C 1
ATOM 2694 O O . ILE A 1 357 ? -16.027 7.735 -41.404 1.00 7.48 357 ILE A O 1
ATOM 2699 N N . PRO A 1 358 ? -14.730 6.615 -42.874 1.00 7.35 358 PRO A N 1
ATOM 2700 C CA . PRO A 1 358 ? -15.867 6.433 -43.785 1.00 7.19 358 PRO A CA 1
ATOM 2701 C C . PRO A 1 358 ? -16.809 5.318 -43.347 1.00 7.16 358 PRO A C 1
ATOM 2702 O O . PRO A 1 358 ? -16.371 4.189 -43.098 1.00 7.00 358 PRO A O 1
ATOM 2706 N N . LEU A 1 359 ? -18.096 5.648 -43.269 1.00 7.21 359 LEU A N 1
ATOM 2707 C CA . LEU A 1 359 ? -19.110 4.708 -42.814 1.00 7.46 359 LEU A CA 1
ATOM 2708 C C . LEU A 1 359 ? -20.271 4.618 -43.789 1.00 7.61 359 LEU A C 1
ATOM 2709 O O . LEU A 1 359 ? -20.493 5.518 -44.610 1.00 7.84 359 LEU A O 1
ATOM 2714 N N . ALA A 1 360 ? -20.999 3.509 -43.706 1.00 7.85 360 ALA A N 1
ATOM 2715 C CA . ALA A 1 360 ? -22.273 3.394 -44.388 1.00 8.22 360 ALA A CA 1
ATOM 2716 C C . ALA A 1 360 ? -23.341 2.977 -43.393 1.00 8.59 360 ALA A C 1
ATOM 2717 O O . ALA A 1 360 ? -23.115 2.102 -42.552 1.00 8.47 360 ALA A O 1
ATOM 2719 N N . SER A 1 361 ? -24.502 3.617 -43.485 1.00 9.18 361 SER A N 1
ATOM 2720 C CA . SER A 1 361 ? -25.665 3.193 -42.717 1.00 10.02 361 SER A CA 1
ATOM 2721 C C . SER A 1 361 ? -26.758 2.745 -43.686 1.00 10.16 361 SER A C 1
ATOM 2722 O O . SER A 1 361 ? -26.988 3.389 -44.720 1.00 10.46 361 SER A O 1
ATOM 2725 N N . LEU A 1 362 ? -27.394 1.623 -43.363 1.00 10.18 362 LEU A N 1
ATOM 2726 C CA . LEU A 1 362 ? -28.445 1.042 -44.196 1.00 10.32 362 LEU A CA 1
ATOM 2727 C C . LEU A 1 362 ? -29.632 0.679 -43.333 1.00 10.05 362 LEU A C 1
ATOM 2728 O O . LEU A 1 362 ? -29.461 0.202 -42.211 1.00 9.69 362 LEU A O 1
ATOM 2733 N N . VAL A 1 363 ? -30.832 0.901 -43.864 1.00 9.82 363 VAL A N 1
ATOM 2734 C CA . VAL A 1 363 ? -32.041 0.315 -43.298 1.00 10.06 363 VAL A CA 1
ATOM 2735 C C . VAL A 1 363 ? -32.528 -0.717 -44.306 1.00 10.13 363 VAL A C 1
ATOM 2736 O O . VAL A 1 363 ? -32.766 -0.392 -45.474 1.00 9.94 363 VAL A O 1
ATOM 2740 N N . LEU A 1 364 ? -32.640 -1.958 -43.852 1.00 10.14 364 LEU A N 1
ATOM 2741 C CA . LEU A 1 364 ? -33.139 -3.047 -44.683 1.00 10.54 364 LEU A CA 1
ATOM 2742 C C . LEU A 1 364 ? -34.536 -3.435 -44.222 1.00 10.56 364 LEU A C 1
ATOM 2743 O O . LEU A 1 364 ? -34.811 -3.467 -43.026 1.00 10.39 364 LEU A O 1
ATOM 2748 N N . ALA A 1 365 ? -35.417 -3.710 -45.180 1.00 10.79 365 ALA A N 1
ATOM 2749 C CA . ALA A 1 365 ? -36.794 -4.094 -44.890 1.00 11.14 365 ALA A CA 1
ATOM 2750 C C . ALA A 1 365 ? -37.098 -5.470 -45.460 1.00 11.29 365 ALA A C 1
ATOM 2751 O O . ALA A 1 365 ? -36.712 -5.769 -46.593 1.00 11.00 365 ALA A O 1
ATOM 2753 N N . LYS A 1 366 ? -37.787 -6.300 -44.675 1.00 11.67 366 LYS A N 1
ATOM 2754 C CA . LYS A 1 366 ? -38.284 -7.586 -45.165 1.00 12.49 366 LYS A CA 1
ATOM 2755 C C . LYS A 1 366 ? -39.684 -7.412 -45.738 1.00 13.39 366 LYS A C 1
ATOM 2756 O O . LYS A 1 366 ? -40.506 -6.695 -45.168 1.00 13.29 366 LYS A O 1
ATOM 2762 N N . ARG A 1 367 ? -39.941 -8.080 -46.863 1.00 15.00 367 ARG A N 1
ATOM 2763 C CA . ARG A 1 367 ? -41.242 -8.038 -47.531 1.00 16.81 367 ARG A CA 1
ATOM 2764 C C . ARG A 1 367 ? -42.379 -8.322 -46.554 1.00 17.25 367 ARG A C 1
ATOM 2765 O O . ARG A 1 367 ? -42.260 -9.193 -45.691 1.00 16.82 367 ARG A O 1
ATOM 2773 N N . ALA A 1 368 ? -43.470 -7.570 -46.698 1.00 18.01 368 ALA A N 1
ATOM 2774 C CA . ALA A 1 368 ? -44.660 -7.734 -45.869 1.00 19.32 368 ALA A CA 1
ATOM 2775 C C . ALA A 1 368 ? -45.444 -8.974 -46.284 1.00 20.09 368 ALA A C 1
ATOM 2776 O O . ALA A 1 368 ? -45.856 -9.770 -45.438 1.00 21.27 368 ALA A O 1
ATOM 2778 N N . VAL B 1 12 ? -20.064 -6.628 -0.825 1.00 26.20 12 VAL B N 1
ATOM 2779 C CA . VAL B 1 12 ? -20.494 -6.934 0.573 1.00 25.75 12 VAL B CA 1
ATOM 2780 C C . VAL B 1 12 ? -21.391 -8.177 0.651 1.00 25.71 12 VAL B C 1
ATOM 2781 O O . VAL B 1 12 ? -21.453 -8.844 1.689 1.00 25.39 12 VAL B O 1
ATOM 2785 N N . VAL B 1 13 ? -22.071 -8.494 -0.449 1.00 25.00 13 VAL B N 1
ATOM 2786 C CA . VAL B 1 13 ? -22.836 -9.737 -0.541 1.00 24.77 13 VAL B CA 1
ATOM 2787 C C . VAL B 1 13 ? -21.926 -10.831 -1.109 1.00 24.30 13 VAL B C 1
ATOM 2788 O O . VAL B 1 13 ? -21.531 -10.775 -2.278 1.00 24.47 13 VAL B O 1
ATOM 2792 N N . VAL B 1 14 ? -21.591 -11.812 -0.271 1.00 23.49 14 VAL B N 1
ATOM 2793 C CA . VAL B 1 14 ? -20.632 -12.862 -0.634 1.00 22.90 14 VAL B CA 1
ATOM 2794 C C . VAL B 1 14 ? -21.332 -14.030 -1.328 1.00 21.88 14 VAL B C 1
ATOM 2795 O O . VAL B 1 14 ? -22.144 -14.728 -0.724 1.00 21.44 14 VAL B O 1
ATOM 2799 N N . ARG B 1 15 ? -20.995 -14.236 -2.598 1.00 21.21 15 ARG B N 1
ATOM 2800 C CA . ARG B 1 15 ? -21.634 -15.260 -3.422 1.00 20.40 15 ARG B CA 1
ATOM 2801 C C . ARG B 1 15 ? -20.688 -16.432 -3.694 1.00 18.65 15 ARG B C 1
ATOM 2802 O O . ARG B 1 15 ? -19.472 -16.277 -3.576 1.00 18.37 15 ARG B O 1
ATOM 2810 N N . PRO B 1 16 ? -21.241 -17.614 -4.043 1.00 16.96 16 PRO B N 1
ATOM 2811 C CA . PRO B 1 16 ? -20.374 -18.723 -4.453 1.00 16.22 16 PRO B CA 1
ATOM 2812 C C . PRO B 1 16 ? -19.687 -18.445 -5.791 1.00 15.43 16 PRO B C 1
ATOM 2813 O O . PRO B 1 16 ? -20.063 -17.508 -6.502 1.00 15.12 16 PRO B O 1
ATOM 2817 N N . ALA B 1 17 ? -18.682 -19.250 -6.117 1.00 14.63 17 ALA B N 1
ATOM 2818 C CA . ALA B 1 17 ? -18.001 -19.163 -7.407 1.00 14.03 17 ALA B CA 1
ATOM 2819 C C . ALA B 1 17 ? -18.547 -20.212 -8.383 1.00 13.82 17 ALA B C 1
ATOM 2820 O O . ALA B 1 17 ? -18.967 -21.295 -7.959 1.00 13.85 17 ALA B O 1
ATOM 2822 N N . PRO B 1 18 ? -18.554 -19.893 -9.694 1.00 13.32 18 PRO B N 1
ATOM 2823 C CA . PRO B 1 18 ? -18.996 -20.860 -10.704 1.00 13.16 18 PRO B CA 1
ATOM 2824 C C . PRO B 1 18 ? -18.051 -22.062 -10.797 1.00 12.84 18 PRO B C 1
ATOM 2825 O O . PRO B 1 18 ? -17.014 -22.085 -10.132 1.00 12.99 18 PRO B O 1
ATOM 2829 N N . MET B 1 19 ? -18.408 -23.051 -11.613 1.00 12.59 19 MET B N 1
ATOM 2830 C CA . MET B 1 19 ? -17.603 -24.264 -11.736 1.00 12.63 19 MET B CA 1
ATOM 2831 C C . MET B 1 19 ? -16.283 -23.951 -12.431 1.00 12.99 19 MET B C 1
ATOM 2832 O O . MET B 1 19 ? -16.183 -22.969 -13.180 1.00 13.00 19 MET B O 1
ATOM 2837 N N . GLU B 1 20 ? -15.265 -24.767 -12.168 1.00 13.39 20 GLU B N 1
ATOM 2838 C CA . GLU B 1 20 ? -13.999 -24.621 -12.872 1.00 13.84 20 GLU B CA 1
ATOM 2839 C C . GLU B 1 20 ? -14.185 -25.007 -14.335 1.00 13.83 20 GLU B C 1
ATOM 2840 O O . GLU B 1 20 ? -14.322 -26.186 -14.666 1.00 13.45 20 GLU B O 1
ATOM 2846 N N . SER B 1 21 ? -14.202 -23.999 -15.204 1.00 14.39 21 SER B N 1
ATOM 2847 C CA . SER B 1 21 ? -14.441 -24.210 -16.629 1.00 15.04 21 SER B CA 1
ATOM 2848 C C . SER B 1 21 ? -13.497 -25.236 -17.252 1.00 15.06 21 SER B C 1
ATOM 2849 O O . SER B 1 21 ? -13.914 -26.047 -18.079 1.00 15.25 21 SER B O 1
ATOM 2852 N N . ALA B 1 22 ? -12.230 -25.194 -16.846 1.00 15.29 22 ALA B N 1
ATOM 2853 C CA . ALA B 1 22 ? -11.198 -26.045 -17.433 1.00 15.37 22 ALA B CA 1
ATOM 2854 C C . ALA B 1 22 ? -11.436 -27.537 -17.203 1.00 15.32 22 ALA B C 1
ATOM 2855 O O . ALA B 1 22 ? -11.020 -28.362 -18.018 1.00 16.02 22 ALA B O 1
ATOM 2857 N N . THR B 1 23 ? -12.115 -27.881 -16.110 1.00 14.95 23 THR B N 1
ATOM 2858 C CA . THR B 1 23 ? -12.276 -29.289 -15.741 1.00 14.45 23 THR B CA 1
ATOM 2859 C C . THR B 1 23 ? -13.714 -29.798 -15.600 1.00 14.02 23 THR B C 1
ATOM 2860 O O . THR B 1 23 ? -13.915 -31.010 -15.528 1.00 13.78 23 THR B O 1
ATOM 2864 N N . TYR B 1 24 ? -14.707 -28.909 -15.561 1.00 13.50 24 TYR B N 1
ATOM 2865 C CA . TYR B 1 24 ? -16.072 -29.368 -15.248 1.00 13.41 24 TYR B CA 1
ATOM 2866 C C . TYR B 1 24 ? -16.610 -30.447 -16.200 1.00 13.93 24 TYR B C 1
ATOM 2867 O O . TYR B 1 24 ? -17.203 -31.425 -15.748 1.00 13.71 24 TYR B O 1
ATOM 2876 N N . SER B 1 25 ? -16.391 -30.282 -17.503 1.00 14.67 25 SER B N 1
ATOM 2877 C CA . SER B 1 25 ? -16.915 -31.232 -18.491 1.00 15.81 25 SER B CA 1
ATOM 2878 C C . SER B 1 25 ? -16.321 -32.632 -18.351 1.00 16.39 25 SER B C 1
ATOM 2879 O O . SER B 1 25 ? -16.941 -33.616 -18.754 1.00 17.49 25 SER B O 1
ATOM 2882 N N . GLN B 1 26 ? -15.123 -32.705 -17.781 1.00 16.92 26 GLN B N 1
ATOM 2883 C CA . GLN B 1 26 ? -14.425 -33.971 -17.587 1.00 17.64 26 GLN B CA 1
ATOM 2884 C C . GLN B 1 26 ? -14.623 -34.512 -16.171 1.00 17.11 26 GLN B C 1
ATOM 2885 O O . GLN B 1 26 ? -14.378 -35.696 -15.917 1.00 17.43 26 GLN B O 1
ATOM 2891 N N . SER B 1 27 ? -15.076 -33.649 -15.260 1.00 16.23 27 SER B N 1
ATOM 2892 C CA . SER B 1 27 ? -15.188 -33.997 -13.840 1.00 15.83 27 SER B CA 1
ATOM 2893 C C . SER B 1 27 ? -16.623 -33.987 -13.303 1.00 15.18 27 SER B C 1
ATOM 2894 O O . SER B 1 27 ? -16.838 -33.822 -12.099 1.00 14.85 27 SER B O 1
ATOM 2897 N N . SER B 1 28 ? -17.598 -34.183 -14.186 1.00 14.97 28 SER B N 1
ATOM 2898 C CA . SER B 1 28 ? -19.003 -34.137 -13.784 1.00 14.75 28 SER B CA 1
ATOM 2899 C C . SER B 1 28 ? -19.790 -35.413 -14.115 1.00 15.08 28 SER B C 1
ATOM 2900 O O . SER B 1 28 ? -21.012 -35.372 -14.309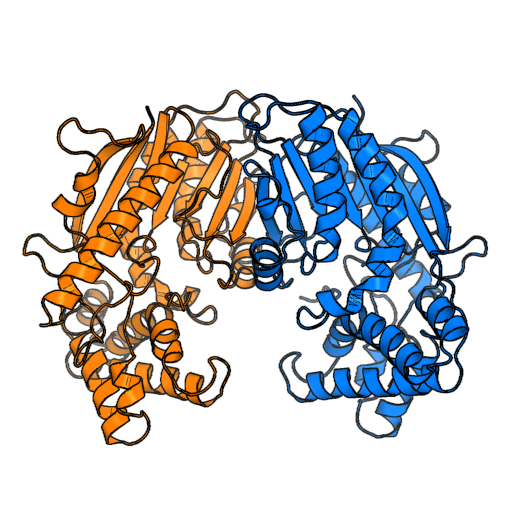 1.00 14.53 28 SER B O 1
ATOM 2903 N N . ARG B 1 29 ? -19.080 -36.542 -14.155 1.00 15.55 29 ARG B N 1
ATOM 2904 C CA . ARG B 1 29 ? -19.688 -37.856 -14.393 1.00 16.58 29 ARG B CA 1
ATOM 2905 C C . ARG B 1 29 ? -20.595 -38.267 -13.234 1.00 15.66 29 ARG B C 1
ATOM 2906 O O . ARG B 1 29 ? -21.618 -38.922 -13.448 1.00 15.45 29 ARG B O 1
ATOM 2914 N N . LEU B 1 30 ? -20.217 -37.888 -12.013 1.00 15.00 30 LEU B N 1
ATOM 2915 C CA . LEU B 1 30 ? -21.066 -38.146 -10.847 1.00 14.55 30 LEU B CA 1
ATOM 2916 C C . LEU B 1 30 ? -22.418 -37.467 -11.036 1.00 14.22 30 LEU B C 1
ATOM 2917 O O . LEU B 1 30 ? -23.467 -38.101 -10.894 1.00 14.27 30 LEU B O 1
ATOM 2922 N N . GLN B 1 31 ? -22.386 -36.177 -11.367 1.00 13.93 31 GLN B N 1
ATOM 2923 C CA . GLN B 1 31 ? -23.612 -35.413 -11.580 1.00 13.48 31 GLN B CA 1
ATOM 2924 C C . GLN B 1 31 ? -24.463 -35.997 -12.704 1.00 13.63 31 GLN B C 1
ATOM 2925 O O . GLN B 1 31 ? -25.680 -36.125 -12.557 1.00 13.46 31 GLN B O 1
ATOM 2931 N N . ALA B 1 32 ? -23.813 -36.355 -13.814 1.00 13.84 32 ALA B N 1
ATOM 2932 C CA . ALA B 1 32 ? -24.483 -36.938 -14.978 1.00 14.12 32 ALA B CA 1
ATOM 2933 C C . ALA B 1 32 ? -25.230 -38.228 -14.631 1.00 14.32 32 ALA B C 1
ATOM 2934 O O . ALA B 1 32 ? -26.381 -38.415 -15.032 1.00 14.47 32 ALA B O 1
ATOM 2936 N N . ALA B 1 33 ? -24.571 -39.108 -13.880 1.00 14.54 33 ALA B N 1
ATOM 2937 C CA . ALA B 1 33 ? -25.179 -40.369 -13.466 1.00 14.92 33 ALA B CA 1
ATOM 2938 C C . ALA B 1 33 ? -26.333 -40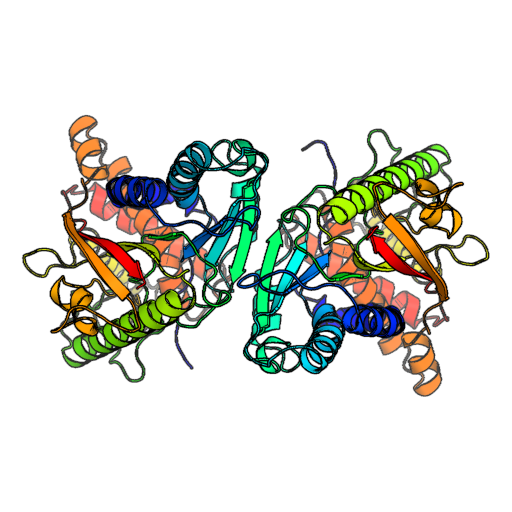.144 -12.490 1.00 15.20 33 ALA B C 1
ATOM 2939 O O . ALA B 1 33 ? -27.356 -40.829 -12.565 1.00 15.51 33 ALA B O 1
ATOM 2941 N N . GLY B 1 34 ? -26.167 -39.174 -11.594 1.00 15.06 34 GLY B N 1
ATOM 2942 C CA . GLY B 1 34 ? -27.184 -38.848 -10.597 1.00 15.22 34 GLY B CA 1
ATOM 2943 C C . GLY B 1 34 ? -28.459 -38.259 -11.176 1.00 15.26 34 GLY B C 1
ATOM 2944 O O . GLY B 1 34 ? -29.554 -38.503 -10.658 1.00 15.40 34 GLY B O 1
ATOM 2945 N N . LEU B 1 35 ? -28.322 -37.481 -12.250 1.00 15.24 35 LEU B N 1
ATOM 2946 C CA . LEU B 1 35 ? -29.474 -36.828 -12.878 1.00 15.55 35 LEU B CA 1
ATOM 2947 C C . LEU B 1 35 ? -30.217 -37.722 -13.872 1.00 16.23 35 LEU B C 1
ATOM 2948 O O . LEU B 1 35 ? -31.296 -37.361 -14.349 1.00 16.36 35 LEU B O 1
ATOM 2953 N N . SER B 1 36 ? -29.639 -38.884 -14.175 1.00 17.27 36 SER B N 1
ATOM 2954 C CA . SER B 1 36 ? -30.203 -39.814 -15.158 1.00 18.55 36 SER B CA 1
ATOM 2955 C C . SER B 1 36 ? -31.709 -40.099 -14.973 1.00 18.69 36 SER B C 1
ATOM 2956 O O . SER B 1 36 ? -32.459 -40.031 -15.947 1.00 18.86 36 SER B O 1
ATOM 2959 N N . PRO B 1 37 ? -32.157 -40.409 -13.730 1.00 19.16 37 PRO B N 1
ATOM 2960 C CA . PRO B 1 37 ? -33.595 -40.614 -13.490 1.00 19.02 37 PRO B CA 1
ATOM 2961 C C . PRO B 1 37 ? -34.473 -39.407 -13.833 1.00 18.84 37 PRO B C 1
ATOM 2962 O O . PRO B 1 37 ? -35.614 -39.583 -14.269 1.00 19.42 37 PRO B O 1
ATOM 2966 N N . ALA B 1 38 ? -33.944 -38.199 -13.640 1.00 17.91 38 ALA B N 1
ATOM 2967 C CA . ALA B 1 38 ? -34.693 -36.974 -13.918 1.00 17.10 38 ALA B CA 1
ATOM 2968 C C . ALA B 1 38 ? -34.910 -36.737 -15.416 1.00 16.71 38 ALA B C 1
ATOM 2969 O O . ALA B 1 38 ? -35.888 -36.100 -15.806 1.00 16.15 38 ALA B O 1
ATOM 2971 N N . ILE B 1 39 ? -34.005 -37.258 -16.248 1.00 16.22 39 ILE B N 1
ATOM 2972 C CA . ILE B 1 39 ? -34.163 -37.186 -17.707 1.00 16.04 39 ILE B CA 1
ATOM 2973 C C . ILE B 1 39 ? -35.460 -37.876 -18.135 1.00 15.99 39 ILE B C 1
ATOM 2974 O O . ILE B 1 39 ? -36.194 -37.362 -18.977 1.00 15.57 39 ILE B O 1
ATOM 2979 N N . THR B 1 40 ? -35.738 -39.029 -17.526 1.00 16.38 40 THR B N 1
ATOM 2980 C CA . THR B 1 40 ? -36.964 -39.785 -17.784 1.00 17.01 40 THR B CA 1
ATOM 2981 C C . THR B 1 40 ? -38.214 -38.954 -17.470 1.00 16.55 40 THR B C 1
ATOM 2982 O O . THR B 1 40 ? -39.156 -38.920 -18.262 1.00 16.43 40 THR B O 1
ATOM 2986 N N . LEU B 1 41 ? -38.205 -38.275 -16.325 1.00 16.35 41 LEU B N 1
ATOM 2987 C CA . LEU B 1 41 ? -39.295 -37.373 -15.948 1.00 16.00 41 LEU B CA 1
ATOM 2988 C C . LEU B 1 41 ? -39.434 -36.226 -16.948 1.00 15.63 41 LEU B C 1
ATOM 2989 O O . LEU B 1 41 ? -40.548 -35.844 -17.317 1.00 15.08 41 LEU B O 1
ATOM 2994 N N . PHE B 1 42 ? -38.296 -35.690 -17.384 1.00 15.35 42 PHE B N 1
ATOM 2995 C CA . PHE B 1 42 ? -38.258 -34.556 -18.307 1.00 15.06 42 PHE B CA 1
ATOM 2996 C C . PHE B 1 42 ? -38.803 -34.957 -19.679 1.00 15.51 42 PHE B C 1
ATOM 2997 O O . PHE B 1 42 ? -39.614 -34.238 -20.269 1.00 14.94 42 PHE B O 1
ATOM 3005 N N . GLU B 1 43 ? -38.375 -36.124 -20.158 1.00 16.31 43 GLU B N 1
ATOM 3006 C CA . GLU B 1 43 ? -38.874 -36.703 -21.403 1.00 17.53 43 GLU B CA 1
ATOM 3007 C C . GLU B 1 43 ? -40.390 -36.900 -21.356 1.00 17.66 43 GLU B C 1
ATOM 3008 O O . GLU B 1 43 ? -41.095 -36.552 -22.306 1.00 17.46 43 GLU B O 1
ATOM 3014 N N . LYS B 1 44 ? -40.881 -37.443 -20.242 1.00 18.12 44 LYS B N 1
ATOM 3015 C CA . LYS B 1 44 ? -42.313 -37.684 -20.065 1.00 18.62 44 LYS B CA 1
ATOM 3016 C C . LYS B 1 44 ? -43.096 -36.374 -20.046 1.00 18.10 44 LYS B C 1
ATOM 3017 O O . LYS B 1 44 ? -44.188 -36.290 -20.609 1.00 18.18 44 LYS B O 1
ATOM 3023 N N . ALA B 1 45 ? -42.521 -35.350 -19.415 1.00 17.73 45 ALA B N 1
ATOM 3024 C CA . ALA B 1 45 ? -43.120 -34.016 -19.397 1.00 17.58 45 ALA B CA 1
ATOM 3025 C C . ALA B 1 45 ? -43.234 -33.452 -20.815 1.00 17.43 45 ALA B C 1
ATOM 3026 O O . ALA B 1 45 ? -44.245 -32.847 -21.164 1.00 17.71 45 ALA B O 1
ATOM 3028 N N . ALA B 1 46 ? -42.203 -33.682 -21.626 1.00 17.24 46 ALA B N 1
ATOM 3029 C CA . ALA B 1 46 ? -42.154 -33.199 -23.006 1.00 17.44 46 ALA B CA 1
ATOM 3030 C C . ALA B 1 46 ? -43.179 -33.887 -23.915 1.00 17.96 46 ALA B C 1
ATOM 3031 O O . ALA B 1 46 ? -43.643 -33.304 -24.898 1.00 17.92 46 ALA B O 1
ATOM 3033 N N . GLN B 1 47 ? -43.529 -35.124 -23.571 1.00 18.65 47 GLN B N 1
ATOM 3034 C CA . GLN B 1 47 ? -44.504 -35.905 -24.329 1.00 19.50 47 GLN B CA 1
ATOM 3035 C C . GLN B 1 47 ? -45.935 -35.397 -24.157 1.00 19.62 47 GLN B C 1
ATOM 3036 O O . GLN B 1 47 ? -46.762 -35.564 -25.056 1.00 19.87 47 GLN B O 1
ATOM 3042 N N . THR B 1 48 ? -46.215 -34.775 -23.011 1.00 19.54 48 THR B N 1
ATOM 3043 C CA . THR B 1 48 ? -47.590 -34.452 -22.609 1.00 19.90 48 THR B CA 1
ATOM 3044 C C . THR B 1 48 ? -47.888 -32.966 -22.357 1.00 19.16 48 THR B C 1
ATOM 3045 O O . THR B 1 48 ? -49.055 -32.575 -22.295 1.00 19.23 48 THR B O 1
ATOM 3049 N N . VAL B 1 49 ? -46.851 -32.142 -22.206 1.00 18.35 49 VAL B N 1
ATOM 3050 C CA . VAL B 1 49 ? -47.045 -30.717 -21.907 1.00 17.49 49 VAL B CA 1
ATOM 3051 C C . VAL B 1 49 ? -47.881 -30.016 -22.997 1.00 17.40 49 VAL B C 1
ATOM 3052 O O . VAL B 1 49 ? -47.669 -30.260 -24.188 1.00 16.95 49 VAL B O 1
ATOM 3056 N N . PRO B 1 50 ? -48.855 -29.169 -22.593 1.00 17.35 50 PRO B N 1
ATOM 3057 C CA . PRO B 1 50 ? -49.550 -28.341 -23.584 1.00 17.45 50 PRO B CA 1
ATOM 3058 C C . PRO B 1 50 ? -48.556 -27.432 -24.296 1.00 17.58 50 PRO B C 1
ATOM 3059 O O . PRO B 1 50 ? -47.627 -26.927 -23.664 1.00 17.69 50 PRO B O 1
ATOM 3063 N N . LEU B 1 51 ? -48.736 -27.251 -25.600 1.00 17.37 51 LEU B N 1
ATOM 3064 C CA . LEU B 1 51 ? -47.764 -26.515 -26.400 1.00 17.54 51 LEU B CA 1
ATOM 3065 C C . LEU B 1 51 ? -48.296 -25.165 -26.868 1.00 17.37 51 LEU B C 1
ATOM 3066 O O . LEU B 1 51 ? -49.512 -24.960 -26.915 1.00 17.19 51 LEU B O 1
ATOM 3071 N N . PRO B 1 52 ? -47.385 -24.231 -27.208 1.00 17.18 52 PRO B N 1
ATOM 3072 C CA . PRO B 1 52 ? -47.817 -22.942 -27.747 1.00 17.26 52 PRO B CA 1
ATOM 3073 C C . PRO B 1 52 ? -48.539 -23.130 -29.079 1.00 17.34 52 PRO B C 1
ATOM 3074 O O . PRO B 1 52 ? -48.364 -24.160 -29.735 1.00 17.09 52 PRO B O 1
ATOM 3078 N N . ASP B 1 53 ? -49.355 -22.152 -29.462 1.00 17.98 53 ASP B N 1
ATOM 3079 C CA . ASP B 1 53 ? -50.018 -22.190 -30.761 1.00 18.77 53 ASP B CA 1
ATOM 3080 C C . ASP B 1 53 ? -48.971 -22.194 -31.867 1.00 18.39 53 ASP B C 1
ATOM 3081 O O . ASP B 1 53 ? -48.028 -21.401 -31.839 1.00 18.22 53 ASP B O 1
ATOM 3086 N N . ALA B 1 54 ? -49.120 -23.111 -32.821 1.00 18.03 54 ALA B N 1
ATOM 3087 C CA . ALA B 1 54 ? -48.248 -23.151 -33.989 1.00 18.00 54 ALA B CA 1
ATOM 3088 C C . ALA B 1 54 ? -48.379 -21.835 -34.757 1.00 17.83 54 ALA B C 1
ATOM 3089 O O . ALA B 1 54 ? -49.479 -21.270 -34.832 1.00 18.00 54 ALA B O 1
ATOM 3091 N N . PRO B 1 55 ? -47.266 -21.330 -35.325 1.00 17.45 55 PRO B N 1
ATOM 3092 C CA . PRO B 1 55 ? -45.931 -21.909 -35.339 1.00 16.75 55 PRO B CA 1
ATOM 3093 C C . PRO B 1 55 ? -44.977 -21.249 -34.340 1.00 15.98 55 PRO B C 1
ATOM 3094 O O . PRO B 1 55 ? -43.778 -21.167 -34.607 1.00 15.67 55 PRO B O 1
ATOM 3098 N N . GLN B 1 56 ? -45.498 -20.779 -33.209 1.00 15.14 56 GLN B N 1
ATOM 3099 C CA . GLN B 1 56 ? -44.658 -20.114 -32.210 1.00 14.31 56 GLN B CA 1
ATOM 3100 C C . GLN B 1 56 ? -43.571 -21.064 -31.714 1.00 13.56 56 GLN B C 1
ATOM 3101 O O . GLN B 1 56 ? -43.844 -22.246 -31.490 1.00 13.43 56 GLN B O 1
ATOM 3107 N N . PRO B 1 57 ? -42.329 -20.562 -31.571 1.00 12.69 57 PRO B N 1
ATOM 3108 C CA . PRO B 1 57 ? -41.241 -21.415 -31.092 1.00 12.32 57 PRO B CA 1
ATOM 3109 C C . PRO B 1 57 ? -41.549 -22.041 -29.732 1.00 12.02 57 PRO B C 1
ATOM 3110 O O . PRO B 1 57 ? -42.207 -21.415 -28.903 1.00 12.25 57 PRO B O 1
ATOM 3114 N N . VAL B 1 58 ? -41.093 -23.274 -29.524 1.00 11.70 58 VAL B N 1
ATOM 3115 C CA . VAL B 1 58 ? -41.238 -23.929 -28.230 1.00 11.33 58 VAL B CA 1
ATOM 3116 C C . VAL B 1 58 ? -39.961 -23.673 -27.438 1.00 11.19 58 VAL B C 1
ATOM 3117 O O . VAL B 1 58 ? -38.864 -24.002 -27.904 1.00 11.00 58 VAL B O 1
ATOM 3121 N N . VAL B 1 59 ? -40.108 -23.072 -26.258 1.00 10.82 59 VAL B N 1
ATOM 3122 C CA . VAL B 1 59 ? -38.951 -22.687 -25.437 1.00 10.83 59 VAL B CA 1
ATOM 3123 C C . VAL B 1 59 ? -38.684 -23.685 -24.310 1.00 10.81 59 VAL B C 1
ATOM 3124 O O . VAL B 1 59 ? -39.585 -24.034 -23.537 1.00 11.10 59 VAL B O 1
ATOM 3128 N N . ILE B 1 60 ? -37.440 -24.154 -24.251 1.00 10.71 60 ILE B N 1
ATOM 3129 C CA . ILE B 1 60 ? -36.933 -24.955 -23.141 1.00 10.56 60 ILE B CA 1
ATOM 3130 C C . ILE B 1 60 ? -35.910 -24.111 -22.388 1.00 10.42 60 ILE B C 1
ATOM 3131 O O . ILE B 1 60 ? -35.059 -23.465 -23.006 1.00 10.43 60 ILE B O 1
ATOM 3136 N N . ALA B 1 61 ? -36.002 -24.110 -21.060 1.00 10.09 61 ALA B N 1
ATOM 3137 C CA . ALA B 1 61 ? -35.025 -23.414 -20.222 1.00 9.98 61 ALA B CA 1
ATOM 3138 C C . ALA B 1 61 ? -34.212 -24.392 -19.385 1.00 9.78 61 ALA B C 1
ATOM 3139 O O . ALA B 1 61 ? -34.756 -25.349 -18.819 1.00 9.96 61 ALA B O 1
ATOM 3141 N N . ASP B 1 62 ? -32.906 -24.136 -19.322 1.00 9.34 62 ASP B N 1
ATOM 3142 C CA . ASP B 1 62 ? -31.948 -24.951 -18.582 1.00 9.06 62 ASP B CA 1
ATOM 3143 C C . ASP B 1 62 ? -31.285 -24.044 -17.546 1.00 8.87 62 ASP B C 1
ATOM 3144 O O . ASP B 1 62 ? -30.393 -23.250 -17.866 1.00 8.77 62 ASP B O 1
ATOM 3149 N N . TYR B 1 63 ? -31.743 -24.163 -16.304 1.00 8.63 63 TYR B N 1
ATOM 3150 C CA . TYR B 1 63 ? -31.316 -23.269 -15.237 1.00 8.62 63 TYR B CA 1
ATOM 3151 C C . TYR B 1 63 ? -30.098 -23.813 -14.491 1.00 8.55 63 TYR B C 1
ATOM 3152 O O . TYR B 1 63 ? -30.207 -24.767 -13.716 1.00 8.76 63 TYR B O 1
ATOM 3161 N N . GLY B 1 64 ? -28.941 -23.196 -14.726 1.00 8.39 64 GLY B N 1
ATOM 3162 C CA . GLY B 1 64 ? -27.681 -23.615 -14.102 1.00 8.44 64 GLY B CA 1
ATOM 3163 C C . GLY B 1 64 ? -26.867 -24.516 -15.007 1.00 8.46 64 GLY B C 1
ATOM 3164 O O . GLY B 1 64 ? -26.504 -25.629 -14.627 1.00 8.39 64 GLY B O 1
ATOM 3165 N N . VAL B 1 65 ? -26.559 -24.009 -16.199 1.00 8.43 65 VAL B N 1
ATOM 3166 C CA . VAL B 1 65 ? -25.942 -24.791 -17.286 1.00 8.55 65 VAL B CA 1
ATOM 3167 C C . VAL B 1 65 ? -24.455 -25.146 -17.102 1.00 8.73 65 VAL B C 1
ATOM 3168 O O . VAL B 1 65 ? -23.999 -26.168 -17.619 1.00 8.79 65 VAL B O 1
ATOM 3172 N N . ALA B 1 66 ? -23.708 -24.310 -16.380 1.00 9.05 66 ALA B N 1
ATOM 3173 C CA . ALA B 1 66 ? -22.244 -24.413 -16.337 1.00 9.41 66 ALA B CA 1
ATOM 3174 C C . ALA B 1 66 ? -21.680 -24.475 -17.769 1.00 9.79 66 ALA B C 1
ATOM 3175 O O . ALA B 1 66 ? -22.027 -23.630 -18.600 1.00 9.55 66 ALA B O 1
ATOM 3177 N N . THR B 1 67 ? -20.850 -25.484 -18.049 1.00 10.52 67 THR B N 1
ATOM 3178 C CA . THR B 1 67 ? -20.208 -25.681 -19.368 1.00 11.52 67 THR B CA 1
ATOM 3179 C C . THR B 1 67 ? -21.122 -26.276 -20.439 1.00 11.55 67 THR B C 1
ATOM 3180 O O . THR B 1 67 ? -20.760 -26.304 -21.621 1.00 11.52 67 THR B O 1
ATOM 3184 N N . GLY B 1 68 ? -22.275 -26.795 -20.023 1.00 11.52 68 GLY B N 1
ATOM 3185 C CA . GLY B 1 68 ? -23.242 -27.385 -20.947 1.00 11.96 68 GLY B CA 1
ATOM 3186 C C . GLY B 1 68 ? -23.155 -28.889 -21.161 1.00 12.32 68 GLY B C 1
ATOM 3187 O O . GLY B 1 68 ? -24.080 -29.488 -21.711 1.00 12.27 68 GLY B O 1
ATOM 3188 N N . HIS B 1 69 ? -22.058 -29.498 -20.719 1.00 12.84 69 HIS B N 1
ATOM 3189 C CA . HIS B 1 69 ? -21.791 -30.916 -20.974 1.00 13.79 69 HIS B CA 1
ATOM 3190 C C . HIS B 1 69 ? -22.936 -31.827 -20.515 1.00 13.38 69 HIS B C 1
ATOM 3191 O O . HIS B 1 69 ? -23.396 -32.681 -21.272 1.00 13.35 69 HIS B O 1
ATOM 3198 N N . ASN B 1 70 ? -23.406 -31.612 -19.289 1.00 12.99 70 ASN B N 1
ATOM 3199 C CA . ASN B 1 70 ? -24.480 -32.416 -18.708 1.00 12.93 70 ASN B CA 1
ATOM 3200 C C . ASN B 1 70 ? -25.893 -31.984 -19.096 1.00 12.91 70 ASN B C 1
ATOM 3201 O O . ASN B 1 70 ? -26.876 -32.549 -18.607 1.00 13.13 70 ASN B O 1
ATOM 3206 N N . SER B 1 71 ? -25.999 -30.986 -19.967 1.00 12.48 71 SER B N 1
ATOM 3207 C CA . SER B 1 71 ? -27.299 -30.545 -20.456 1.00 12.42 71 SER B CA 1
ATOM 3208 C C . SER B 1 71 ? -27.679 -31.207 -21.776 1.00 12.66 71 SER B C 1
ATOM 3209 O O . SER B 1 71 ? -28.851 -31.217 -22.159 1.00 12.93 71 SER B O 1
ATOM 3212 N N . LEU B 1 72 ? -26.688 -31.758 -22.469 1.00 12.82 72 LEU B N 1
ATOM 3213 C CA . LEU B 1 72 ? 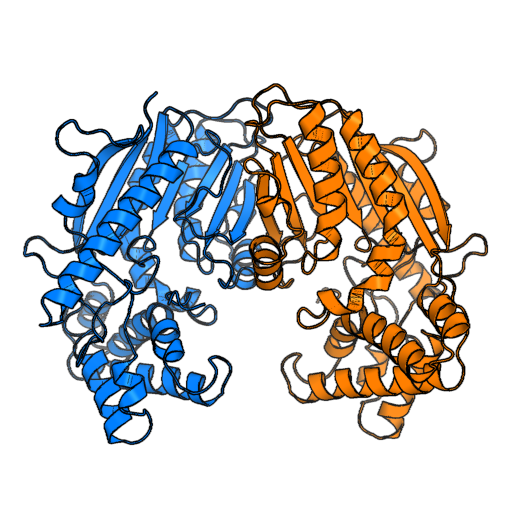-26.907 -32.278 -23.814 1.00 13.14 72 LEU B CA 1
ATOM 3214 C C . LEU B 1 72 ? -27.925 -33.411 -23.848 1.00 13.37 72 LEU B C 1
ATOM 3215 O O . LEU B 1 72 ? -28.822 -33.405 -24.685 1.00 13.20 72 LEU B O 1
ATOM 3220 N N . LYS B 1 73 ? -27.809 -34.356 -22.917 1.00 14.06 73 LYS B N 1
ATOM 3221 C CA . LYS B 1 73 ? -28.749 -35.480 -22.852 1.00 14.73 73 LYS B CA 1
ATOM 3222 C C . LYS B 1 73 ? -30.192 -35.072 -22.477 1.00 14.37 73 LYS B C 1
ATOM 3223 O O . LYS B 1 73 ? -31.130 -35.447 -23.184 1.00 14.25 73 LYS B O 1
ATOM 3229 N N . PRO B 1 74 ? -30.379 -34.297 -21.381 1.00 13.91 74 PRO B N 1
ATOM 3230 C CA . PRO B 1 74 ? -31.758 -33.877 -21.092 1.00 13.75 74 PRO B CA 1
ATOM 3231 C C . PRO B 1 74 ? -32.398 -33.043 -22.205 1.00 13.37 74 PRO B C 1
ATOM 3232 O O . PRO B 1 74 ? -33.570 -33.250 -22.519 1.00 13.16 74 PRO B O 1
ATOM 3236 N N . MET B 1 75 ? -31.641 -32.121 -22.801 1.00 13.51 75 MET B N 1
ATOM 3237 C CA . MET B 1 75 ? -32.179 -31.305 -23.893 1.00 13.65 75 MET B CA 1
ATOM 3238 C C . MET B 1 75 ? -32.586 -32.164 -25.093 1.00 14.04 75 MET B C 1
ATOM 3239 O O . MET B 1 75 ? -33.666 -31.979 -25.650 1.00 13.63 75 MET B O 1
ATOM 3244 N N . MET B 1 76 ? -31.727 -33.107 -25.475 1.00 14.86 76 MET B N 1
ATOM 3245 C CA . MET B 1 76 ? -32.017 -33.984 -26.613 1.00 16.13 76 MET B CA 1
ATOM 3246 C C . MET B 1 76 ? -33.252 -34.853 -26.371 1.00 15.75 76 MET B C 1
ATOM 3247 O O . MET B 1 76 ? -34.060 -35.062 -27.279 1.00 15.66 76 MET B O 1
ATOM 3252 N N . ALA B 1 77 ? -33.392 -35.353 -25.145 1.00 15.68 77 ALA B N 1
ATOM 3253 C CA . ALA B 1 77 ? -34.557 -36.153 -24.765 1.00 15.50 77 ALA B CA 1
ATOM 3254 C C . ALA B 1 77 ? -35.861 -35.377 -24.942 1.00 15.45 77 ALA B C 1
ATOM 3255 O O . ALA B 1 77 ? -36.833 -35.908 -25.483 1.00 15.39 77 ALA B O 1
ATOM 3257 N N . ALA B 1 78 ? -35.874 -34.120 -24.496 1.00 15.02 78 ALA B N 1
ATOM 3258 C CA . ALA B 1 78 ? -37.038 -33.252 -24.668 1.00 15.09 78 ALA B CA 1
ATOM 3259 C C . ALA B 1 78 ? -37.295 -32.939 -26.140 1.00 15.09 78 ALA B C 1
ATOM 3260 O O . ALA B 1 78 ? -38.429 -33.032 -26.608 1.00 15.19 78 ALA B O 1
ATOM 3262 N N . ILE B 1 79 ? -36.236 -32.587 -26.865 1.00 15.28 79 ILE B N 1
ATOM 3263 C CA . ILE B 1 79 ? -36.356 -32.216 -28.281 1.00 15.66 79 ILE B CA 1
ATOM 3264 C C . ILE B 1 79 ? -36.887 -33.372 -29.132 1.00 16.19 79 ILE B C 1
ATOM 3265 O O . ILE B 1 79 ? -37.780 -33.175 -29.965 1.00 16.12 79 ILE B O 1
ATOM 3270 N N . ASN B 1 80 ? -36.349 -34.570 -28.909 1.00 16.82 80 ASN B N 1
ATOM 3271 C CA . ASN B 1 80 ? -36.823 -35.767 -29.606 1.00 17.40 80 ASN B CA 1
ATOM 3272 C C . ASN B 1 80 ? -38.304 -36.040 -29.337 1.00 17.49 80 ASN B C 1
ATOM 3273 O O . ASN B 1 80 ? -39.053 -36.384 -30.252 1.00 17.68 80 ASN B O 1
ATOM 3278 N N . ALA B 1 81 ? -38.722 -35.861 -28.086 1.00 17.36 81 ALA B N 1
ATOM 3279 C CA . ALA B 1 81 ? -40.128 -35.999 -27.711 1.00 17.18 81 ALA B CA 1
ATOM 3280 C C . ALA B 1 81 ? -41.011 -34.949 -28.387 1.00 17.38 81 ALA B C 1
ATOM 3281 O O . ALA B 1 81 ? -42.094 -35.270 -28.877 1.00 17.39 81 ALA B O 1
ATOM 3283 N N . LEU B 1 82 ? -40.543 -33.701 -28.424 1.00 17.15 82 LEU B N 1
ATOM 3284 C CA . LEU B 1 82 ? -41.305 -32.618 -29.041 1.00 17.48 82 LEU B CA 1
ATOM 3285 C C . LEU B 1 82 ? -41.482 -32.824 -30.544 1.00 18.18 82 LEU B C 1
ATOM 3286 O O . LEU B 1 82 ? -42.528 -32.481 -31.102 1.00 18.44 82 LEU B O 1
ATOM 3291 N N . ARG B 1 83 ? -40.463 -33.398 -31.184 1.00 19.30 83 ARG B N 1
ATOM 3292 C CA . ARG B 1 83 ? -40.473 -33.630 -32.633 1.00 20.37 83 ARG B CA 1
ATOM 3293 C C . ARG B 1 83 ? -41.505 -34.658 -33.090 1.00 21.39 83 ARG B C 1
ATOM 3294 O O . ARG B 1 83 ? -41.863 -34.701 -34.268 1.00 22.10 83 ARG B O 1
ATOM 3302 N N . ARG B 1 84 ? -41.971 -35.491 -32.164 1.00 22.13 84 ARG B N 1
ATOM 3303 C CA . ARG B 1 84 ? -43.050 -36.431 -32.463 1.00 22.88 84 ARG B CA 1
ATOM 3304 C C . ARG B 1 84 ? -44.410 -35.734 -32.427 1.00 22.49 84 ARG B C 1
ATOM 3305 O O . ARG B 1 84 ? -45.423 -36.310 -32.839 1.00 23.34 84 ARG B O 1
ATOM 3313 N N . ARG B 1 85 ? -44.418 -34.489 -31.956 1.00 21.43 85 ARG B N 1
ATOM 3314 C CA . ARG B 1 85 ? -45.652 -33.741 -31.720 1.00 20.67 85 ARG B CA 1
ATOM 3315 C C . ARG B 1 85 ? -45.815 -32.507 -32.611 1.00 20.59 85 ARG B C 1
ATOM 3316 O O . ARG B 1 85 ? -46.935 -32.037 -32.820 1.00 20.77 85 ARG B O 1
ATOM 3324 N N . ILE B 1 86 ? -44.701 -31.974 -33.113 1.00 20.25 86 ILE B N 1
ATOM 3325 C CA . ILE B 1 86 ? -44.720 -30.755 -33.933 1.00 20.15 86 ILE B CA 1
ATOM 3326 C C . ILE B 1 86 ? -44.052 -30.974 -35.289 1.00 20.30 86 ILE B C 1
ATOM 3327 O O . ILE B 1 86 ? -43.367 -31.977 -35.496 1.00 20.58 86 ILE B O 1
ATOM 3332 N N . ARG B 1 87 ? -44.251 -30.025 -36.202 1.00 20.87 87 ARG B N 1
ATOM 3333 C CA . ARG B 1 87 ? -43.599 -30.042 -37.514 1.00 21.57 87 ARG B CA 1
ATOM 3334 C C . ARG B 1 87 ? -42.080 -30.015 -37.365 1.00 21.78 87 ARG B C 1
ATOM 3335 O O . ARG B 1 87 ? -41.553 -29.433 -36.411 1.00 21.30 87 ARG B O 1
ATOM 3343 N N . GLU B 1 88 ? -41.376 -30.644 -38.304 1.00 21.97 88 GLU B N 1
ATOM 3344 C CA . GLU B 1 88 ? -39.916 -30.679 -38.238 1.00 22.40 88 GLU B CA 1
ATOM 3345 C C . GLU B 1 88 ? -39.291 -29.292 -38.410 1.00 21.53 88 GLU B C 1
ATOM 3346 O O . GLU B 1 88 ? -38.204 -29.036 -37.896 1.00 21.15 88 GLU B O 1
ATOM 3352 N N . ASP B 1 89 ? -39.989 -28.396 -39.107 1.00 20.64 89 ASP B N 1
ATOM 3353 C CA . ASP B 1 89 ? -39.464 -27.048 -39.351 1.00 19.87 89 ASP B CA 1
ATOM 3354 C C . ASP B 1 89 ? -39.813 -26.032 -38.255 1.00 18.85 89 ASP B C 1
ATOM 3355 O O . ASP B 1 89 ? -39.403 -24.871 -38.328 1.00 19.09 89 ASP B O 1
ATOM 3360 N N . ARG B 1 90 ? -40.557 -26.469 -37.240 1.00 17.35 90 ARG B N 1
ATOM 3361 C CA . ARG B 1 90 ? -40.922 -25.579 -36.141 1.00 16.06 90 ARG B CA 1
ATOM 3362 C C . ARG B 1 90 ? -39.746 -25.353 -35.194 1.00 15.00 90 ARG B C 1
ATOM 3363 O O . ARG B 1 90 ? -39.068 -26.297 -34.798 1.00 14.75 90 ARG B O 1
ATOM 3371 N N . ALA B 1 91 ? -39.522 -24.094 -34.827 1.00 14.03 91 ALA B N 1
ATOM 3372 C CA . ALA B 1 91 ? -38.385 -23.737 -33.984 1.00 12.99 91 ALA B CA 1
ATOM 3373 C C . ALA B 1 91 ? -38.535 -24.229 -32.550 1.00 12.35 91 ALA B C 1
ATOM 3374 O O . ALA B 1 91 ? -39.612 -24.133 -31.954 1.00 12.00 91 ALA B O 1
ATOM 3376 N N . ILE B 1 92 ? -37.444 -24.772 -32.020 1.00 11.65 92 ILE B N 1
ATOM 3377 C CA . ILE B 1 92 ? -37.298 -25.016 -30.592 1.00 11.38 92 ILE B CA 1
ATOM 3378 C C . ILE B 1 92 ? -36.112 -24.173 -30.126 1.00 11.31 92 ILE B C 1
ATOM 3379 O O . ILE B 1 92 ? -35.019 -24.270 -30.694 1.00 11.41 92 ILE B O 1
ATOM 3384 N N . MET B 1 93 ? -36.332 -23.335 -29.116 1.00 10.99 93 MET B N 1
ATOM 3385 C CA . MET B 1 93 ? -35.252 -22.521 -28.553 1.00 10.86 93 MET B CA 1
ATOM 3386 C C . MET B 1 93 ? -34.886 -23.016 -27.162 1.00 10.51 93 MET B C 1
ATOM 3387 O O . MET B 1 93 ? -35.753 -23.141 -26.297 1.00 10.64 93 MET B O 1
ATOM 3392 N N . VAL B 1 94 ? -33.603 -23.308 -26.960 1.00 10.13 94 VAL B N 1
ATOM 3393 C CA . VAL B 1 94 ? -33.093 -23.678 -25.639 1.00 9.90 94 VAL B CA 1
ATOM 3394 C C . VAL B 1 94 ? -32.374 -22.471 -25.041 1.00 9.80 94 VAL B C 1
ATOM 3395 O O . VAL B 1 94 ? -31.428 -21.954 -25.639 1.00 10.00 94 VAL B O 1
ATOM 3399 N N . ALA B 1 95 ? -32.844 -22.023 -23.880 1.00 9.37 95 ALA B N 1
ATOM 3400 C CA . ALA B 1 95 ? -32.209 -20.928 -23.147 1.00 9.12 95 ALA B CA 1
ATOM 3401 C C . ALA B 1 95 ? -31.448 -21.502 -21.959 1.00 8.98 95 ALA B C 1
ATOM 3402 O O . ALA B 1 95 ? -32.056 -21.993 -21.001 1.00 8.97 95 ALA B O 1
ATOM 3404 N N . HIS B 1 96 ? -30.118 -21.473 -22.045 1.00 8.74 96 HIS B N 1
ATOM 3405 C CA . HIS B 1 96 ? -29.251 -21.954 -20.969 1.00 8.68 96 HIS B CA 1
ATOM 3406 C C . HIS B 1 96 ? -28.930 -20.779 -20.052 1.00 8.69 96 HIS B C 1
ATOM 3407 O O . HIS B 1 96 ? -28.480 -19.734 -20.520 1.00 8.78 96 HIS B O 1
ATOM 3414 N N . THR B 1 97 ? -29.156 -20.944 -18.753 1.00 8.40 97 THR B N 1
ATOM 3415 C CA . THR B 1 97 ? -28.940 -19.839 -17.816 1.00 8.44 97 THR B CA 1
ATOM 3416 C C . THR B 1 97 ? -27.886 -20.165 -16.761 1.00 8.40 97 THR B C 1
ATOM 3417 O O . THR B 1 97 ? -27.736 -21.322 -16.355 1.00 8.30 97 THR B O 1
ATOM 3421 N N . ASP B 1 98 ? -27.140 -19.143 -16.343 1.00 8.46 98 ASP B N 1
ATOM 3422 C CA . ASP B 1 98 ? -26.180 -19.273 -15.247 1.00 8.58 98 ASP B CA 1
ATOM 3423 C C . ASP B 1 98 ? -25.897 -17.883 -14.676 1.00 8.72 98 ASP B C 1
ATOM 3424 O O . ASP B 1 98 ? -26.638 -16.936 -14.952 1.00 8.70 98 ASP B O 1
ATOM 3429 N N . VAL B 1 99 ? -24.855 -17.775 -13.860 1.00 9.02 99 VAL B N 1
ATOM 3430 C CA . VAL B 1 99 ? -24.446 -16.493 -13.292 1.00 9.30 99 VAL B CA 1
ATOM 3431 C C . VAL B 1 99 ? -23.591 -15.754 -14.325 1.00 9.42 99 VAL B C 1
ATOM 3432 O O . VAL B 1 99 ? -23.055 -16.391 -15.241 1.00 9.38 99 VAL B O 1
ATOM 3436 N N . PRO B 1 100 ? -23.485 -14.411 -14.214 1.00 9.61 100 PRO B N 1
ATOM 3437 C CA . PRO B 1 100 ? -22.665 -13.667 -15.175 1.00 9.77 100 PRO B CA 1
ATOM 3438 C C . PRO B 1 100 ? -21.244 -14.209 -15.363 1.00 10.04 100 PRO B C 1
ATOM 3439 O O . PRO B 1 100 ? -20.761 -14.245 -16.498 1.00 9.97 100 PRO B O 1
ATOM 3443 N N . ASP B 1 101 ? -20.601 -14.644 -14.274 1.00 10.42 101 ASP B N 1
ATOM 3444 C CA A ASP B 1 101 ? -19.197 -15.057 -14.370 0.50 10.54 101 ASP B CA 1
ATOM 3445 C CA B ASP B 1 101 ? -19.204 -15.087 -14.280 0.50 10.42 101 ASP B CA 1
ATOM 3446 C C . ASP B 1 101 ? -18.987 -16.527 -14.758 1.00 10.34 101 ASP B C 1
ATOM 3447 O O . ASP B 1 101 ? -17.853 -17.015 -14.777 1.00 10.36 101 ASP B O 1
ATOM 3456 N N . ASN B 1 102 ? -20.068 -17.219 -15.113 1.00 9.98 102 ASN B N 1
ATOM 3457 C CA . ASN B 1 102 ? -19.938 -18.537 -15.734 1.00 9.89 102 ASN B CA 1
ATOM 3458 C C . ASN B 1 102 ? -19.172 -18.379 -17.052 1.00 9.88 102 ASN B C 1
ATOM 3459 O O . ASN B 1 102 ? -19.228 -17.318 -17.672 1.00 9.93 102 ASN B O 1
ATOM 3464 N N . ASP B 1 103 ? -18.453 -19.419 -17.467 1.00 9.77 103 ASP B N 1
ATOM 3465 C CA . ASP B 1 103 ? -17.740 -19.400 -18.744 1.00 9.78 103 ASP B CA 1
ATOM 3466 C C . ASP B 1 103 ? -18.667 -19.775 -19.898 1.00 9.58 103 ASP B C 1
ATOM 3467 O O . ASP B 1 103 ? -18.804 -20.946 -20.260 1.00 9.51 103 ASP B O 1
ATOM 3472 N N . PHE B 1 104 ? -19.297 -18.760 -20.483 1.00 9.44 104 PHE B N 1
ATOM 3473 C CA . PHE B 1 104 ? -20.224 -18.976 -21.585 1.00 9.44 104 PHE B CA 1
ATOM 3474 C C . PHE B 1 104 ? -19.523 -19.303 -22.899 1.00 9.33 104 PHE B C 1
ATOM 3475 O O . PHE B 1 104 ? -20.125 -19.891 -23.794 1.00 9.41 104 PHE B O 1
ATOM 3483 N N . THR B 1 105 ? -18.248 -18.937 -23.007 1.00 9.36 105 THR B N 1
ATOM 3484 C CA . THR B 1 105 ? -17.455 -19.352 -24.163 1.00 9.35 105 THR B CA 1
ATOM 3485 C C . THR B 1 105 ? -17.321 -20.878 -24.192 1.00 9.48 105 THR B C 1
ATOM 3486 O O . THR B 1 105 ? -17.499 -21.498 -25.243 1.00 9.63 105 THR B O 1
ATOM 3490 N N . ALA B 1 106 ? -17.045 -21.476 -23.032 1.00 9.68 106 ALA B N 1
ATOM 3491 C CA . ALA B 1 106 ? -16.997 -22.930 -22.920 1.00 9.68 106 ALA B CA 1
ATOM 3492 C C . ALA B 1 106 ? -18.338 -23.545 -23.317 1.00 9.67 106 ALA B C 1
ATOM 3493 O O . ALA B 1 106 ? -18.374 -24.549 -24.032 1.00 9.85 106 ALA B O 1
ATOM 3495 N N . LEU B 1 107 ? -19.437 -22.921 -22.890 1.00 9.66 107 LEU B N 1
ATOM 3496 C CA . LEU B 1 107 ? -20.768 -23.387 -23.278 1.00 9.81 107 LEU B CA 1
ATOM 3497 C C . LEU B 1 107 ? -20.976 -23.360 -24.786 1.00 10.14 107 LEU B C 1
ATOM 3498 O O . LEU B 1 107 ? -21.411 -24.344 -25.369 1.00 9.94 107 LEU B O 1
ATOM 3503 N N . PHE B 1 108 ? -20.667 -22.233 -25.417 1.00 10.70 108 PHE B N 1
ATOM 3504 C CA . PHE B 1 108 ? -20.905 -22.120 -26.854 1.00 11.50 108 PHE B CA 1
ATOM 3505 C C . PHE B 1 108 ? -19.983 -23.023 -27.674 1.00 12.13 108 PHE B C 1
ATOM 3506 O O . PHE B 1 108 ? -20.371 -23.503 -28.736 1.00 12.19 108 PHE B O 1
ATOM 3514 N N . ARG B 1 109 ? -18.784 -23.275 -27.158 1.00 12.74 109 ARG B N 1
ATOM 3515 C CA . ARG B 1 109 ? -17.884 -24.255 -27.766 1.00 13.72 109 ARG B CA 1
ATOM 3516 C C . ARG B 1 109 ? -18.435 -25.678 -27.639 1.00 13.75 109 ARG B C 1
ATOM 3517 O O . ARG B 1 109 ? -18.377 -26.446 -28.596 1.00 14.23 109 ARG B O 1
ATOM 3525 N N . THR B 1 110 ? -18.974 -26.019 -26.465 1.00 13.66 110 THR B N 1
ATOM 3526 C CA . THR B 1 110 ? -19.660 -27.303 -26.253 1.00 13.71 110 THR B CA 1
ATOM 3527 C C . THR B 1 110 ? -20.772 -27.491 -27.285 1.00 13.89 110 THR B C 1
ATOM 3528 O O . THR B 1 110 ? -20.858 -28.535 -27.939 1.00 14.16 110 THR B O 1
ATOM 3532 N N . LEU B 1 111 ? -21.602 -26.464 -27.449 1.00 14.12 111 LEU B N 1
ATOM 3533 C CA . LEU B 1 111 ? -22.752 -26.547 -28.342 1.00 14.53 111 LEU B CA 1
ATOM 3534 C C . LEU B 1 111 ? -22.358 -26.658 -29.815 1.00 15.34 111 LEU B C 1
ATOM 3535 O O . LEU B 1 111 ? -23.097 -27.232 -30.617 1.00 15.31 111 LEU B O 1
ATOM 3540 N N . ALA B 1 112 ? -21.191 -26.117 -30.158 1.00 16.45 112 ALA B N 1
ATOM 3541 C CA . ALA B 1 112 ? -20.693 -26.169 -31.532 1.00 17.84 112 ALA B CA 1
ATOM 3542 C C . ALA B 1 112 ? -19.895 -27.439 -31.830 1.00 19.00 112 ALA B C 1
ATOM 3543 O O . ALA B 1 112 ? -19.996 -27.991 -32.927 1.00 19.59 112 ALA B O 1
ATOM 3545 N N . ASP B 1 113 ? -19.120 -27.904 -30.850 1.00 20.07 113 ASP B N 1
ATOM 3546 C CA . ASP B 1 113 ? -18.108 -28.941 -31.090 1.00 21.23 113 ASP B CA 1
ATOM 3547 C C . ASP B 1 113 ? -18.485 -30.352 -30.660 1.00 21.79 113 ASP B C 1
ATOM 3548 O O . ASP B 1 113 ? -18.047 -31.326 -31.283 1.00 21.94 113 ASP B O 1
ATOM 3553 N N . ASP B 1 114 ? -19.269 -30.472 -29.593 1.00 21.99 114 ASP B N 1
ATOM 3554 C CA . ASP B 1 114 ? -19.663 -31.785 -29.094 1.00 22.74 114 ASP B CA 1
ATOM 3555 C C . ASP B 1 114 ? -20.658 -32.434 -30.053 1.00 22.91 114 ASP B C 1
ATOM 3556 O O . ASP B 1 114 ? -21.686 -31.837 -30.374 1.00 22.84 114 ASP B O 1
ATOM 3561 N N . PRO B 1 115 ? -20.343 -33.656 -30.527 1.00 23.19 115 PRO B N 1
ATOM 3562 C CA . PRO B 1 115 ? -21.222 -34.396 -31.435 1.00 23.14 115 PRO B CA 1
ATOM 3563 C C . PRO B 1 115 ? -22.618 -34.631 -30.857 1.00 22.42 115 PRO B C 1
ATOM 3564 O O . PRO B 1 115 ? -23.577 -34.754 -31.617 1.00 23.06 115 PRO B O 1
ATOM 3568 N N . ASP B 1 116 ? -22.724 -34.679 -29.529 1.00 21.81 116 ASP B N 1
ATOM 3569 C CA . ASP B 1 116 ? -24.001 -34.909 -28.850 1.00 20.95 116 ASP B CA 1
ATOM 3570 C C . ASP B 1 116 ? -24.889 -33.658 -28.771 1.00 19.46 116 ASP B C 1
ATOM 3571 O O . ASP B 1 116 ? -26.059 -33.755 -28.399 1.00 19.25 116 ASP B O 1
ATOM 3576 N N . SER B 1 117 ? -24.333 -32.495 -29.116 1.00 17.72 117 SER B N 1
ATOM 3577 C CA . SER B 1 117 ? -25.087 -31.238 -29.115 1.00 16.46 117 SER B CA 1
ATOM 3578 C C . SER B 1 117 ? -26.352 -31.341 -29.964 1.00 15.97 117 SER B C 1
ATOM 3579 O O . SER B 1 117 ? -26.313 -31.864 -31.082 1.00 16.14 117 SER B O 1
ATOM 3582 N N . TYR B 1 118 ? -27.461 -30.833 -29.428 1.00 15.13 118 TYR B N 1
ATOM 3583 C CA . TYR B 1 118 ? -28.748 -30.846 -30.125 1.00 14.71 118 TYR B CA 1
ATOM 3584 C C . TYR B 1 118 ? -28.718 -30.042 -31.429 1.00 15.19 118 TYR B C 1
ATOM 3585 O O . TYR B 1 118 ? -29.491 -30.319 -32.353 1.00 15.24 118 TYR B O 1
ATOM 3594 N N . LEU B 1 119 ? -27.818 -29.060 -31.500 1.00 15.54 119 LEU B N 1
ATOM 3595 C CA . LEU B 1 119 ? -27.637 -28.261 -32.715 1.00 16.30 119 LEU B CA 1
ATOM 3596 C C . LEU B 1 119 ? -27.154 -29.125 -33.878 1.00 17.31 119 LEU B C 1
ATOM 3597 O O . LEU B 1 119 ? -27.416 -28.811 -35.038 1.00 17.64 119 LEU B O 1
ATOM 3602 N N . HIS B 1 120 ? -26.456 -30.214 -33.562 1.00 18.77 120 HIS B N 1
ATOM 3603 C CA . HIS B 1 120 ? -25.973 -31.148 -34.584 1.00 20.79 120 HIS B CA 1
ATOM 3604 C C . HIS B 1 120 ? -26.983 -32.237 -34.940 1.00 21.38 120 HIS B C 1
ATOM 3605 O O . HIS B 1 120 ? -26.790 -32.971 -35.913 1.00 22.42 120 HIS B O 1
ATOM 3612 N N . HIS B 1 121 ? -28.058 -32.335 -34.164 1.00 21.07 121 HIS B N 1
ATOM 3613 C CA . HIS B 1 121 ? -29.061 -33.382 -34.365 1.00 21.44 121 HIS B CA 1
ATOM 3614 C C . HIS B 1 121 ? -30.404 -32.859 -34.862 1.00 21.52 121 HIS B C 1
ATOM 3615 O O . HIS B 1 121 ? -31.163 -33.595 -35.497 1.00 22.48 121 HIS B O 1
ATOM 3622 N N . ASP B 1 122 ? -30.686 -31.591 -34.578 1.00 20.74 122 ASP B N 1
ATOM 3623 C CA . ASP B 1 122 ? -31.942 -30.960 -34.971 1.00 20.22 122 ASP B CA 1
ATOM 3624 C C . ASP B 1 122 ? -31.684 -29.605 -35.637 1.00 19.73 122 ASP B C 1
ATOM 3625 O O . ASP B 1 122 ? -31.228 -28.660 -34.988 1.00 19.46 122 ASP B O 1
ATOM 3630 N N . SER B 1 123 ? -31.988 -29.518 -36.932 1.00 19.25 123 SER B N 1
ATOM 3631 C CA . SER B 1 123 ? -31.712 -28.315 -37.726 1.00 18.44 123 SER B CA 1
ATOM 3632 C C . SER B 1 123 ? -32.625 -27.125 -37.421 1.00 17.14 123 SER B C 1
ATOM 3633 O O . SER B 1 123 ? -32.342 -26.000 -37.843 1.00 17.42 123 SER B O 1
ATOM 3636 N N . ALA B 1 124 ? -33.713 -27.370 -36.695 1.00 15.23 124 ALA B N 1
ATOM 3637 C CA . ALA B 1 124 ? -34.613 -26.294 -36.286 1.00 13.76 124 ALA B CA 1
ATOM 3638 C C . ALA B 1 124 ? -34.581 -26.062 -34.772 1.00 12.82 124 ALA B C 1
ATOM 3639 O O . ALA B 1 124 ? -35.548 -25.572 -34.187 1.00 12.51 124 ALA B O 1
ATOM 3641 N N . SER B 1 125 ? -33.458 -26.417 -34.149 1.00 11.75 125 SER B N 1
ATOM 3642 C CA . SER B 1 125 ? -33.209 -26.064 -32.752 1.00 11.18 125 SER B CA 1
ATOM 3643 C C . SER B 1 125 ? -32.217 -24.904 -32.666 1.00 10.66 125 SER B C 1
ATOM 3644 O O . SER B 1 125 ? -31.333 -24.767 -33.514 1.00 10.71 125 SER B O 1
ATOM 3647 N N . PHE B 1 126 ? -32.393 -24.069 -31.647 1.00 10.10 126 PHE B N 1
ATOM 3648 C CA . PHE B 1 126 ? -31.580 -22.872 -31.453 1.00 9.63 126 PHE B CA 1
ATOM 3649 C C . PHE B 1 126 ? -31.104 -22.787 -30.009 1.00 9.35 126 PHE B C 1
ATOM 3650 O O . PHE B 1 126 ? -31.697 -23.402 -29.114 1.00 9.34 126 PHE B O 1
ATOM 3658 N N . ALA B 1 127 ? -30.019 -22.044 -29.795 1.00 8.94 127 ALA B N 1
ATOM 3659 C CA . ALA B 1 127 ? -29.410 -21.922 -28.476 1.00 8.68 127 ALA B CA 1
ATOM 3660 C C . ALA B 1 127 ? -29.190 -20.468 -28.084 1.00 8.49 127 ALA B C 1
ATOM 3661 O O . ALA B 1 127 ? -28.801 -19.634 -28.904 1.00 8.70 127 ALA B O 1
ATOM 3663 N N . SER B 1 128 ? -29.445 -20.174 -26.818 1.00 8.16 128 SER B N 1
ATOM 3664 C CA . SER B 1 128 ? -29.109 -18.875 -26.253 1.00 7.93 128 SER B CA 1
ATOM 3665 C C . SER B 1 128 ? -28.647 -19.041 -24.811 1.00 7.88 128 SER B C 1
ATOM 3666 O O . SER B 1 128 ? -28.824 -20.105 -24.213 1.00 7.73 128 SER B O 1
ATOM 3669 N N . ALA B 1 129 ? -28.032 -17.991 -24.274 1.00 7.85 129 ALA B N 1
ATOM 3670 C CA . ALA B 1 129 ? -27.534 -18.004 -22.906 1.00 7.89 129 ALA B CA 1
ATOM 3671 C C . ALA B 1 129 ? -28.002 -16.772 -22.146 1.00 7.98 129 ALA B C 1
ATOM 3672 O O . ALA B 1 129 ? -28.132 -15.687 -22.717 1.00 7.92 129 ALA B O 1
ATOM 3674 N N . VAL B 1 130 ? -28.259 -16.955 -20.852 1.00 8.08 130 VAL B N 1
ATOM 3675 C CA . VAL B 1 130 ? -28.655 -15.859 -19.967 1.00 8.39 130 VAL B CA 1
ATOM 3676 C C . VAL B 1 130 ? -27.745 -15.860 -18.743 1.00 8.37 130 VAL B C 1
ATOM 3677 O O . VAL B 1 130 ? -27.743 -16.814 -17.966 1.00 8.24 130 VAL B O 1
ATOM 3681 N N . GLY B 1 131 ? -26.976 -14.788 -18.576 1.00 8.54 131 GLY B N 1
ATOM 3682 C CA . GLY B 1 131 ? -26.034 -14.674 -17.464 1.00 8.82 131 GLY B CA 1
ATOM 3683 C C . GLY B 1 131 ? -26.548 -13.746 -16.384 1.00 9.20 131 GLY B C 1
ATOM 3684 O O . GLY B 1 131 ? -26.002 -12.666 -16.172 1.00 9.42 131 GLY B O 1
ATOM 3685 N N . ARG B 1 132 ? -27.624 -14.165 -15.722 1.00 9.55 132 ARG B N 1
ATOM 3686 C CA . ARG B 1 132 ? -28.252 -13.398 -14.651 1.00 9.90 132 ARG B CA 1
ATOM 3687 C C . ARG B 1 132 ? -28.773 -14.420 -13.650 1.00 9.89 132 ARG B C 1
ATOM 3688 O O . ARG B 1 132 ? -29.406 -15.400 -14.045 1.00 9.76 132 ARG B O 1
ATOM 3696 N N . SER B 1 133 ? -28.525 -14.180 -12.362 1.00 10.24 133 SER B N 1
ATOM 3697 C CA . SER B 1 133 ? -28.953 -15.096 -11.297 1.00 10.43 133 SER B CA 1
ATOM 3698 C C . SER B 1 133 ? -30.404 -15.556 -11.446 1.00 10.53 133 SER B C 1
ATOM 3699 O O . SER B 1 133 ? -31.304 -14.729 -11.637 1.00 10.39 133 SER B O 1
ATOM 3702 N N . PHE B 1 134 ? -30.637 -16.866 -11.334 1.00 10.64 134 PHE B N 1
ATOM 3703 C CA . PHE B 1 134 ? -32.008 -17.390 -11.461 1.00 10.94 134 PHE B CA 1
ATOM 3704 C C . PHE B 1 134 ? -32.884 -17.181 -10.214 1.00 11.18 134 PHE B C 1
ATOM 3705 O O . PHE B 1 134 ? -34.005 -17.686 -10.142 1.00 11.35 134 PHE B O 1
ATOM 3713 N N . TYR B 1 135 ? -32.374 -16.421 -9.248 1.00 11.70 135 TYR B N 1
ATOM 3714 C CA . TYR B 1 135 ? -33.183 -16.010 -8.100 1.00 12.04 135 TYR B CA 1
ATOM 3715 C C . TYR B 1 135 ? -33.942 -14.705 -8.366 1.00 12.30 135 TYR B C 1
ATOM 3716 O O . TYR B 1 135 ? -34.550 -14.128 -7.464 1.00 12.74 135 TYR B O 1
ATOM 3725 N N . THR B 1 136 ? -33.890 -14.248 -9.616 1.00 12.23 136 THR B N 1
ATOM 3726 C CA . THR B 1 136 ? -34.772 -13.198 -10.109 1.00 12.32 136 THR B CA 1
ATOM 3727 C C . THR B 1 136 ? -35.435 -13.718 -11.395 1.00 11.65 136 THR B C 1
ATOM 3728 O O . THR B 1 136 ? -35.074 -14.796 -11.879 1.00 11.62 136 THR B O 1
ATOM 3732 N N . GLN B 1 137 ? -36.410 -12.985 -11.934 1.00 11.24 137 GLN B N 1
ATOM 3733 C CA . GLN B 1 137 ? -37.002 -13.367 -13.216 1.00 10.93 137 GLN B CA 1
ATOM 3734 C C . GLN B 1 137 ? -36.046 -13.002 -14.347 1.00 10.62 137 GLN B C 1
ATOM 3735 O O . GLN B 1 137 ? -35.607 -11.852 -14.462 1.00 10.80 137 GLN B O 1
ATOM 3741 N N . ILE B 1 138 ? -35.720 -13.990 -15.175 1.00 10.06 138 ILE B N 1
ATOM 3742 C CA . ILE B 1 138 ? -34.711 -13.798 -16.218 1.00 9.80 138 ILE B CA 1
ATOM 3743 C C . ILE B 1 138 ? -35.201 -14.129 -17.629 1.00 9.79 138 ILE B C 1
ATOM 3744 O O . ILE B 1 138 ? -34.470 -13.943 -18.606 1.00 9.79 138 ILE B O 1
ATOM 3749 N N . LEU B 1 139 ? -36.432 -14.622 -17.734 1.00 9.77 139 LEU B N 1
ATOM 3750 C CA . LEU B 1 139 ? -37.065 -14.881 -19.029 1.00 9.86 139 LEU B CA 1
ATOM 3751 C C . LEU B 1 139 ? -38.462 -14.263 -19.054 1.00 10.08 139 LEU B C 1
ATOM 3752 O O . LEU B 1 139 ? -39.078 -14.115 -17.997 1.00 10.04 139 LEU B O 1
ATOM 3757 N N . PRO B 1 140 ? -38.952 -13.868 -20.250 1.00 10.36 140 PRO B N 1
ATOM 3758 C CA . PRO B 1 140 ? -40.303 -13.308 -20.389 1.00 10.63 140 PRO B CA 1
ATOM 3759 C C . PRO B 1 140 ? -41.382 -14.195 -19.772 1.00 10.87 140 PRO B C 1
ATOM 3760 O O . PRO B 1 140 ? -41.300 -15.420 -19.859 1.00 10.77 140 PRO B O 1
ATOM 3764 N N . SER B 1 141 ? -42.377 -13.570 -19.143 1.00 11.29 141 SER B N 1
ATOM 3765 C CA . SER B 1 141 ? -43.486 -14.301 -18.532 1.00 11.71 141 SER B CA 1
ATOM 3766 C C . SER B 1 141 ? -44.241 -15.151 -19.550 1.00 11.84 141 SER B C 1
ATOM 3767 O O . SER B 1 141 ? -44.404 -14.752 -20.706 1.00 12.10 141 SER B O 1
ATOM 3770 N N . ASN B 1 142 ? -44.693 -16.324 -19.106 1.00 12.06 142 ASN B N 1
ATOM 3771 C CA . ASN B 1 142 ? -45.557 -17.211 -19.900 1.00 12.09 142 ASN B CA 1
ATOM 3772 C C . ASN B 1 142 ? -44.940 -17.743 -21.199 1.00 11.82 142 ASN B C 1
ATOM 3773 O O . ASN B 1 142 ? -45.661 -18.005 -22.156 1.00 12.09 142 ASN B O 1
ATOM 3778 N N . THR B 1 143 ? -43.618 -17.910 -21.235 1.00 11.44 143 THR B N 1
ATOM 3779 C CA . THR B 1 143 ? -42.946 -18.310 -22.483 1.00 11.19 143 THR B CA 1
ATOM 3780 C C . THR B 1 143 ? -42.228 -19.659 -22.448 1.00 10.96 143 THR B C 1
ATOM 3781 O O . THR B 1 143 ? -41.912 -20.210 -23.503 1.00 10.96 143 THR B O 1
ATOM 3785 N N . VAL B 1 144 ? -41.960 -20.178 -21.253 1.00 10.77 144 VAL B N 1
ATOM 3786 C CA . VAL B 1 144 ? -41.198 -21.426 -21.111 1.00 10.67 144 VAL B CA 1
ATOM 3787 C C . VAL B 1 144 ? -42.135 -22.638 -21.023 1.00 10.71 144 VAL B C 1
ATOM 3788 O O . VAL B 1 144 ? -42.889 -22.774 -20.059 1.00 10.81 144 VAL B O 1
ATOM 3792 N N . SER B 1 145 ? -42.091 -23.506 -22.033 1.00 10.79 145 SER B N 1
ATOM 3793 C CA . SER B 1 145 ? -42.927 -24.715 -22.032 1.00 10.81 145 SER B CA 1
ATOM 3794 C C . SER B 1 145 ? -42.361 -25.765 -21.087 1.00 10.93 145 SER B C 1
ATOM 3795 O O . SER B 1 145 ? -43.108 -26.425 -20.350 1.00 11.14 145 SER B O 1
ATOM 3798 N N . LEU B 1 146 ? -41.037 -25.908 -21.110 1.00 10.92 146 LEU B N 1
ATOM 3799 C CA . LEU B 1 146 ? -40.339 -26.919 -20.325 1.00 10.82 146 LEU B CA 1
ATOM 3800 C C . LEU B 1 146 ? -39.106 -26.343 -19.646 1.00 10.82 146 LEU B C 1
ATOM 3801 O O . LEU B 1 146 ? -38.232 -25.767 -20.304 1.00 10.93 146 LEU B O 1
ATOM 3806 N N . GLY B 1 147 ? -39.043 -26.504 -18.327 1.00 10.54 147 GLY B N 1
ATOM 3807 C CA . GLY B 1 147 ? -37.881 -26.085 -17.552 1.00 10.39 147 GLY B CA 1
ATOM 3808 C C . GLY B 1 147 ? -37.121 -27.273 -17.004 1.00 10.16 147 GLY B C 1
ATOM 3809 O O . GLY B 1 147 ? -37.723 -28.288 -16.625 1.00 10.21 147 GLY B O 1
ATOM 3810 N N . TRP B 1 148 ? -35.795 -27.142 -16.972 1.00 9.81 148 TRP B N 1
ATOM 3811 C CA . TRP B 1 148 ? -34.894 -28.158 -16.438 1.00 9.64 148 TRP B CA 1
ATOM 3812 C C . TRP B 1 148 ? -33.877 -27.471 -15.530 1.00 9.55 148 TRP B C 1
ATOM 3813 O O . TRP B 1 148 ? -33.325 -26.435 -15.898 1.00 9.69 148 TRP B O 1
ATOM 3824 N N . SER B 1 149 ? -33.629 -28.035 -14.350 1.00 9.37 149 SER B N 1
ATOM 3825 C CA . SER B 1 149 ? -32.533 -27.553 -13.496 1.00 9.29 149 SER B CA 1
ATOM 3826 C C . SER B 1 149 ? -31.927 -28.695 -12.697 1.00 9.42 149 SER B C 1
ATOM 3827 O O . SER B 1 149 ? -32.588 -29.258 -11.821 1.00 9.55 149 SER B O 1
ATOM 3830 N N . SER B 1 150 ? -30.674 -29.032 -12.999 1.00 9.35 150 SER B N 1
ATOM 3831 C CA . SER B 1 150 ? -29.979 -30.104 -12.282 1.00 9.40 150 SER B CA 1
ATOM 3832 C C . SER B 1 150 ? -28.723 -29.613 -11.569 1.00 9.51 150 SER B C 1
ATOM 3833 O O . SER B 1 150 ? -27.912 -28.877 -12.139 1.00 9.43 150 SER B O 1
ATOM 3836 N N . TRP B 1 151 ? -28.590 -30.010 -10.303 1.00 9.56 151 TRP B N 1
ATOM 3837 C CA . TRP B 1 151 ? -27.402 -29.725 -9.491 1.00 9.77 151 TRP B CA 1
ATOM 3838 C C . TRP B 1 151 ? -27.094 -28.231 -9.338 1.00 9.70 151 TRP B C 1
ATOM 3839 O O . TRP B 1 151 ? -25.938 -27.851 -9.141 1.00 9.76 151 TRP B O 1
ATOM 3850 N N . ALA B 1 152 ? -28.124 -27.393 -9.411 1.00 9.68 152 ALA B N 1
ATOM 3851 C CA . ALA B 1 152 ? -27.935 -25.946 -9.361 1.00 9.97 152 ALA B CA 1
ATOM 3852 C C . ALA B 1 152 ? -28.551 -25.265 -8.136 1.00 10.15 152 ALA B C 1
ATOM 3853 O O . ALA B 1 152 ? -27.916 -24.413 -7.519 1.00 10.09 152 ALA B O 1
ATOM 3855 N N . ILE B 1 153 ? -29.773 -25.647 -7.771 1.00 10.56 153 ILE B N 1
ATOM 3856 C CA . ILE B 1 153 ? -30.512 -24.895 -6.748 1.00 10.92 153 ILE B CA 1
ATOM 3857 C C . ILE B 1 153 ? -30.011 -25.099 -5.314 1.00 11.14 153 ILE B C 1
ATOM 3858 O O . ILE B 1 153 ? -30.400 -24.349 -4.412 1.00 11.15 153 ILE B O 1
ATOM 3863 N N . GLN B 1 154 ? -29.149 -26.094 -5.099 1.00 11.16 154 GLN B N 1
ATOM 3864 C CA . GLN B 1 154 ? -28.521 -26.255 -3.789 1.00 11.37 154 GLN B CA 1
ATOM 3865 C C . GLN B 1 154 ? -27.547 -25.113 -3.481 1.00 11.32 154 GLN B C 1
ATOM 3866 O O . GLN B 1 154 ? -27.189 -24.900 -2.329 1.00 11.68 154 GLN B O 1
ATOM 3872 N N . TRP B 1 155 ? -27.136 -24.373 -4.512 1.00 11.32 155 TRP B N 1
ATOM 3873 C CA . TRP B 1 155 ? -26.240 -23.233 -4.330 1.00 11.37 155 TRP B CA 1
ATOM 3874 C C . TRP B 1 155 ? -27.013 -22.026 -3.819 1.00 11.51 155 TRP B C 1
ATOM 3875 O O . TRP B 1 155 ? -27.907 -21.513 -4.497 1.00 11.49 155 TRP B O 1
ATOM 3886 N N . LEU B 1 156 ? -26.665 -21.581 -2.615 1.00 11.96 156 LEU B N 1
ATOM 3887 C CA . LEU B 1 156 ? -27.293 -20.405 -2.024 1.00 12.16 156 LEU B CA 1
ATOM 3888 C C . LEU B 1 156 ? -26.969 -19.175 -2.850 1.00 12.56 156 LEU B C 1
ATOM 3889 O O . LEU B 1 156 ? -25.921 -19.116 -3.487 1.00 12.68 156 LEU B O 1
ATOM 3894 N N . SER B 1 157 ? -27.883 -18.208 -2.834 1.00 12.88 157 SER B N 1
ATOM 3895 C CA . SER B 1 157 ? -27.677 -16.920 -3.488 1.00 13.63 157 SER B CA 1
ATOM 3896 C C . SER B 1 157 ? -26.491 -16.179 -2.870 1.00 14.24 157 SER B C 1
ATOM 3897 O O . SER B 1 157 ? -25.846 -15.364 -3.530 1.00 14.32 157 SER B O 1
ATOM 3900 N N . ARG B 1 158 ? -26.205 -16.486 -1.605 1.00 15.16 158 ARG B N 1
ATOM 3901 C CA . ARG B 1 158 ? -25.160 -15.816 -0.835 1.00 16.32 158 ARG B CA 1
ATOM 3902 C C . ARG B 1 158 ? -24.837 -16.589 0.442 1.00 17.29 158 ARG B C 1
ATOM 3903 O O . ARG B 1 158 ? -25.634 -17.413 0.893 1.00 17.75 158 ARG B O 1
ATOM 3911 N N . ILE B 1 159 ? -23.669 -16.310 1.018 1.00 18.67 159 ILE B N 1
ATOM 3912 C CA . ILE B 1 159 ? -23.445 -16.572 2.435 1.00 20.19 159 ILE B CA 1
ATOM 3913 C C . ILE B 1 159 ? -24.428 -15.643 3.152 1.00 21.25 159 ILE B C 1
ATOM 3914 O O . ILE B 1 159 ? -24.445 -14.440 2.875 1.00 21.26 159 ILE B O 1
ATOM 3919 N N . PRO B 1 160 ? -25.275 -16.199 4.041 1.00 22.35 160 PRO B N 1
ATOM 3920 C CA . PRO B 1 160 ? -26.277 -15.383 4.734 1.00 23.12 160 PRO B CA 1
ATOM 3921 C C . PRO B 1 160 ? -25.632 -14.229 5.502 1.00 23.73 160 PRO B C 1
ATOM 3922 O O . PRO B 1 160 ? -24.570 -14.403 6.105 1.00 23.47 160 PRO B O 1
ATOM 3926 N N . ALA B 1 161 ? -26.263 -13.058 5.453 1.00 24.71 161 ALA B N 1
ATOM 3927 C CA . ALA B 1 161 ? -25.755 -11.875 6.146 1.00 25.56 161 ALA B CA 1
ATOM 3928 C C . ALA B 1 161 ? -25.691 -12.105 7.652 1.00 26.34 161 ALA B C 1
ATOM 3929 O O . ALA B 1 161 ? -26.656 -12.576 8.253 1.00 26.82 161 ALA B O 1
ATOM 3931 N N . GLY B 1 162 ? -24.542 -11.789 8.242 1.00 27.55 162 GLY B N 1
ATOM 3932 C CA . GLY B 1 162 ? -24.350 -11.892 9.689 1.00 29.99 162 GLY B CA 1
ATOM 3933 C C . GLY B 1 162 ? -24.217 -13.306 10.226 1.00 31.48 162 GLY B C 1
ATOM 3934 O O . GLY B 1 162 ? -24.148 -13.504 11.441 1.00 31.92 162 GLY B O 1
ATOM 3935 N N . ALA B 1 163 ? -24.183 -14.290 9.327 1.00 32.93 163 ALA B N 1
ATOM 3936 C CA . ALA B 1 163 ? -24.003 -15.688 9.713 1.00 34.28 163 ALA B CA 1
ATOM 3937 C C . ALA B 1 163 ? -22.616 -15.900 10.313 1.00 35.58 163 ALA B C 1
ATOM 3938 O O . ALA B 1 163 ? -21.631 -15.368 9.793 1.00 35.71 163 ALA B O 1
ATOM 3940 N N . PRO B 1 164 ? -22.538 -16.665 11.422 1.00 36.94 164 PRO B N 1
ATOM 3941 C CA . PRO B 1 164 ? -21.254 -16.958 12.059 1.00 38.00 164 PRO B CA 1
ATOM 3942 C C . PRO B 1 164 ? -20.288 -17.654 11.107 1.00 39.57 164 PRO B C 1
ATOM 3943 O O . PRO B 1 164 ? -20.699 -18.501 10.306 1.00 39.65 164 PRO B O 1
ATOM 3947 N N . GLU B 1 165 ? -19.016 -17.278 11.197 1.00 40.96 165 GLU B N 1
ATOM 3948 C CA . GLU B 1 165 ? -17.961 -17.874 10.390 1.00 42.66 165 GLU B CA 1
ATOM 3949 C C . GLU B 1 165 ? -17.807 -19.347 10.765 1.00 43.28 165 GLU B C 1
ATOM 3950 O O . GLU B 1 165 ? -17.625 -19.679 11.940 1.00 44.17 165 GLU B O 1
ATOM 3956 N N . LEU B 1 166 ? -17.909 -20.222 9.766 1.00 43.07 166 LEU B N 1
ATOM 3957 C CA . LEU B 1 166 ? -17.756 -21.663 9.970 1.00 43.01 166 LEU B CA 1
ATOM 3958 C C . LEU B 1 166 ? -16.335 -21.979 10.439 1.00 43.53 166 LEU B C 1
ATOM 3959 O O . LEU B 1 166 ? -15.418 -22.106 9.632 1.00 43.14 166 LEU B O 1
ATOM 3964 N N . THR B 1 167 ? -16.169 -22.096 11.755 1.00 43.95 167 THR B N 1
ATOM 3965 C CA . THR B 1 167 ? -14.842 -22.183 12.378 1.00 44.31 167 THR B CA 1
ATOM 3966 C C . THR B 1 167 ? -14.062 -23.468 12.081 1.00 43.76 167 THR B C 1
ATOM 3967 O O . THR B 1 167 ? -12.845 -23.422 11.888 1.00 44.44 167 THR B O 1
ATOM 3971 N N . ASP B 1 168 ? -14.756 -24.603 12.044 1.00 42.73 168 ASP B N 1
ATOM 3972 C CA . ASP B 1 168 ? -14.092 -25.899 11.879 1.00 41.60 168 ASP B CA 1
ATOM 3973 C C . ASP B 1 168 ? -14.601 -26.725 10.696 1.00 39.90 168 ASP B C 1
ATOM 3974 O O . ASP B 1 168 ? -14.211 -27.886 10.531 1.00 39.53 168 ASP B O 1
ATOM 3979 N N . HIS B 1 169 ? -15.462 -26.127 9.873 1.00 37.64 169 HIS B N 1
ATOM 3980 C CA . HIS B 1 169 ? -16.082 -26.841 8.756 1.00 35.63 169 HIS B CA 1
ATOM 3981 C C . HIS B 1 169 ? -16.199 -25.985 7.495 1.00 33.33 169 HIS B C 1
ATOM 3982 O O . HIS B 1 169 ? -16.041 -24.766 7.547 1.00 32.65 169 HIS B O 1
ATOM 3989 N N . VAL B 1 170 ? -16.468 -26.636 6.365 1.00 30.89 170 VAL B N 1
ATOM 3990 C CA . VAL B 1 170 ? -16.710 -25.935 5.098 1.00 29.42 170 VAL B CA 1
ATOM 3991 C C . VAL B 1 170 ? -18.148 -26.120 4.600 1.00 28.35 170 VAL B C 1
ATOM 3992 O O . VAL B 1 170 ? -18.640 -25.326 3.795 1.00 28.38 170 VAL B O 1
ATOM 3996 N N . GLN B 1 171 ? -18.805 -27.173 5.088 1.00 27.05 171 GLN B N 1
ATOM 3997 C CA . GLN B 1 171 ? -20.216 -27.442 4.805 1.00 25.85 171 GLN B CA 1
ATOM 3998 C C . GLN B 1 171 ? -21.039 -27.303 6.088 1.00 25.29 171 GLN B C 1
ATOM 3999 O O . GLN B 1 171 ? -20.703 -27.899 7.116 1.00 24.95 171 GLN B O 1
ATOM 4005 N N . VAL B 1 172 ? -22.117 -26.521 6.013 1.00 24.02 172 VAL B N 1
ATOM 4006 C CA . VAL B 1 172 ? -22.933 -26.182 7.186 1.00 23.40 172 VAL B CA 1
ATOM 4007 C C . VAL B 1 172 ? -23.613 -27.387 7.851 1.00 23.35 172 VAL B C 1
ATOM 4008 O O . VAL B 1 172 ? -23.820 -27.390 9.065 1.00 23.08 172 VAL B O 1
ATOM 4012 N N . ALA B 1 173 ? -23.937 -28.412 7.062 1.00 23.45 173 ALA B N 1
ATOM 4013 C CA . ALA B 1 173 ? -24.570 -29.626 7.589 1.00 23.88 173 ALA B CA 1
ATOM 4014 C C . ALA B 1 173 ? -23.695 -30.318 8.632 1.00 24.52 173 ALA B C 1
ATOM 4015 O O . ALA B 1 173 ? -24.205 -30.994 9.529 1.00 24.25 173 ALA B O 1
ATOM 4017 N N . TYR B 1 174 ? -22.382 -30.137 8.507 1.00 25.46 174 TYR B N 1
ATOM 4018 C CA . TYR B 1 174 ? -21.417 -30.726 9.435 1.00 26.96 174 TYR B CA 1
ATOM 4019 C C . TYR B 1 174 ? -20.953 -29.747 10.517 1.00 27.99 174 TYR B C 1
ATOM 4020 O O . TYR B 1 174 ? -20.169 -30.109 11.396 1.00 28.54 174 TYR B O 1
ATOM 4029 N N . SER B 1 175 ? -21.451 -28.514 10.456 1.00 28.96 175 SER B N 1
ATOM 4030 C CA . SER B 1 175 ? -21.147 -27.506 11.471 1.00 30.15 175 SER B CA 1
ATOM 4031 C C . SER B 1 175 ? -21.920 -27.764 12.761 1.00 31.07 175 SER B C 1
ATOM 4032 O O . SER B 1 175 ? -23.037 -28.290 12.736 1.00 30.95 175 SER B O 1
ATOM 4035 N N . LYS B 1 176 ? -21.316 -27.386 13.883 1.00 32.07 176 LYS B N 1
ATOM 4036 C CA . LYS B 1 176 ? -21.949 -27.533 15.193 1.00 33.24 176 LYS B CA 1
ATOM 4037 C C . LYS B 1 176 ? -22.486 -26.204 15.728 1.00 33.50 176 LYS B C 1
ATOM 4038 O O . LYS B 1 176 ? -23.024 -26.142 16.835 1.00 33.75 176 LYS B O 1
ATOM 4044 N N . ASP B 1 177 ? -22.341 -25.150 14.926 1.00 33.76 177 ASP B N 1
ATOM 4045 C CA . ASP B 1 177 ? -22.846 -23.823 15.263 1.00 33.69 177 ASP B CA 1
ATOM 4046 C C . ASP B 1 177 ? -24.321 -23.731 14.880 1.00 34.07 177 ASP B C 1
ATOM 4047 O O . ASP B 1 177 ? -24.664 -23.694 13.694 1.00 33.59 177 ASP B O 1
ATOM 4052 N N . GLU B 1 178 ? -25.184 -23.690 15.892 1.00 34.47 178 GLU B N 1
ATOM 4053 C CA . GLU B 1 178 ? -26.635 -23.695 15.693 1.00 35.07 178 GLU B CA 1
ATOM 4054 C C . GLU B 1 178 ? -27.145 -22.433 14.999 1.00 34.52 178 GLU B C 1
ATOM 4055 O O . GLU B 1 178 ? -28.100 -22.492 14.219 1.00 34.42 178 GLU B O 1
ATOM 4061 N N . ARG B 1 179 ? -26.506 -21.301 15.293 1.00 34.01 179 ARG B N 1
ATOM 4062 C CA . ARG B 1 179 ? -26.828 -20.021 14.663 1.00 33.58 179 ARG B CA 1
ATOM 4063 C C . ARG B 1 179 ? -26.528 -20.052 13.166 1.00 31.96 179 ARG B C 1
ATOM 4064 O O . ARG B 1 179 ? -27.294 -19.514 12.362 1.00 31.33 179 ARG B O 1
ATOM 4072 N N . ALA B 1 180 ? -25.413 -20.684 12.804 1.00 30.39 180 ALA B N 1
ATOM 4073 C CA . ALA B 1 180 ? -25.020 -20.846 11.404 1.00 29.11 180 ALA B CA 1
ATOM 4074 C C . ALA B 1 180 ? -25.987 -21.758 10.646 1.00 28.28 180 ALA B C 1
ATOM 4075 O O . ALA B 1 180 ? -26.408 -21.429 9.535 1.00 27.37 180 ALA B O 1
ATOM 4077 N N . ARG B 1 181 ? -26.344 -22.891 11.253 1.00 27.32 181 ARG B N 1
ATOM 4078 C CA . ARG B 1 181 ? -27.280 -23.839 10.643 1.00 26.61 181 ARG B CA 1
ATOM 4079 C C . ARG B 1 181 ? -28.616 -23.175 10.305 1.00 25.19 181 ARG B C 1
ATOM 4080 O O . ARG B 1 181 ? -29.140 -23.356 9.204 1.00 24.58 181 ARG B O 1
ATOM 4088 N N . ALA B 1 182 ? -29.148 -22.405 11.255 1.00 23.43 182 ALA B N 1
ATOM 4089 C CA . ALA B 1 182 ? -30.427 -21.715 11.088 1.00 22.43 182 ALA B CA 1
ATOM 4090 C C . ALA B 1 182 ? -30.358 -20.629 10.014 1.00 21.48 182 ALA B C 1
ATOM 4091 O O . ALA B 1 182 ? -31.306 -20.452 9.241 1.00 21.33 182 ALA B O 1
ATOM 4093 N N . ALA B 1 183 ? -29.237 -19.910 9.976 1.00 21.08 1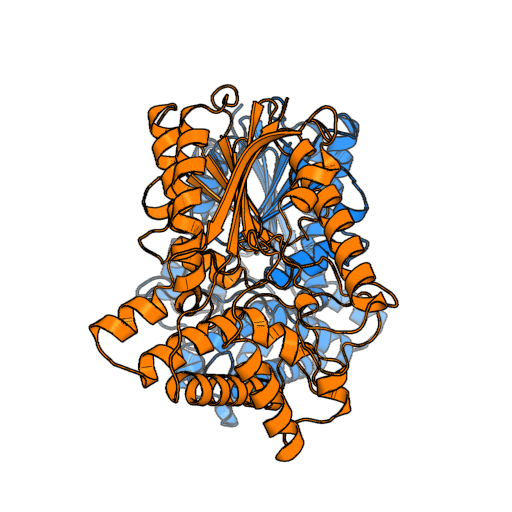83 ALA B N 1
ATOM 4094 C CA . ALA B 1 183 ? -29.029 -18.845 8.995 1.00 20.38 183 ALA B CA 1
ATOM 4095 C C . ALA B 1 183 ? -28.987 -19.407 7.574 1.00 20.04 183 ALA B C 1
ATOM 4096 O O . ALA B 1 183 ? -29.633 -18.871 6.676 1.00 19.89 183 ALA B O 1
ATOM 4098 N N . TYR B 1 184 ? -28.234 -20.490 7.387 1.00 19.62 184 TYR B N 1
ATOM 4099 C CA . TYR B 1 184 ? -28.150 -21.167 6.091 1.00 19.13 184 TYR B CA 1
ATOM 4100 C C . TYR B 1 184 ? -29.497 -21.773 5.686 1.00 18.74 184 TYR B C 1
ATOM 4101 O O . TYR B 1 184 ? -29.885 -21.712 4.518 1.00 18.15 184 TYR B O 1
ATOM 4110 N N . ALA B 1 185 ? -30.210 -22.345 6.657 1.00 18.47 185 ALA B N 1
ATOM 4111 C CA . ALA B 1 185 ? -31.531 -22.924 6.407 1.00 18.56 185 ALA B CA 1
ATOM 4112 C C . ALA B 1 185 ? -32.545 -21.868 5.954 1.00 18.43 185 ALA B C 1
ATOM 4113 O O . ALA B 1 185 ? -33.323 -22.103 5.027 1.00 18.45 185 ALA B O 1
ATOM 4115 N N . HIS B 1 186 ? -32.533 -20.708 6.608 1.00 18.38 186 HIS B N 1
ATOM 4116 C CA . HIS B 1 186 ? -33.440 -19.622 6.239 1.00 18.25 186 HIS B CA 1
ATOM 4117 C C . HIS B 1 186 ? -33.139 -19.093 4.837 1.00 17.23 186 HIS B C 1
ATOM 4118 O O . HIS B 1 186 ? -34.064 -18.818 4.067 1.00 17.15 186 HIS B O 1
ATOM 4125 N N . GLN B 1 187 ? -31.852 -18.965 4.517 1.00 16.20 187 GLN B N 1
ATOM 4126 C CA . GLN B 1 187 ? -31.416 -18.510 3.191 1.00 15.76 187 GLN B CA 1
ATOM 4127 C C . GLN B 1 187 ? -31.892 -19.475 2.107 1.00 15.38 187 GLN B C 1
ATOM 4128 O O . GLN B 1 187 ? -32.386 -19.044 1.067 1.00 14.73 187 GLN B O 1
ATOM 4134 N N . ALA B 1 188 ? -31.760 -20.775 2.369 1.00 14.81 188 ALA B N 1
ATOM 4135 C CA . ALA B 1 188 ? -32.239 -21.803 1.440 1.00 14.33 188 ALA B CA 1
ATOM 4136 C C . ALA B 1 188 ? -33.752 -21.742 1.238 1.00 14.09 188 ALA B C 1
ATOM 4137 O O . ALA B 1 188 ? -34.240 -21.934 0.123 1.00 13.99 188 ALA B O 1
ATOM 4139 N N . ALA B 1 189 ? -34.490 -21.471 2.315 1.00 14.09 189 ALA B N 1
ATOM 4140 C CA . ALA B 1 189 ? -35.947 -21.381 2.247 1.00 14.32 189 ALA B CA 1
ATOM 4141 C C . ALA B 1 189 ? -36.403 -20.175 1.420 1.00 14.55 189 ALA B C 1
ATOM 4142 O O . ALA B 1 189 ? -37.334 -20.280 0.618 1.00 14.33 189 ALA B O 1
ATOM 4144 N N . THR B 1 190 ? -35.733 -19.040 1.613 1.00 14.81 190 THR B N 1
ATOM 4145 C CA . THR B 1 190 ? -36.019 -17.829 0.844 1.00 15.27 190 THR B CA 1
ATOM 4146 C C . THR B 1 190 ? -35.618 -17.999 -0.628 1.00 14.59 190 THR B C 1
ATOM 4147 O O . THR B 1 190 ? -36.376 -17.617 -1.525 1.00 14.54 190 THR B O 1
ATOM 4151 N N . ASP B 1 191 ? -34.445 -18.592 -0.860 1.00 14.09 191 ASP B N 1
ATOM 4152 C CA . ASP B 1 191 ? -33.958 -18.894 -2.215 1.00 13.86 191 ASP B CA 1
ATOM 4153 C C . ASP B 1 191 ? -34.922 -19.800 -2.984 1.00 13.66 191 ASP B C 1
ATOM 4154 O O . ASP B 1 191 ? -35.195 -19.565 -4.159 1.00 13.01 191 ASP B O 1
ATOM 4159 N N . TRP B 1 192 ? -35.422 -20.841 -2.316 1.00 13.42 192 TRP B N 1
ATOM 4160 C CA . TRP B 1 192 ? -36.363 -21.782 -2.928 1.00 13.53 192 TRP B CA 1
ATOM 4161 C C . TRP B 1 192 ? -37.678 -21.086 -3.280 1.00 13.40 192 TRP B C 1
ATOM 4162 O O . TRP B 1 192 ? -38.203 -21.267 -4.377 1.00 13.18 192 TRP B O 1
ATOM 4173 N N . GLN B 1 193 ? -38.192 -20.271 -2.358 1.00 13.58 193 GLN B N 1
ATOM 4174 C CA . GLN B 1 193 ? -39.376 -19.458 -2.633 1.00 13.92 193 GLN B CA 1
ATOM 4175 C C . GLN B 1 193 ? -39.172 -18.536 -3.835 1.00 13.55 193 GLN B C 1
ATOM 4176 O O . GLN B 1 193 ? -40.057 -18.422 -4.687 1.00 13.65 193 GLN B O 1
ATOM 4182 N N . ASP B 1 194 ? -38.013 -17.881 -3.887 1.00 13.17 194 ASP B N 1
ATOM 4183 C CA . ASP B 1 194 ? -37.681 -16.966 -4.986 1.00 13.03 194 ASP B CA 1
ATOM 4184 C C . ASP B 1 194 ? -37.610 -17.722 -6.308 1.00 12.62 194 ASP B C 1
ATOM 4185 O O . ASP B 1 194 ? -38.221 -17.317 -7.295 1.00 12.18 194 ASP B O 1
ATOM 4190 N N . PHE B 1 195 ? -36.868 -18.827 -6.311 1.00 12.19 195 PHE B N 1
ATOM 4191 C CA . PHE B 1 195 ? -36.749 -19.677 -7.497 1.00 11.90 195 PHE B CA 1
ATOM 4192 C C . PHE B 1 195 ? -38.127 -20.072 -8.034 1.00 11.85 195 PHE B C 1
ATOM 4193 O O . PHE B 1 195 ? -38.398 -19.921 -9.222 1.00 11.87 195 PHE B O 1
ATOM 4201 N N . LEU B 1 196 ? -39.001 -20.556 -7.154 1.00 11.62 196 LEU B N 1
ATOM 4202 C CA . LEU B 1 196 ? -40.338 -20.976 -7.564 1.00 11.59 196 LEU B CA 1
ATOM 4203 C C . LEU B 1 196 ? -41.203 -19.816 -8.043 1.00 11.58 196 LEU B C 1
ATOM 4204 O O . LEU B 1 196 ? -41.908 -19.945 -9.042 1.00 11.46 196 LEU B O 1
ATOM 4209 N N . ALA B 1 197 ? -41.139 -18.689 -7.333 1.00 11.58 197 ALA B N 1
ATOM 4210 C CA . ALA B 1 197 ? -41.915 -17.504 -7.691 1.00 11.72 197 ALA B CA 1
ATOM 4211 C C . ALA B 1 197 ? -41.639 -17.069 -9.130 1.00 11.72 197 ALA B C 1
ATOM 4212 O O . ALA B 1 197 ? -42.565 -16.776 -9.889 1.00 11.93 197 ALA B O 1
ATOM 4214 N N . PHE B 1 198 ? -40.366 -17.044 -9.506 1.00 11.86 198 PHE B N 1
ATOM 4215 C CA . PHE B 1 198 ? -39.999 -16.540 -10.821 1.00 11.89 198 PHE B CA 1
ATOM 4216 C C . PHE B 1 198 ? -40.141 -17.568 -11.944 1.00 11.80 198 PHE B C 1
ATOM 4217 O O . PHE B 1 198 ? -40.503 -17.210 -13.061 1.00 11.83 198 PHE B O 1
ATOM 4225 N N . ARG B 1 199 ? -39.910 -18.844 -11.643 1.00 11.83 199 ARG B N 1
ATOM 4226 C CA . ARG B 1 199 ? -40.220 -19.904 -12.612 1.00 11.81 199 ARG B CA 1
ATOM 4227 C C . ARG B 1 199 ? -41.727 -19.960 -12.854 1.00 12.00 199 ARG B C 1
ATOM 4228 O O . ARG B 1 199 ? -42.180 -20.191 -13.978 1.00 12.07 199 ARG B O 1
ATOM 4236 N N . GLY B 1 200 ? -42.497 -19.737 -11.789 1.00 12.26 200 GLY B N 1
ATOM 4237 C CA . GLY B 1 200 ? -43.952 -19.634 -11.882 1.00 12.77 200 GLY B CA 1
ATOM 4238 C C . GLY B 1 200 ? -44.428 -18.555 -12.842 1.00 13.19 200 GLY B C 1
ATOM 4239 O O . GLY B 1 200 ? -45.482 -18.691 -13.461 1.00 13.74 200 GLY B O 1
ATOM 4240 N N . ARG B 1 201 ? -43.653 -17.483 -12.972 1.00 13.24 201 ARG B N 1
ATOM 4241 C CA . ARG B 1 201 ? -43.990 -16.415 -13.911 1.00 13.42 201 ARG B CA 1
ATOM 4242 C C . ARG B 1 201 ? -43.545 -16.766 -15.330 1.00 12.73 201 ARG B C 1
ATOM 4243 O O . ARG B 1 201 ? -44.271 -16.523 -16.294 1.00 12.50 201 ARG B O 1
ATOM 4251 N N . GLU B 1 202 ? -42.361 -17.364 -15.439 1.00 12.02 202 GLU B N 1
ATOM 4252 C CA . GLU B 1 202 ? -41.751 -17.688 -16.733 1.00 11.65 202 GLU B CA 1
ATOM 4253 C C . GLU B 1 202 ? -42.441 -18.818 -17.496 1.00 11.60 202 GLU B C 1
ATOM 4254 O O . GLU B 1 202 ? -42.519 -18.782 -18.725 1.00 11.23 202 GLU B O 1
ATOM 4260 N N . LEU B 1 203 ? -42.927 -19.827 -16.777 1.00 11.78 203 LEU B N 1
ATOM 4261 C CA . LEU B 1 203 ? -43.573 -20.968 -17.424 1.00 11.94 203 LEU B CA 1
ATOM 4262 C C . LEU B 1 203 ? -44.857 -20.585 -18.155 1.00 12.05 203 LEU B C 1
ATOM 4263 O O . LEU B 1 203 ? -45.594 -19.708 -17.706 1.00 12.07 203 LEU B O 1
ATOM 4268 N N . CYS B 1 204 ? -45.113 -21.240 -19.286 1.00 12.39 204 CYS B N 1
ATOM 4269 C CA . CYS B 1 204 ? -46.423 -21.163 -19.929 1.00 12.81 204 CYS B CA 1
ATOM 4270 C C . CYS B 1 204 ? -47.442 -21.768 -18.977 1.00 13.14 204 CYS B C 1
ATOM 4271 O O . CYS B 1 204 ? -47.101 -22.675 -18.216 1.00 13.36 204 CYS B O 1
ATOM 4274 N N . PRO B 1 205 ? -48.693 -21.271 -19.009 1.00 13.60 205 PRO B N 1
ATOM 4275 C CA . PRO B 1 205 ? -49.747 -22.000 -18.302 1.00 13.72 205 PRO B CA 1
ATOM 4276 C C . PRO B 1 205 ? -49.756 -23.466 -18.741 1.00 13.63 205 PRO B C 1
ATOM 4277 O O . PRO B 1 205 ? -49.736 -23.762 -19.944 1.00 13.74 205 PRO B O 1
ATOM 4281 N N . GLY B 1 206 ? -49.741 -24.373 -17.769 1.00 13.63 206 GLY B N 1
ATOM 4282 C CA . GLY B 1 206 ? -49.674 -25.803 -18.054 1.00 13.67 206 GLY B CA 1
ATOM 4283 C C . GLY B 1 206 ? -48.263 -26.322 -18.263 1.00 13.83 206 GLY B C 1
ATOM 4284 O O . GLY B 1 206 ? -48.063 -27.519 -18.464 1.00 14.07 206 GLY B O 1
ATOM 4285 N N . GLY B 1 207 ? -47.280 -25.424 -18.208 1.00 13.74 207 GLY B N 1
ATOM 4286 C CA . GLY B 1 207 ? -45.875 -25.796 -18.395 1.00 13.79 207 GLY B CA 1
ATOM 4287 C C . GLY B 1 207 ? -45.334 -26.657 -17.270 1.00 14.20 207 GLY B C 1
ATOM 4288 O O . GLY B 1 207 ? -45.889 -26.669 -16.173 1.00 14.03 207 GLY B O 1
ATOM 4289 N N . ARG B 1 208 ? -44.247 -27.378 -17.550 1.00 14.29 208 ARG B N 1
ATOM 4290 C CA . ARG B 1 208 ? -43.632 -28.277 -16.573 1.00 14.83 208 ARG B CA 1
ATOM 4291 C C . ARG B 1 208 ? -42.171 -27.921 -16.305 1.00 14.47 208 ARG B C 1
ATOM 4292 O O . ARG B 1 208 ? -41.439 -27.537 -17.214 1.00 14.14 208 ARG B O 1
ATOM 4300 N N . LEU B 1 209 ? -41.766 -28.050 -15.046 1.00 13.86 209 LEU B N 1
ATOM 4301 C CA . LEU B 1 209 ? -40.392 -27.802 -14.636 1.00 13.67 209 LEU B CA 1
ATOM 4302 C C . LEU B 1 209 ? -39.873 -29.007 -13.862 1.00 13.37 209 LEU B C 1
ATOM 4303 O O . LEU B 1 209 ? -40.492 -29.441 -12.888 1.00 13.34 209 LEU B O 1
ATOM 4308 N N . VAL B 1 210 ? -38.739 -29.540 -14.308 1.00 12.95 210 VAL B N 1
ATOM 4309 C CA . VAL B 1 210 ? -38.114 -30.687 -13.662 1.00 12.62 210 VAL B CA 1
ATOM 4310 C C . VAL B 1 210 ? -36.863 -30.207 -12.942 1.00 12.50 210 VAL B C 1
ATOM 4311 O O . VAL B 1 210 ? -35.982 -29.595 -13.550 1.00 12.16 210 VAL B O 1
ATOM 4315 N N . VAL B 1 211 ? -36.819 -30.458 -11.635 1.00 12.20 211 VAL B N 1
ATOM 4316 C CA . VAL B 1 211 ? -35.711 -30.035 -10.780 1.00 12.36 211 VAL B CA 1
ATOM 4317 C C . VAL B 1 211 ? -35.016 -31.251 -10.172 1.00 12.60 211 VAL B C 1
ATOM 4318 O O . VAL B 1 211 ? -35.675 -32.155 -9.651 1.00 12.85 211 VAL B O 1
ATOM 4322 N N . LEU B 1 212 ? -33.688 -31.271 -10.258 1.00 12.63 212 LEU B N 1
ATOM 4323 C CA . LEU B 1 212 ? -32.875 -32.226 -9.519 1.00 13.28 212 LEU B CA 1
ATOM 4324 C C . LEU B 1 212 ? -31.909 -31.460 -8.628 1.00 13.37 212 LEU B C 1
ATOM 4325 O O . LEU B 1 212 ? -31.158 -30.607 -9.106 1.00 13.00 212 LEU B O 1
ATOM 4330 N N . THR B 1 213 ? -31.925 -31.760 -7.332 1.00 13.42 213 THR B N 1
ATOM 4331 C CA . THR B 1 213 ? -31.043 -31.075 -6.398 1.00 13.89 213 THR B CA 1
ATOM 4332 C C . THR B 1 213 ? -30.468 -31.997 -5.331 1.00 13.99 213 THR B C 1
ATOM 4333 O O . THR B 1 213 ? -30.934 -33.123 -5.154 1.00 13.63 213 THR B O 1
ATOM 4337 N N . MET B 1 214 ? -29.434 -31.513 -4.651 1.00 14.39 214 MET B N 1
ATOM 4338 C CA . MET B 1 214 ? -28.876 -32.186 -3.485 1.00 14.96 214 MET B CA 1
ATOM 4339 C C . MET B 1 214 ? -29.894 -32.166 -2.357 1.00 15.27 214 MET B C 1
ATOM 4340 O O . MET B 1 214 ? -30.538 -31.145 -2.097 1.00 15.40 214 MET B O 1
ATOM 4345 N N . ALA B 1 215 ? -30.050 -33.310 -1.703 1.00 15.23 215 ALA B N 1
ATOM 4346 C CA . ALA B 1 215 ? -31.054 -33.473 -0.664 1.00 15.58 215 ALA B CA 1
ATOM 4347 C C . ALA B 1 215 ? -30.448 -34.081 0.588 1.00 15.78 215 ALA B C 1
ATOM 4348 O O . ALA B 1 215 ? -29.301 -34.521 0.582 1.00 15.31 215 ALA B O 1
ATOM 4350 N N . LEU B 1 216 ? -31.215 -34.073 1.672 1.00 16.63 216 LEU B N 1
ATOM 4351 C CA . LEU B 1 216 ? -30.889 -34.885 2.836 1.00 17.80 216 LEU B CA 1
ATOM 4352 C C . LEU B 1 216 ? -31.610 -36.220 2.671 1.00 18.60 216 LEU B C 1
ATOM 4353 O O . LEU B 1 216 ? -32.730 -36.258 2.153 1.00 18.41 216 LEU B O 1
ATOM 4358 N N . ASP B 1 217 ? -30.974 -37.313 3.086 1.00 19.80 217 ASP B N 1
ATOM 4359 C CA . ASP B 1 217 ? -31.616 -38.630 2.990 1.00 21.51 217 ASP B CA 1
ATOM 4360 C C . ASP B 1 217 ? -32.690 -38.813 4.070 1.00 23.10 217 ASP B C 1
ATOM 4361 O O . ASP B 1 217 ? -32.940 -37.898 4.859 1.00 22.60 217 ASP B O 1
ATOM 4366 N N . GLU B 1 218 ? -33.321 -39.988 4.097 1.00 25.71 218 GLU B N 1
ATOM 4367 C CA . GLU B 1 218 ? -34.389 -40.274 5.063 1.00 28.08 218 GLU B CA 1
ATOM 4368 C C . GLU B 1 218 ? -33.976 -40.091 6.523 1.00 28.35 218 GLU B C 1
ATOM 4369 O O . GLU B 1 218 ? -34.818 -39.810 7.379 1.00 29.60 218 GLU B O 1
ATOM 4375 N N . HIS B 1 219 ? -32.684 -40.252 6.797 1.00 27.68 219 HIS B N 1
ATOM 4376 C CA . HIS B 1 219 ? -32.147 -40.089 8.147 1.00 26.95 219 HIS B CA 1
ATOM 4377 C C . HIS B 1 219 ? -31.734 -38.641 8.422 1.00 26.05 219 HIS B C 1
ATOM 4378 O O . HIS B 1 219 ? -31.266 -38.319 9.516 1.00 26.17 219 HIS B O 1
ATOM 4385 N N . GLY B 1 220 ? -31.913 -37.776 7.425 1.00 24.91 220 GLY B N 1
ATOM 4386 C CA . GLY B 1 220 ? -31.580 -36.359 7.548 1.00 23.39 220 GLY B CA 1
ATOM 4387 C C . GLY B 1 220 ? -30.105 -36.056 7.355 1.00 22.27 220 GLY B C 1
ATOM 4388 O O . GLY B 1 220 ? -29.609 -35.040 7.848 1.00 21.90 220 GLY B O 1
ATOM 4389 N N . HIS B 1 221 ? -29.407 -36.929 6.628 1.00 21.20 221 HIS B N 1
ATOM 4390 C CA . HIS B 1 221 ? -27.965 -36.788 6.418 1.00 20.31 221 HIS B CA 1
ATOM 4391 C C . HIS B 1 221 ? -27.600 -36.216 5.057 1.00 19.05 221 HIS B C 1
ATOM 4392 O O . HIS B 1 221 ? -28.258 -36.495 4.057 1.00 18.72 221 HIS B O 1
ATOM 4399 N N . PHE B 1 222 ? -26.518 -35.441 5.047 1.00 18.00 222 PHE B N 1
ATOM 4400 C CA . PHE B 1 222 ? -26.014 -34.756 3.859 1.00 17.29 222 PHE B CA 1
ATOM 4401 C C . PHE B 1 222 ? -25.320 -35.715 2.894 1.00 17.22 222 PHE B C 1
ATOM 4402 O O . PHE B 1 222 ? -25.367 -35.520 1.675 1.00 16.53 222 PHE B O 1
ATOM 4410 N N . GLY B 1 223 ? -24.674 -36.743 3.441 1.00 17.15 223 GLY B N 1
ATOM 4411 C CA . GLY B 1 223 ? -23.901 -37.690 2.637 1.00 17.16 223 GLY B CA 1
ATOM 4412 C C . GLY B 1 223 ? -22.488 -37.204 2.365 1.00 17.29 223 GLY B C 1
ATOM 4413 O O . GLY B 1 223 ? -22.033 -36.231 2.968 1.00 17.01 223 GLY B O 1
ATOM 4414 N N . TYR B 1 224 ? -21.804 -37.883 1.443 1.00 17.49 224 TYR B N 1
ATOM 4415 C CA . TYR B 1 224 ? -20.410 -37.589 1.075 1.00 17.88 224 TYR B CA 1
ATOM 4416 C C . TYR B 1 224 ? -19.479 -37.537 2.297 1.00 18.96 224 TYR B C 1
ATOM 4417 O O . TYR B 1 224 ? -18.512 -36.771 2.322 1.00 18.89 224 TYR B O 1
ATOM 4426 N N . ARG B 1 225 ? -19.774 -38.359 3.303 1.00 20.52 225 ARG B N 1
ATOM 4427 C CA . ARG B 1 225 ? -19.066 -38.301 4.586 1.00 22.24 225 ARG B CA 1
ATOM 4428 C C . ARG B 1 225 ? -17.536 -38.475 4.480 1.00 21.88 225 ARG B C 1
ATOM 4429 O O . ARG B 1 225 ? -16.798 -37.617 4.973 1.00 21.70 225 ARG B O 1
ATOM 4437 N N . PRO B 1 226 ? -17.055 -39.573 3.845 1.00 22.11 226 PRO B N 1
ATOM 4438 C CA . PRO B 1 226 ? -15.602 -39.725 3.683 1.00 22.03 226 PRO B CA 1
ATOM 4439 C C . PRO B 1 226 ? -14.962 -38.590 2.875 1.00 22.42 226 PRO B C 1
ATOM 4440 O O . PRO B 1 226 ? -13.825 -38.201 3.162 1.00 22.16 226 PRO B O 1
ATOM 4444 N N . MET B 1 227 ? -15.694 -38.073 1.886 1.00 22.64 227 MET B N 1
ATOM 4445 C CA A MET B 1 227 ? -15.234 -36.939 1.083 0.50 23.21 227 MET B CA 1
ATOM 4446 C CA B MET B 1 227 ? -15.235 -36.942 1.081 0.50 23.38 227 MET B CA 1
ATOM 4447 C C . MET B 1 227 ? -15.028 -35.696 1.945 1.00 23.59 227 MET B C 1
ATOM 4448 O O . MET B 1 227 ? -13.976 -35.054 1.879 1.00 23.92 227 MET B O 1
ATOM 4457 N N . ASN B 1 228 ? -16.033 -35.367 2.754 1.00 24.53 228 ASN B N 1
ATOM 4458 C CA . ASN B 1 228 ? -15.977 -34.185 3.604 1.00 26.07 228 ASN B CA 1
ATOM 4459 C C . ASN B 1 228 ? -14.870 -34.270 4.651 1.00 25.85 228 ASN B C 1
ATOM 4460 O O . ASN B 1 228 ? -14.202 -33.273 4.933 1.00 25.68 228 ASN B O 1
ATOM 4465 N N . ASP B 1 229 ? -14.679 -35.465 5.211 1.00 25.72 229 ASP B N 1
ATOM 4466 C CA . ASP B 1 229 ? -13.579 -35.728 6.138 1.00 25.83 229 ASP B CA 1
ATOM 4467 C C . ASP B 1 229 ? -12.222 -35.516 5.472 1.00 25.30 229 ASP B C 1
ATOM 4468 O O . ASP B 1 229 ? -11.343 -34.870 6.043 1.00 25.19 229 ASP B O 1
ATOM 4473 N N . ALA B 1 230 ? -12.068 -36.055 4.263 1.00 25.33 230 ALA B N 1
ATOM 4474 C CA . ALA B 1 230 ? -10.833 -35.916 3.493 1.00 24.88 230 ALA B CA 1
ATOM 4475 C C . ALA B 1 230 ? -10.534 -34.457 3.150 1.00 25.03 230 ALA B C 1
ATOM 4476 O O . ALA B 1 230 ? -9.384 -34.027 3.218 1.00 24.77 230 ALA B O 1
ATOM 4478 N N . LEU B 1 231 ? -11.579 -33.708 2.795 1.00 25.06 231 LEU B N 1
ATOM 4479 C CA . LEU B 1 231 ? -11.454 -32.296 2.421 1.00 25.39 231 LEU B CA 1
ATOM 4480 C C . LEU B 1 231 ? -10.978 -31.418 3.582 1.00 25.80 231 LEU B C 1
ATOM 4481 O O . LEU B 1 231 ? -10.026 -30.649 3.431 1.00 25.79 231 LEU B O 1
ATOM 4486 N N . VAL B 1 232 ? -11.642 -31.539 4.732 1.00 26.35 232 VAL B N 1
ATOM 4487 C CA . VAL B 1 232 ? -11.284 -30.770 5.928 1.00 26.86 232 VAL B CA 1
ATOM 4488 C C . VAL B 1 232 ? -9.865 -31.102 6.412 1.00 27.20 232 VAL B C 1
ATOM 4489 O O . VAL B 1 232 ? -9.091 -30.199 6.740 1.00 27.25 232 VAL B O 1
ATOM 4493 N N . ALA B 1 233 ? -9.532 -32.393 6.433 1.00 27.85 233 ALA B N 1
ATOM 4494 C CA . ALA B 1 233 ? -8.200 -32.854 6.837 1.00 28.58 233 ALA B CA 1
ATOM 4495 C C . ALA B 1 233 ? -7.100 -32.325 5.913 1.00 28.99 233 ALA B C 1
ATOM 4496 O O . ALA B 1 233 ? -6.031 -31.923 6.381 1.00 29.43 233 ALA B O 1
ATOM 4498 N N . ALA B 1 234 ? -7.376 -32.319 4.609 1.00 29.16 234 ALA B N 1
ATOM 4499 C CA . ALA B 1 234 ? -6.439 -31.800 3.610 1.00 29.39 234 ALA B CA 1
ATOM 4500 C C . ALA B 1 234 ? -6.212 -30.296 3.767 1.00 29.48 234 ALA B C 1
ATOM 4501 O O . ALA B 1 234 ? -5.104 -29.806 3.545 1.00 29.56 234 ALA B O 1
ATOM 4503 N N . LEU B 1 235 ? -7.262 -29.575 4.155 1.00 29.66 235 LEU B N 1
ATOM 4504 C CA . LEU B 1 235 ? -7.168 -28.138 4.415 1.00 30.15 235 LEU B CA 1
ATOM 4505 C C . LEU B 1 235 ? -6.381 -27.841 5.692 1.00 31.43 235 LEU B C 1
ATOM 4506 O O . LEU B 1 235 ? -5.599 -26.888 5.740 1.00 31.56 235 LEU B O 1
ATOM 4511 N N . ASN B 1 236 ? -6.594 -28.663 6.719 1.00 32.75 236 ASN B N 1
ATOM 4512 C CA . ASN B 1 236 ? -5.850 -28.551 7.975 1.00 34.03 236 ASN B CA 1
ATOM 4513 C C . ASN B 1 236 ? -4.361 -28.868 7.817 1.00 35.23 236 ASN B C 1
ATOM 4514 O O . ASN B 1 236 ? -3.530 -28.350 8.563 1.00 35.74 236 ASN B O 1
ATOM 4519 N N . ASP B 1 237 ? -4.032 -29.717 6.846 1.00 36.81 237 ASP B N 1
ATOM 4520 C CA . ASP B 1 237 ? -2.638 -30.045 6.546 1.00 38.28 237 ASP B CA 1
ATOM 4521 C C . ASP B 1 237 ? -1.902 -28.893 5.861 1.00 38.98 237 ASP B C 1
ATOM 4522 O O . ASP B 1 237 ? -0.688 -28.747 6.022 1.00 39.12 237 ASP B O 1
ATOM 4527 N N . GLN B 1 238 ? -2.640 -28.084 5.101 1.00 39.01 238 GLN B N 1
ATOM 4528 C CA . GLN B 1 238 ? -2.064 -26.926 4.415 1.00 39.69 238 GLN B CA 1
ATOM 4529 C C . GLN B 1 238 ? -1.740 -25.783 5.374 1.00 40.37 238 GLN B C 1
ATOM 4530 O O . GLN B 1 238 ? -0.780 -25.043 5.153 1.00 40.59 238 GLN B O 1
ATOM 4536 N N . VAL B 1 239 ? -2.537 -25.641 6.432 1.00 41.44 239 VAL B N 1
ATOM 4537 C CA . VAL B 1 239 ? -2.247 -24.660 7.484 1.00 42.82 239 VAL B CA 1
ATOM 4538 C C . VAL B 1 239 ? -1.088 -25.137 8.372 1.00 43.40 239 VAL B C 1
ATOM 4539 O O . VAL B 1 239 ? -0.333 -24.327 8.912 1.00 43.81 239 VAL B O 1
ATOM 4543 N N . ARG B 1 240 ? -0.952 -26.457 8.492 1.00 44.43 240 ARG B N 1
ATOM 4544 C CA . ARG B 1 240 ? 0.151 -27.082 9.223 1.00 45.43 240 ARG B CA 1
ATOM 4545 C C . ARG B 1 240 ? 1.473 -26.927 8.465 1.00 45.54 240 ARG B C 1
ATOM 4546 O O . ARG B 1 240 ? 2.520 -26.695 9.074 1.00 45.66 240 ARG B O 1
ATOM 4554 N N . ASP B 1 241 ? 1.411 -27.049 7.140 1.00 45.43 241 ASP B N 1
ATOM 4555 C CA . ASP B 1 241 ? 2.594 -26.947 6.280 1.00 45.24 241 ASP B CA 1
ATOM 4556 C C . ASP B 1 241 ? 2.929 -25.506 5.888 1.00 44.69 241 ASP B C 1
ATOM 4557 O O . ASP B 1 241 ? 3.896 -25.264 5.160 1.00 44.96 241 ASP B O 1
ATOM 4562 N N . GLY B 1 242 ? 2.129 -24.557 6.368 1.00 43.93 242 GLY B N 1
ATOM 4563 C CA . GLY B 1 242 ? 2.357 -23.136 6.109 1.00 43.43 242 GLY B CA 1
ATOM 4564 C C . GLY B 1 242 ? 1.952 -22.672 4.721 1.00 43.34 242 GLY B C 1
ATOM 4565 O O . GLY B 1 242 ? 2.327 -21.577 4.296 1.00 43.28 242 GLY B O 1
ATOM 4566 N N . LEU B 1 243 ? 1.187 -23.503 4.015 1.00 43.04 243 LEU B N 1
ATOM 4567 C CA . LEU B 1 243 ? 0.699 -23.173 2.674 1.00 42.87 243 LEU B CA 1
ATOM 4568 C C . LEU B 1 243 ? -0.598 -22.364 2.729 1.00 42.66 243 LEU B C 1
ATOM 4569 O O . LEU B 1 243 ? -0.954 -21.678 1.767 1.00 42.54 243 LEU B O 1
ATOM 4574 N N . LEU B 1 244 ? -1.292 -22.451 3.862 1.00 42.27 244 LEU B N 1
ATOM 4575 C CA . LEU B 1 244 ? -2.568 -21.775 4.061 1.00 42.18 244 LEU B CA 1
ATOM 4576 C C . LEU B 1 244 ? -2.576 -21.023 5.389 1.00 43.07 244 LEU B C 1
ATOM 4577 O O . LEU B 1 244 ? -2.100 -21.536 6.403 1.00 42.70 244 LEU B O 1
ATOM 4582 N N . ARG B 1 245 ? -3.110 -19.804 5.376 1.00 44.03 245 ARG B N 1
ATOM 4583 C CA . ARG B 1 245 ? -3.228 -19.002 6.594 1.00 45.08 245 ARG B CA 1
ATOM 4584 C C . ARG B 1 245 ? -4.449 -19.440 7.407 1.00 44.70 245 ARG B C 1
ATOM 4585 O O . ARG B 1 245 ? -5.478 -19.798 6.826 1.00 44.59 245 ARG B O 1
ATOM 4593 N N . PRO B 1 246 ? -4.339 -19.421 8.754 1.00 44.16 246 PRO B N 1
ATOM 4594 C CA . PRO B 1 246 ? -5.465 -19.784 9.623 1.00 43.87 246 PRO B CA 1
ATOM 4595 C C . PRO B 1 246 ? -6.707 -18.925 9.378 1.00 43.32 246 PRO B C 1
ATOM 4596 O O . PRO B 1 246 ? -7.827 -19.434 9.446 1.00 43.07 246 PRO B O 1
ATOM 4600 N N . GLU B 1 247 ? -6.499 -17.641 9.090 1.00 42.96 247 GLU B N 1
ATOM 4601 C CA . GLU B 1 247 ? -7.586 -16.706 8.793 1.00 43.06 247 GLU B CA 1
ATOM 4602 C C . GLU B 1 247 ? -8.306 -17.053 7.488 1.00 41.70 247 GLU B C 1
ATOM 4603 O O . GLU B 1 247 ? -9.529 -16.919 7.395 1.00 41.54 247 GLU B O 1
ATOM 4609 N N . GLU B 1 248 ? -7.539 -17.495 6.492 1.00 40.14 248 GLU B N 1
ATOM 4610 C CA . GLU B 1 248 ? -8.083 -17.897 5.193 1.00 38.77 248 GLU B CA 1
ATOM 4611 C C . GLU B 1 248 ? -8.981 -19.129 5.309 1.00 37.66 248 GLU B C 1
ATOM 4612 O O . GLU B 1 248 ? -10.063 -19.172 4.715 1.00 36.76 248 GLU B O 1
ATOM 4618 N N . LEU B 1 249 ? -8.528 -20.120 6.078 1.00 36.52 249 LEU B N 1
ATOM 4619 C CA . LEU B 1 249 ? -9.293 -21.344 6.316 1.00 35.66 249 LEU B CA 1
ATOM 4620 C C . LEU B 1 249 ? -10.586 -21.066 7.083 1.00 35.61 249 LEU B C 1
ATOM 4621 O O . LEU B 1 249 ? -11.622 -21.669 6.796 1.00 35.28 249 LEU B O 1
ATOM 4626 N N . ARG B 1 250 ? -10.517 -20.153 8.051 1.00 35.71 250 ARG B N 1
ATOM 4627 C CA . ARG B 1 250 ? -11.698 -19.717 8.796 1.00 35.97 250 ARG B CA 1
ATOM 4628 C C . ARG B 1 250 ? -12.751 -19.137 7.857 1.00 34.65 250 ARG B C 1
ATOM 4629 O O . ARG B 1 250 ? -13.933 -19.448 7.985 1.00 34.68 250 ARG B O 1
ATOM 4637 N N . ARG B 1 251 ? -12.304 -18.311 6.910 1.00 33.74 251 ARG B N 1
ATOM 4638 C CA . ARG B 1 251 ? -13.187 -17.647 5.947 1.00 32.53 251 ARG B CA 1
ATOM 4639 C C . ARG B 1 251 ? -13.835 -18.597 4.941 1.00 30.71 251 ARG B C 1
ATOM 4640 O O . ARG B 1 251 ? -14.873 -18.272 4.366 1.00 31.06 251 ARG B O 1
ATOM 4648 N N . MET B 1 252 ? -13.220 -19.758 4.724 1.00 28.50 252 MET B N 1
ATOM 4649 C CA . MET B 1 252 ? -13.709 -20.720 3.732 1.00 26.69 252 MET B CA 1
ATOM 4650 C C . MET B 1 252 ? -15.069 -21.303 4.096 1.00 25.55 252 MET B C 1
ATOM 4651 O O . MET B 1 252 ? -15.265 -21.812 5.197 1.00 25.41 252 MET B O 1
ATOM 4656 N N . ALA B 1 253 ? -16.005 -21.212 3.156 1.00 24.37 253 ALA B N 1
ATOM 4657 C CA . ALA B 1 253 ? -17.338 -21.780 3.319 1.00 23.31 253 ALA B CA 1
ATOM 4658 C C . ALA B 1 253 ? -17.941 -22.067 1.952 1.00 22.84 253 ALA B C 1
ATOM 4659 O O . ALA B 1 253 ? -17.803 -21.265 1.025 1.00 23.17 253 ALA B O 1
ATOM 4661 N N . ILE B 1 254 ? -18.589 -23.220 1.829 1.00 21.71 254 ILE B N 1
ATOM 4662 C CA . ILE B 1 254 ? -19.323 -23.561 0.615 1.00 20.99 254 ILE B CA 1
ATOM 4663 C C . ILE B 1 254 ? -20.798 -23.213 0.825 1.00 20.41 254 ILE B C 1
ATOM 4664 O O . ILE B 1 254 ? -21.461 -23.824 1.667 1.00 20.36 254 ILE B O 1
ATOM 4669 N N . PRO B 1 255 ? -21.319 -22.217 0.079 1.00 19.65 255 PRO B N 1
ATOM 4670 C CA . PRO B 1 255 ? -22.739 -21.875 0.207 1.00 19.17 255 PRO B CA 1
ATOM 4671 C C . PRO B 1 255 ? -23.634 -22.899 -0.498 1.00 18.73 255 PRO B C 1
ATOM 4672 O O . PRO B 1 255 ? -24.303 -22.577 -1.485 1.00 18.11 255 PRO B O 1
ATOM 4676 N N . VAL B 1 256 ? -23.622 -24.128 0.009 1.00 18.06 256 VAL B N 1
ATOM 4677 C CA . VAL B 1 256 ? -24.491 -25.198 -0.481 1.00 17.67 256 VAL B CA 1
ATOM 4678 C C . VAL B 1 256 ? -25.353 -25.709 0.667 1.00 17.56 256 VAL B C 1
ATOM 4679 O O . VAL B 1 256 ? -24.842 -25.995 1.753 1.00 18.14 256 VAL B O 1
ATOM 4683 N N . VAL B 1 257 ? -26.657 -25.807 0.426 1.00 16.81 257 VAL B N 1
ATOM 4684 C CA . VAL B 1 257 ? -27.581 -26.401 1.387 1.00 16.44 257 VAL B CA 1
ATOM 4685 C C . VAL B 1 257 ? -28.371 -27.517 0.708 1.00 16.19 257 VAL B C 1
ATOM 4686 O O . VAL B 1 257 ? -29.005 -27.299 -0.327 1.00 15.63 257 VAL B O 1
ATOM 4690 N N . ALA B 1 258 ? -28.308 -28.713 1.290 1.00 16.08 258 ALA B N 1
ATOM 4691 C CA . ALA B 1 258 ? -29.124 -29.841 0.856 1.00 16.43 258 ALA B CA 1
ATOM 4692 C C . ALA B 1 258 ? -30.468 -29.797 1.572 1.00 16.62 258 ALA B C 1
ATOM 4693 O O . ALA B 1 258 ? -30.520 -29.617 2.790 1.00 17.49 258 ALA B O 1
ATOM 4695 N N . ARG B 1 259 ? -31.547 -29.962 0.816 1.00 16.53 259 ARG B N 1
ATOM 4696 C CA . ARG B 1 259 ? -32.898 -29.800 1.352 1.00 16.60 259 ARG B CA 1
ATOM 4697 C C . ARG B 1 259 ? -33.579 -31.124 1.659 1.00 16.99 259 ARG B C 1
ATOM 4698 O O . ARG B 1 259 ? -33.479 -32.082 0.894 1.00 16.73 259 ARG B O 1
ATOM 4706 N N . ALA B 1 260 ? -34.283 -31.167 2.786 1.00 17.53 260 ALA B N 1
ATOM 4707 C CA . ALA B 1 260 ? -35.118 -32.310 3.114 1.00 17.95 260 ALA B CA 1
ATOM 4708 C C . ALA B 1 260 ? -36.434 -32.224 2.353 1.00 18.39 260 ALA B C 1
ATOM 4709 O O . ALA B 1 260 ? -36.811 -31.161 1.850 1.00 18.20 260 ALA B O 1
ATOM 4711 N N . GLU B 1 261 ? -37.125 -33.354 2.267 1.00 18.90 261 GLU B N 1
ATOM 4712 C CA . GLU B 1 261 ? -38.453 -33.426 1.680 1.00 19.54 261 GLU B CA 1
ATOM 4713 C C . GLU B 1 261 ? -39.379 -32.311 2.193 1.00 19.76 261 GLU B C 1
ATOM 4714 O O . GLU B 1 261 ? -40.030 -31.622 1.400 1.00 19.67 261 GLU B O 1
ATOM 4720 N N . LYS B 1 262 ? -39.419 -32.128 3.514 1.00 19.68 262 LYS B N 1
ATOM 4721 C CA . LYS B 1 262 ? -40.261 -31.099 4.137 1.00 19.90 262 LYS B CA 1
ATOM 4722 C C . LYS B 1 262 ? -39.890 -29.683 3.688 1.00 19.22 262 LYS B C 1
ATOM 4723 O O . LYS B 1 262 ? -40.764 -28.831 3.535 1.00 18.97 262 LYS B O 1
ATOM 4729 N N . ASP B 1 263 ? -38.596 -29.446 3.472 1.00 18.57 263 ASP B N 1
ATOM 4730 C CA . ASP B 1 263 ? -38.111 -28.145 3.016 1.00 18.20 263 ASP B CA 1
ATOM 4731 C C . ASP B 1 263 ? -38.595 -27.848 1.600 1.00 17.73 263 ASP B C 1
ATOM 4732 O O . ASP B 1 263 ? -38.988 -26.722 1.296 1.00 17.38 263 ASP B O 1
ATOM 4737 N N . LEU B 1 264 ? -38.577 -28.864 0.740 1.00 17.10 264 LEU B N 1
ATOM 4738 C CA . LEU B 1 264 ? -39.011 -28.698 -0.646 1.00 16.79 264 LEU B CA 1
ATOM 4739 C C . LEU B 1 264 ? -40.515 -28.446 -0.753 1.00 16.99 264 LEU B C 1
ATOM 4740 O O . LEU B 1 264 ? -40.964 -27.734 -1.648 1.00 16.44 264 LEU B O 1
ATOM 4745 N N . ARG B 1 265 ? -41.282 -29.023 0.172 1.00 17.50 265 ARG B N 1
ATOM 4746 C CA . ARG B 1 265 ? -42.742 -28.879 0.174 1.00 18.54 265 ARG B CA 1
ATOM 4747 C C . ARG B 1 265 ? -43.224 -27.605 0.870 1.00 18.81 265 ARG B C 1
ATOM 4748 O O . ARG B 1 265 ? -44.370 -27.189 0.678 1.00 18.86 265 ARG B O 1
ATOM 4756 N N . ALA B 1 266 ? -42.342 -26.989 1.658 1.00 19.35 266 ALA B N 1
ATOM 4757 C CA . ALA B 1 266 ? -42.684 -25.839 2.512 1.00 19.84 266 ALA B CA 1
ATOM 4758 C C . ALA B 1 266 ? -43.501 -24.707 1.853 1.00 20.41 266 ALA B C 1
ATOM 4759 O O . ALA B 1 266 ? -44.486 -24.255 2.438 1.00 20.90 266 ALA B O 1
ATOM 4761 N N . PRO B 1 267 ? -43.105 -24.242 0.645 1.00 20.48 267 PRO B N 1
ATOM 4762 C CA . PRO B 1 267 ? -43.904 -23.165 0.038 1.00 20.66 267 PRO B CA 1
ATOM 4763 C C . PRO B 1 267 ? -45.334 -23.565 -0.348 1.00 20.86 267 PRO B C 1
ATOM 4764 O O . PRO B 1 267 ? -46.206 -22.697 -0.454 1.00 21.17 267 PRO B O 1
ATOM 4768 N N . PHE B 1 268 ? -45.566 -24.861 -0.542 1.00 20.98 268 PHE B N 1
ATOM 4769 C CA . PHE B 1 268 ? -46.833 -25.366 -1.072 1.00 21.74 268 PHE B CA 1
ATOM 4770 C C . PHE B 1 268 ? -47.869 -25.723 -0.003 1.00 23.37 268 PHE B C 1
ATOM 4771 O O . PHE B 1 268 ? -49.073 -25.707 -0.275 1.00 24.45 268 PHE B O 1
ATOM 4779 N N . ALA B 1 269 ? -47.398 -26.050 1.198 1.00 24.86 269 ALA B N 1
ATOM 4780 C CA . ALA B 1 269 ? -48.269 -26.468 2.302 1.00 26.15 269 ALA B CA 1
ATOM 4781 C C . ALA B 1 269 ? -49.183 -25.334 2.784 1.00 27.30 269 ALA B C 1
ATOM 4782 O O . ALA B 1 269 ? -48.759 -24.174 2.818 1.00 27.40 269 ALA B O 1
ATOM 4784 N N . PRO B 1 270 ? -50.438 -25.663 3.158 1.00 28.02 270 PRO B N 1
ATOM 4785 C CA . PRO B 1 270 ? -51.018 -27.009 3.131 1.00 28.29 270 PRO B CA 1
ATOM 4786 C C . PRO B 1 270 ? -51.920 -27.330 1.926 1.00 28.69 270 PRO B C 1
ATOM 4787 O O . PRO B 1 270 ? -52.266 -28.498 1.726 1.00 28.98 270 PRO B O 1
ATOM 4791 N N . ARG B 1 271 ? -52.295 -26.322 1.139 1.00 28.63 271 ARG B N 1
ATOM 4792 C CA . ARG B 1 271 ? -53.245 -26.527 0.036 1.00 28.99 271 ARG B CA 1
ATOM 4793 C C . ARG B 1 271 ? -52.605 -27.131 -1.225 1.00 27.72 271 ARG B C 1
ATOM 4794 O O . ARG B 1 271 ? -53.303 -27.696 -2.072 1.00 27.87 271 ARG B O 1
ATOM 4802 N N . GLY B 1 272 ? -51.285 -27.007 -1.346 1.00 26.17 272 GLY B N 1
ATOM 4803 C CA . GLY B 1 272 ? -50.544 -27.649 -2.432 1.00 24.55 272 GLY B CA 1
ATOM 4804 C C . GLY B 1 272 ? -50.084 -26.749 -3.567 1.00 23.17 272 GLY B C 1
ATOM 4805 O O . GLY B 1 272 ? -49.511 -27.233 -4.544 1.00 22.50 272 GLY B O 1
ATOM 4806 N N . TRP B 1 273 ? -50.331 -25.446 -3.445 1.00 22.49 273 TRP B N 1
ATOM 4807 C CA . TRP B 1 273 ? -49.975 -24.490 -4.496 1.00 21.93 273 TRP B CA 1
ATOM 4808 C C . TRP B 1 273 ? -49.124 -23.333 -3.980 1.00 21.14 273 TRP B C 1
ATOM 4809 O O . TRP B 1 273 ? -49.285 -22.887 -2.844 1.00 21.64 273 TRP B O 1
ATOM 4820 N N . PHE B 1 274 ? -48.205 -22.861 -4.818 1.00 20.13 274 PHE B N 1
ATOM 4821 C CA . PHE B 1 274 ? -47.411 -21.673 -4.506 1.00 19.54 274 PHE B CA 1
ATOM 4822 C C . PHE B 1 274 ? -47.126 -20.898 -5.784 1.00 19.65 274 PHE B C 1
ATOM 4823 O O . PHE B 1 274 ? -46.465 -21.408 -6.689 1.00 19.10 274 PHE B O 1
ATOM 4831 N N . GLU B 1 275 ? -47.646 -19.673 -5.847 1.00 19.94 275 GLU B N 1
ATOM 4832 C CA . GLU B 1 275 ? -47.442 -18.778 -6.992 1.00 20.28 275 GLU B CA 1
ATOM 4833 C C . GLU B 1 275 ? -47.796 -19.446 -8.331 1.00 19.51 275 GLU B C 1
ATOM 4834 O O . GLU B 1 275 ? -47.084 -19.284 -9.326 1.00 19.16 275 GLU B O 1
ATOM 4840 N N . GLY B 1 276 ? -48.892 -20.204 -8.338 1.00 18.43 276 GLY B N 1
ATOM 4841 C CA . GLY B 1 276 ? -49.381 -20.870 -9.549 1.00 17.72 276 GLY B CA 1
ATOM 4842 C C . GLY B 1 276 ? -48.734 -22.207 -9.871 1.00 16.88 276 GLY B C 1
ATOM 4843 O O . GLY B 1 276 ? -49.060 -22.828 -10.888 1.00 16.58 276 GLY B O 1
ATOM 4844 N N . LEU B 1 277 ? -47.825 -22.654 -9.009 1.00 16.13 277 LEU B N 1
ATOM 4845 C CA . LEU B 1 277 ? -47.139 -23.930 -9.204 1.00 16.02 277 LEU B CA 1
ATOM 4846 C C . LEU B 1 277 ? -47.562 -24.968 -8.181 1.00 16.01 277 LEU B C 1
ATOM 4847 O O . LEU B 1 277 ? -47.889 -24.632 -7.045 1.00 15.67 277 LEU B O 1
ATOM 4852 N N . THR B 1 278 ? -47.545 -26.229 -8.600 1.00 16.29 278 THR B N 1
ATOM 4853 C CA . THR B 1 278 ? -47.797 -27.356 -7.704 1.00 16.85 278 THR B CA 1
ATOM 4854 C C . THR B 1 278 ? -46.765 -28.461 -7.933 1.00 17.02 278 THR B C 1
ATOM 4855 O O . THR B 1 278 ? -46.207 -28.577 -9.027 1.00 17.00 278 THR B O 1
ATOM 4859 N N . ILE B 1 279 ? -46.498 -29.255 -6.897 1.00 17.16 279 ILE B N 1
ATOM 4860 C CA . ILE B 1 279 ? -45.641 -30.429 -7.045 1.00 17.52 279 ILE B CA 1
ATOM 4861 C C . ILE B 1 279 ? -46.484 -31.578 -7.599 1.00 18.26 279 ILE B C 1
ATOM 4862 O O . ILE B 1 279 ? -47.451 -32.019 -6.968 1.00 18.27 279 ILE B O 1
ATOM 4867 N N . GLU B 1 280 ? -46.121 -32.030 -8.794 1.00 18.76 280 GLU B N 1
ATOM 4868 C CA . GLU B 1 280 ? -46.815 -33.115 -9.481 1.00 19.94 280 GLU B CA 1
ATOM 4869 C C . GLU B 1 280 ? -46.199 -34.456 -9.089 1.00 19.96 280 GLU B C 1
ATOM 4870 O O . GLU B 1 280 ? -46.902 -35.460 -8.936 1.00 19.68 280 GLU B O 1
ATOM 4876 N N . GLN B 1 281 ? -44.879 -34.458 -8.927 1.00 19.84 281 GLN B N 1
ATOM 4877 C CA . GLN B 1 281 ? -44.136 -35.647 -8.536 1.00 20.10 281 GLN B CA 1
ATOM 4878 C C . GLN B 1 281 ? -42.914 -35.242 -7.725 1.00 19.65 281 GLN B C 1
ATOM 4879 O O . GLN B 1 281 ? -42.228 -34.275 -8.058 1.00 19.32 281 GLN B O 1
ATOM 4885 N N . LEU B 1 282 ? -42.662 -35.977 -6.648 1.00 18.97 282 LEU B N 1
ATOM 4886 C CA . LEU B 1 282 ? -41.471 -35.780 -5.836 1.00 19.14 282 LEU B CA 1
ATOM 4887 C C . LEU B 1 282 ? -40.856 -37.129 -5.491 1.00 19.50 282 LEU B C 1
ATOM 4888 O O . LEU B 1 282 ? -41.564 -38.056 -5.100 1.00 19.14 282 LEU B O 1
ATOM 4893 N N . ASP B 1 283 ? -39.540 -37.228 -5.659 1.00 19.75 283 ASP B N 1
ATOM 4894 C CA . ASP B 1 283 ? -38.788 -38.417 -5.278 1.00 20.58 283 ASP B CA 1
ATOM 4895 C C . ASP B 1 283 ? -37.530 -38.026 -4.523 1.00 20.62 283 ASP B C 1
ATOM 4896 O O . ASP B 1 283 ? -36.852 -37.062 -4.882 1.00 20.03 283 ASP B O 1
ATOM 4901 N N . VAL B 1 284 ? -37.238 -38.772 -3.463 1.00 20.28 284 VAL B N 1
ATOM 4902 C CA . VAL B 1 284 ? -36.021 -38.595 -2.681 1.00 20.53 284 VAL B CA 1
ATOM 4903 C C . VAL B 1 284 ? -35.292 -39.936 -2.689 1.00 20.63 284 VAL B C 1
ATOM 4904 O O . VAL B 1 284 ? -35.859 -40.956 -2.301 1.00 20.88 284 VAL B O 1
ATOM 4908 N N . PHE B 1 285 ? -34.040 -39.933 -3.141 1.00 19.88 285 PHE B N 1
ATOM 4909 C CA . PHE B 1 285 ? -33.309 -41.179 -3.375 1.00 19.76 285 PHE B CA 1
ATOM 4910 C C . PHE B 1 285 ? -31.805 -40.982 -3.260 1.00 19.62 285 PHE B C 1
ATOM 4911 O O . PHE B 1 285 ? -31.316 -39.853 -3.295 1.00 19.17 285 PHE B O 1
ATOM 4919 N N . ASN B 1 286 ? -31.080 -42.088 -3.122 1.00 19.51 286 ASN B N 1
ATOM 4920 C CA . ASN B 1 286 ? -29.624 -42.065 -3.164 1.00 19.60 286 ASN B CA 1
ATOM 4921 C C . ASN B 1 286 ? -29.132 -42.542 -4.526 1.00 19.64 286 ASN B C 1
ATOM 4922 O O . ASN B 1 286 ? -29.507 -43.623 -4.985 1.00 19.43 286 ASN B O 1
ATOM 4927 N N . ALA B 1 287 ? -28.315 -41.718 -5.177 1.00 19.17 287 ALA B N 1
ATOM 4928 C CA . ALA B 1 287 ? -27.745 -42.062 -6.477 1.00 19.49 287 ALA B CA 1
ATOM 4929 C C . ALA B 1 287 ? -26.750 -43.201 -6.319 1.00 19.73 287 ALA B C 1
ATOM 4930 O O . ALA B 1 287 ? -26.037 -43.266 -5.317 1.00 19.69 287 ALA B O 1
ATOM 4932 N N . GLU B 1 288 ? -26.707 -44.098 -7.303 1.00 20.37 288 GLU B N 1
ATOM 4933 C CA . GLU B 1 288 ? -25.736 -45.194 -7.298 1.00 21.03 288 GLU B CA 1
ATOM 4934 C C . GLU B 1 288 ? -24.314 -44.638 -7.253 1.00 20.60 288 GLU B C 1
ATOM 4935 O O . GLU B 1 288 ? -23.952 -43.762 -8.038 1.00 20.29 288 GLU B O 1
ATOM 4941 N N . ASP B 1 289 ? -23.523 -45.145 -6.314 1.00 19.89 289 ASP B N 1
ATOM 4942 C CA . ASP B 1 289 ? -22.140 -44.714 -6.153 1.00 19.55 289 ASP B CA 1
ATOM 4943 C C . ASP B 1 289 ? -21.267 -45.412 -7.198 1.00 20.07 289 ASP B C 1
ATOM 4944 O O . ASP B 1 289 ? -20.764 -46.516 -6.968 1.00 19.62 289 ASP B O 1
ATOM 4949 N N . ARG B 1 290 ? -21.095 -44.758 -8.346 1.00 20.43 290 ARG B N 1
ATOM 4950 C CA . ARG B 1 290 ? -20.388 -45.353 -9.486 1.00 21.30 290 ARG B CA 1
ATOM 4951 C C . ARG B 1 290 ? -18.888 -45.520 -9.244 1.00 20.51 290 ARG B C 1
ATOM 4952 O O . ARG B 1 290 ? -18.283 -46.474 -9.743 1.00 20.59 290 ARG B O 1
ATOM 4960 N N . PHE B 1 291 ? -18.292 -44.593 -8.494 1.00 19.52 291 PHE B N 1
ATOM 4961 C CA . PHE B 1 291 ? -16.859 -44.668 -8.186 1.00 19.04 291 PHE B CA 1
ATOM 4962 C C . PHE B 1 291 ? -16.552 -45.865 -7.288 1.00 19.26 291 PHE B C 1
ATOM 4963 O O . PHE B 1 291 ? -15.531 -46.534 -7.469 1.00 19.05 291 PHE B O 1
ATOM 4971 N N . TRP B 1 292 ? -17.443 -46.131 -6.332 1.00 19.08 292 TRP B N 1
ATOM 4972 C CA . TRP B 1 292 ? -17.338 -47.321 -5.485 1.00 19.18 292 TRP B CA 1
ATOM 4973 C C . TRP B 1 292 ? -17.554 -48.606 -6.285 1.00 19.35 292 TRP B C 1
ATOM 4974 O O . TRP B 1 292 ? -16.806 -49.575 -6.119 1.00 19.68 292 TRP B O 1
ATOM 4985 N N . ALA B 1 293 ? -18.570 -48.608 -7.147 1.00 19.82 293 ALA B N 1
ATOM 4986 C CA . ALA B 1 293 ? -18.874 -49.764 -7.991 1.00 20.44 293 ALA B CA 1
ATOM 4987 C C . ALA B 1 293 ? -17.684 -50.122 -8.882 1.00 21.05 293 ALA B C 1
ATOM 4988 O O . ALA B 1 293 ? -17.315 -51.292 -8.992 1.00 20.89 293 ALA B O 1
ATOM 4990 N N . ALA B 1 294 ? -17.077 -49.107 -9.496 1.00 21.39 294 ALA B N 1
ATOM 4991 C CA . ALA B 1 294 ? -15.892 -49.311 -10.328 1.00 22.24 294 ALA B CA 1
ATOM 4992 C C . ALA B 1 294 ? -14.743 -49.910 -9.520 1.00 22.66 294 ALA B C 1
ATOM 4993 O O . ALA B 1 294 ? -14.089 -50.851 -9.975 1.00 23.30 294 ALA B O 1
ATOM 4995 N N . PHE B 1 295 ? -14.513 -49.375 -8.321 1.00 23.19 295 PHE B N 1
ATOM 4996 C CA . PHE B 1 295 ? -13.464 -49.881 -7.433 1.00 23.70 295 PHE B CA 1
ATOM 4997 C C . PHE B 1 295 ? -13.694 -51.343 -7.038 1.00 24.08 295 PHE B C 1
ATOM 4998 O O . PHE B 1 295 ? -12.745 -52.123 -6.980 1.00 23.91 295 PHE B O 1
ATOM 5006 N N . GLN B 1 296 ? -14.948 -51.707 -6.770 1.00 24.47 296 GLN B N 1
ATOM 5007 C CA . GLN B 1 296 ? -15.297 -53.102 -6.484 1.00 25.21 296 GLN B CA 1
ATOM 5008 C C . GLN B 1 296 ? -14.980 -54.020 -7.666 1.00 26.22 296 GLN B C 1
ATOM 5009 O O . GLN B 1 296 ? -14.676 -55.201 -7.480 1.00 25.98 296 GLN B O 1
ATOM 5015 N N . SER B 1 297 ? -15.043 -53.464 -8.874 1.00 26.98 297 SER B N 1
ATOM 5016 C CA . SER B 1 297 ? -14.782 -54.216 -10.100 1.00 28.04 297 SER B CA 1
ATOM 5017 C C . SER B 1 297 ? -13.288 -54.356 -10.407 1.00 28.47 297 SER B C 1
ATOM 5018 O O . SER B 1 297 ? -12.800 -55.470 -10.609 1.00 28.56 297 SER B O 1
ATOM 5021 N N . ASP B 1 298 ? -12.567 -53.234 -10.429 1.00 28.45 298 ASP B N 1
ATOM 5022 C CA . ASP B 1 298 ? -11.165 -53.219 -10.874 1.00 28.45 298 ASP B CA 1
ATOM 5023 C C . ASP B 1 298 ? -10.107 -53.141 -9.766 1.00 27.98 298 ASP B C 1
ATOM 5024 O O . ASP B 1 298 ? -8.928 -53.404 -10.016 1.00 28.11 298 ASP B O 1
ATOM 5029 N N . GLY B 1 299 ? -10.521 -52.770 -8.556 1.00 27.32 299 GLY B N 1
ATOM 5030 C CA . GLY B 1 299 ? -9.603 -52.657 -7.419 1.00 26.57 299 GLY B CA 1
ATOM 5031 C C . GLY B 1 299 ? -8.578 -51.535 -7.509 1.00 26.49 299 GLY B C 1
ATOM 5032 O O . GLY B 1 299 ? -7.586 -51.535 -6.779 1.00 26.50 299 GLY B O 1
ATOM 5033 N N . ASP B 1 300 ? -8.823 -50.574 -8.396 1.00 26.43 300 ASP B N 1
ATOM 5034 C CA . ASP B 1 300 ? -7.907 -49.456 -8.607 1.00 26.35 300 ASP B CA 1
ATOM 5035 C C . ASP B 1 300 ? -8.210 -48.334 -7.613 1.00 26.27 300 ASP B C 1
ATOM 5036 O O . ASP B 1 300 ? -9.100 -47.509 -7.843 1.00 25.86 300 ASP B O 1
ATOM 5041 N N . ALA B 1 301 ? -7.461 -48.317 -6.512 1.00 26.06 301 ALA B N 1
ATOM 5042 C CA . ALA B 1 301 ? -7.648 -47.339 -5.439 1.00 26.03 301 ALA B CA 1
ATOM 5043 C C . ALA B 1 301 ? -7.240 -45.919 -5.837 1.00 26.35 301 ALA B C 1
ATOM 5044 O O . ALA B 1 301 ? -7.880 -44.948 -5.421 1.00 25.72 301 ALA B O 1
ATOM 5046 N N . GLU B 1 302 ? -6.180 -45.802 -6.636 1.00 26.51 302 GLU B N 1
ATOM 5047 C CA . GLU B 1 302 ? -5.712 -44.501 -7.117 1.00 26.91 302 GLU B CA 1
ATOM 5048 C C . GLU B 1 302 ? -6.757 -43.840 -8.019 1.00 25.83 302 GLU B C 1
ATOM 5049 O O . GLU B 1 302 ? -7.019 -42.642 -7.894 1.00 25.88 302 GLU B O 1
ATOM 5055 N N . SER B 1 303 ? -7.349 -44.630 -8.915 1.00 24.91 303 SER B N 1
ATOM 5056 C CA . SER B 1 303 ? -8.419 -44.160 -9.798 1.00 23.86 303 SER B CA 1
ATOM 5057 C C . SER B 1 303 ? -9.630 -43.699 -8.990 1.00 22.74 303 SER B C 1
ATOM 5058 O O . SER B 1 303 ? -10.190 -42.634 -9.255 1.00 22.51 303 SER B O 1
ATOM 5061 N N . PHE B 1 304 ? -10.015 -44.506 -8.001 1.00 21.73 304 PHE B N 1
ATOM 5062 C CA . PHE B 1 304 ? -11.103 -44.181 -7.078 1.00 20.44 304 PHE B CA 1
ATOM 5063 C C . PHE B 1 304 ? -10.899 -42.800 -6.453 1.00 20.24 304 PHE B C 1
ATOM 5064 O O . PHE B 1 304 ? -11.801 -41.955 -6.485 1.00 19.96 304 PHE B O 1
ATOM 5072 N N . GLY B 1 305 ? -9.710 -42.585 -5.893 1.00 19.69 305 GLY B N 1
ATOM 5073 C CA . GLY B 1 305 ? -9.340 -41.314 -5.280 1.00 19.78 305 GLY B CA 1
ATOM 5074 C C . GLY B 1 305 ? -9.340 -40.149 -6.256 1.00 19.77 305 GLY B C 1
ATOM 5075 O O . GLY B 1 305 ? -9.779 -39.052 -5.911 1.00 19.56 305 GLY B O 1
ATOM 5076 N N . ALA B 1 306 ? -8.849 -40.394 -7.471 1.00 19.92 306 ALA B N 1
ATOM 5077 C CA . ALA B 1 306 ? -8.806 -39.374 -8.530 1.00 20.06 306 ALA B CA 1
ATOM 5078 C C . ALA B 1 306 ? -10.199 -38.941 -9.000 1.00 20.14 306 ALA B C 1
ATOM 5079 O O . ALA B 1 306 ? -10.429 -37.757 -9.262 1.00 19.85 306 ALA B O 1
ATOM 5081 N N . GLN B 1 307 ? -11.117 -39.901 -9.108 1.00 20.36 307 GLN B N 1
ATOM 5082 C CA . GLN B 1 307 ? -12.498 -39.625 -9.519 1.00 20.38 307 GLN B CA 1
ATOM 5083 C C . GLN B 1 307 ? -13.199 -38.714 -8.512 1.00 19.32 307 GLN B C 1
ATOM 5084 O O . GLN B 1 307 ? -13.758 -37.678 -8.883 1.00 18.93 307 GLN B O 1
ATOM 5090 N N . TRP B 1 308 ? -13.161 -39.102 -7.239 1.00 18.17 308 TRP B N 1
ATOM 5091 C CA . TRP B 1 308 ? -13.759 -38.306 -6.168 1.00 17.29 308 TRP B CA 1
ATOM 5092 C C . TRP B 1 308 ? -13.122 -36.923 -6.035 1.00 16.79 308 TRP B C 1
ATOM 5093 O O . TRP B 1 308 ? -13.825 -35.922 -5.880 1.00 16.51 308 TRP B O 1
ATOM 5104 N N . ALA B 1 309 ? -11.794 -36.866 -6.104 1.00 16.24 309 ALA B N 1
ATOM 5105 C CA . ALA B 1 309 ? -11.081 -35.599 -5.958 1.00 15.86 309 ALA B CA 1
ATOM 5106 C C . ALA B 1 309 ? -11.366 -34.637 -7.111 1.00 15.44 309 ALA B C 1
ATOM 5107 O O . ALA B 1 309 ? -11.469 -33.430 -6.896 1.00 15.28 309 ALA B O 1
ATOM 5109 N N . GLY B 1 310 ? -11.489 -35.180 -8.323 1.00 15.06 310 GLY B N 1
ATOM 5110 C CA . GLY B 1 310 ? -11.781 -34.377 -9.512 1.00 14.95 310 GLY B CA 1
ATOM 5111 C C . GLY B 1 310 ? -13.169 -33.772 -9.438 1.00 14.69 310 GLY B C 1
ATOM 5112 O O . GLY B 1 310 ? -13.372 -32.604 -9.785 1.00 14.58 310 GLY B O 1
ATOM 5113 N N . PHE B 1 311 ? -14.122 -34.580 -8.978 1.00 14.75 311 PHE B N 1
ATOM 5114 C CA . PHE B 1 311 ? -15.491 -34.132 -8.727 1.00 14.41 311 PHE B CA 1
ATOM 5115 C C . PHE B 1 311 ? -15.510 -32.954 -7.750 1.00 14.68 311 PHE B C 1
ATOM 5116 O O . PHE B 1 311 ? -16.125 -31.924 -8.025 1.00 14.77 311 PHE B O 1
ATOM 5124 N N . ALA B 1 312 ? -14.824 -33.104 -6.619 1.00 14.72 312 ALA B N 1
ATOM 5125 C CA . ALA B 1 312 ? -14.739 -32.044 -5.619 1.00 14.83 312 ALA B CA 1
ATOM 5126 C C . ALA B 1 312 ? -14.080 -30.780 -6.168 1.00 14.83 312 ALA B C 1
ATOM 5127 O O . ALA B 1 312 ? -14.556 -29.672 -5.917 1.00 15.00 312 ALA B O 1
ATOM 5129 N N . ARG B 1 313 ? -12.998 -30.953 -6.926 1.00 14.84 313 ARG B N 1
ATOM 5130 C CA . ARG B 1 313 ? -12.242 -29.823 -7.463 1.00 14.69 313 ARG B CA 1
ATOM 5131 C C . ARG B 1 313 ? -13.067 -28.914 -8.378 1.00 14.34 313 ARG B C 1
ATOM 5132 O O . ARG B 1 313 ? -13.136 -27.705 -8.153 1.00 14.10 313 ARG B O 1
ATOM 5140 N N . ALA B 1 314 ? -13.682 -29.502 -9.401 1.00 14.08 314 ALA B N 1
ATOM 5141 C CA . ALA B 1 314 ? -14.397 -28.730 -10.421 1.00 13.66 314 ALA B CA 1
ATOM 5142 C C . ALA B 1 314 ? -15.577 -27.959 -9.841 1.00 13.54 314 ALA B C 1
ATOM 5143 O O . ALA B 1 314 ? -15.876 -26.844 -10.276 1.00 13.20 314 ALA B O 1
ATOM 5145 N N . ALA B 1 315 ? -16.230 -28.555 -8.846 1.00 13.54 315 ALA B N 1
ATOM 5146 C CA . ALA B 1 315 ? -17.460 -28.004 -8.284 1.00 13.81 315 ALA B CA 1
ATOM 5147 C C . ALA B 1 315 ? -17.248 -27.105 -7.069 1.00 14.21 315 ALA B C 1
ATOM 5148 O O . ALA B 1 315 ? -17.967 -26.125 -6.902 1.00 14.02 315 ALA B O 1
ATOM 5150 N N . LEU B 1 316 ? -16.270 -27.439 -6.227 1.00 14.68 316 LEU B N 1
ATOM 5151 C CA . LEU B 1 316 ? -16.120 -26.788 -4.920 1.00 15.51 316 LEU B CA 1
ATOM 5152 C C . LEU B 1 316 ? -14.894 -25.891 -4.774 1.00 15.57 316 LEU B C 1
ATOM 5153 O O . LEU B 1 316 ? -14.939 -24.884 -4.068 1.00 15.82 316 LEU B O 1
ATOM 5158 N N . PHE B 1 317 ? -13.798 -26.261 -5.428 1.00 16.10 317 PHE B N 1
ATOM 5159 C CA . PHE B 1 317 ? -12.520 -25.576 -5.208 1.00 16.43 317 PHE B CA 1
ATOM 5160 C C . PHE B 1 317 ? -12.475 -24.102 -5.640 1.00 16.52 317 PHE B C 1
ATOM 5161 O O . PHE B 1 317 ? -11.816 -23.305 -4.973 1.00 16.30 317 PHE B O 1
ATOM 5169 N N . PRO B 1 318 ? -13.174 -23.723 -6.738 1.00 16.34 318 PRO B N 1
ATOM 5170 C CA . PRO B 1 318 ? -13.214 -22.287 -7.050 1.00 16.45 318 PRO B CA 1
ATOM 5171 C C . PRO B 1 318 ? -13.816 -21.434 -5.926 1.00 16.53 318 PRO B C 1
ATOM 5172 O O . PRO B 1 318 ? -13.372 -20.307 -5.712 1.00 16.31 318 PRO B O 1
ATOM 5176 N N . THR B 1 319 ? -14.816 -21.967 -5.225 1.00 16.87 319 THR B N 1
ATOM 5177 C CA . THR B 1 319 ? -15.423 -21.277 -4.084 1.00 17.48 319 THR B CA 1
ATOM 5178 C C . THR B 1 319 ? -14.455 -21.183 -2.899 1.00 18.19 319 THR B C 1
ATOM 5179 O O . THR B 1 319 ? -14.391 -20.151 -2.223 1.00 18.48 319 THR B O 1
ATOM 5183 N N . LEU B 1 320 ? -13.702 -22.254 -2.655 1.00 18.62 320 LEU B N 1
ATOM 5184 C CA . LEU B 1 320 ? -12.699 -22.254 -1.587 1.00 19.30 320 LEU B CA 1
ATOM 5185 C C . LEU B 1 320 ? -11.553 -21.293 -1.897 1.00 19.84 320 LEU B C 1
ATOM 5186 O O . LEU B 1 320 ? -11.095 -20.565 -1.014 1.00 19.99 320 LEU B O 1
ATOM 5191 N N . ALA B 1 321 ? -11.116 -21.281 -3.157 1.00 20.15 321 ALA B N 1
ATOM 5192 C CA . ALA B 1 321 ? -10.011 -20.427 -3.606 1.00 21.08 321 ALA B CA 1
ATOM 5193 C C . ALA B 1 321 ? -10.327 -18.934 -3.511 1.00 21.80 321 ALA B C 1
ATOM 5194 O O . ALA B 1 321 ? -9.417 -18.111 -3.394 1.00 22.12 321 ALA B O 1
ATOM 5196 N N . ALA B 1 322 ? -11.613 -18.594 -3.559 1.00 22.80 322 ALA B N 1
ATOM 5197 C CA . ALA B 1 322 ? -12.059 -17.201 -3.460 1.00 24.05 322 ALA B CA 1
ATOM 5198 C C . ALA B 1 322 ? -11.782 -16.582 -2.085 1.00 25.30 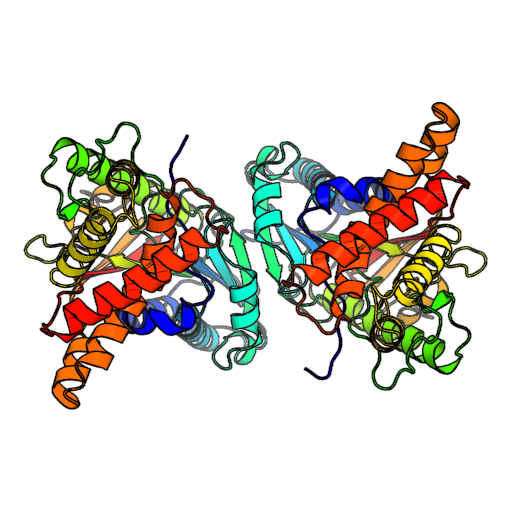322 ALA B C 1
ATOM 5199 O O . ALA B 1 322 ? -11.744 -15.358 -1.947 1.00 25.53 322 ALA B O 1
ATOM 5201 N N . ALA B 1 323 ? -11.585 -17.431 -1.077 1.00 26.69 323 ALA B N 1
ATOM 5202 C CA . ALA B 1 323 ? -11.317 -16.974 0.289 1.00 28.53 323 ALA B CA 1
ATOM 5203 C C . ALA B 1 323 ? -9.850 -16.601 0.530 1.00 29.96 323 ALA B C 1
ATOM 5204 O O . ALA B 1 323 ? -9.532 -15.941 1.524 1.00 30.27 323 ALA B O 1
ATOM 5206 N N . LEU B 1 324 ? -8.968 -17.020 -0.377 1.00 31.60 324 LEU B N 1
ATOM 5207 C CA . LEU B 1 324 ? -7.533 -16.730 -0.274 1.00 33.31 324 LEU B CA 1
ATOM 5208 C C . LEU B 1 324 ? -7.243 -15.232 -0.359 1.00 35.26 324 LEU B C 1
ATOM 5209 O O . LEU B 1 324 ? -7.962 -14.494 -1.036 1.00 35.35 324 LEU B O 1
ATOM 5214 N N . ASP B 1 325 ? -6.188 -14.797 0.333 1.00 37.86 325 ASP B N 1
ATOM 5215 C CA . ASP B 1 325 ? -5.773 -13.388 0.356 1.00 39.96 325 ASP B CA 1
ATOM 5216 C C . ASP B 1 325 ? -5.334 -12.882 -1.016 1.00 41.20 325 ASP B C 1
ATOM 5217 O O . ASP B 1 325 ? -5.536 -11.712 -1.347 1.00 41.59 325 ASP B O 1
ATOM 5222 N N . CYS B 1 326 ? -4.732 -13.771 -1.804 1.00 42.49 326 CYS B N 1
ATOM 5223 C CA . CYS B 1 326 ? -4.314 -13.458 -3.168 1.00 44.16 326 CYS B CA 1
ATOM 5224 C C . CYS B 1 326 ? -5.516 -13.406 -4.114 1.00 45.45 326 CYS B C 1
ATOM 5225 O O . CYS B 1 326 ? -6.656 -13.636 -3.698 1.00 46.05 326 CYS B O 1
ATOM 5228 N N . GLY B 1 327 ? -5.258 -13.098 -5.382 1.00 46.80 327 GLY B N 1
ATOM 5229 C CA . GLY B 1 327 ? -6.301 -13.100 -6.405 1.00 48.35 327 GLY B CA 1
ATOM 5230 C C . GLY B 1 327 ? -6.680 -14.509 -6.825 1.00 49.15 327 GLY B C 1
ATOM 5231 O O . GLY B 1 327 ? -5.996 -15.476 -6.480 1.00 48.93 327 GLY B O 1
ATOM 5232 N N . THR B 1 328 ? -7.779 -14.625 -7.567 1.00 49.92 328 THR B N 1
ATOM 5233 C CA . THR B 1 328 ? -8.223 -15.918 -8.093 1.00 50.15 328 THR B CA 1
ATOM 5234 C C . THR B 1 328 ? -7.409 -16.316 -9.325 1.00 49.93 328 THR B C 1
ATOM 5235 O O . THR B 1 328 ? -7.310 -17.499 -9.658 1.00 50.44 328 THR B O 1
ATOM 5239 N N . GLY B 1 329 ? -6.828 -15.318 -9.991 1.00 49.63 329 GLY B N 1
ATOM 5240 C CA . GLY B 1 329 ? -5.940 -15.542 -11.131 1.00 48.61 329 GLY B CA 1
ATOM 5241 C C . GLY B 1 329 ? -4.479 -15.646 -10.725 1.00 48.29 329 GLY B C 1
ATOM 5242 O O . GLY B 1 329 ? -3.617 -15.942 -11.557 1.00 48.77 329 GLY B O 1
ATOM 5243 N N . ASP B 1 330 ? -4.210 -15.401 -9.443 1.00 46.86 330 ASP B N 1
ATOM 5244 C CA . ASP B 1 330 ? -2.867 -15.492 -8.871 1.00 45.76 330 ASP B CA 1
ATOM 5245 C C . ASP B 1 330 ? -2.375 -16.943 -8.869 1.00 44.64 330 ASP B C 1
ATOM 5246 O O . ASP B 1 330 ? -3.132 -17.848 -8.512 1.00 44.19 330 ASP B O 1
ATOM 5251 N N . PRO B 1 331 ? -1.107 -17.170 -9.277 1.00 43.70 331 PRO B N 1
ATOM 5252 C CA . PRO B 1 331 ? -0.488 -18.503 -9.305 1.00 42.61 331 PRO B CA 1
ATOM 5253 C C . PRO B 1 331 ? -0.623 -19.305 -8.005 1.00 41.52 331 PRO B C 1
ATOM 5254 O O . PRO B 1 331 ? -0.655 -20.537 -8.049 1.00 41.05 331 PRO B O 1
ATOM 5258 N N . ARG B 1 332 ? -0.696 -18.611 -6.869 1.00 39.97 332 ARG B N 1
ATOM 5259 C CA . ARG B 1 332 ? -0.887 -19.251 -5.565 1.00 38.66 332 ARG B CA 1
ATOM 5260 C C . ARG B 1 332 ? -2.221 -19.999 -5.493 1.00 37.27 332 ARG B C 1
ATOM 5261 O O . ARG B 1 332 ? -2.290 -21.100 -4.939 1.00 36.72 332 ARG B O 1
ATOM 5269 N N . ALA B 1 333 ? -3.269 -19.398 -6.057 1.00 35.88 333 ALA B N 1
ATOM 5270 C CA . ALA B 1 333 ? -4.599 -20.008 -6.091 1.00 34.30 333 ALA B CA 1
ATOM 5271 C C . ALA B 1 333 ? -4.626 -21.300 -6.909 1.00 33.27 333 ALA B C 1
ATOM 5272 O O . ALA B 1 333 ? -5.278 -22.266 -6.517 1.00 32.36 333 ALA B O 1
ATOM 5274 N N . THR B 1 334 ? -3.912 -21.311 -8.036 1.00 32.40 334 THR B N 1
ATOM 5275 C CA . THR B 1 334 ? -3.791 -22.507 -8.874 1.00 31.66 334 THR B CA 1
ATOM 5276 C C . THR B 1 334 ? -3.048 -23.623 -8.134 1.00 30.90 334 THR B C 1
ATOM 5277 O O . THR B 1 334 ? -3.474 -24.781 -8.162 1.00 30.73 334 THR B O 1
ATOM 5281 N N . ALA B 1 335 ? -1.946 -23.264 -7.475 1.00 29.74 335 ALA B N 1
ATOM 5282 C CA . ALA B 1 335 ? -1.181 -24.205 -6.655 1.00 28.67 335 ALA B CA 1
ATOM 5283 C C . ALA B 1 335 ? -2.026 -24.773 -5.511 1.00 28.13 335 ALA B C 1
ATOM 5284 O O . ALA B 1 335 ? -1.956 -25.969 -5.220 1.00 27.32 335 ALA B O 1
ATOM 5286 N N . PHE B 1 336 ? -2.825 -23.912 -4.880 1.00 27.30 336 PHE B N 1
ATOM 5287 C CA . PHE B 1 336 ? -3.757 -24.326 -3.827 1.00 26.89 336 PHE B CA 1
ATOM 5288 C C . PHE B 1 336 ? -4.774 -25.357 -4.328 1.00 26.79 336 PHE B C 1
ATOM 5289 O O . PHE B 1 336 ? -5.032 -26.355 -3.651 1.00 26.48 336 PHE B O 1
ATOM 5297 N N . ILE B 1 337 ? -5.341 -25.107 -5.509 1.00 26.18 337 ILE B N 1
ATOM 5298 C CA . ILE B 1 337 ? -6.323 -26.008 -6.124 1.00 26.21 337 ILE B CA 1
ATOM 5299 C C . ILE B 1 337 ? -5.714 -27.381 -6.419 1.00 26.22 337 ILE B C 1
ATOM 5300 O O . ILE B 1 337 ? -6.297 -28.412 -6.076 1.00 25.71 337 ILE B O 1
ATOM 5305 N N . GLU B 1 338 ? -4.538 -27.379 -7.045 1.00 26.55 338 GLU B N 1
ATOM 5306 C CA . GLU B 1 338 ? -3.871 -28.610 -7.471 1.00 27.17 338 GLU B CA 1
ATOM 5307 C C . GLU B 1 338 ? -3.406 -29.460 -6.289 1.00 27.10 338 GLU B C 1
ATOM 5308 O O . GLU B 1 338 ? -3.544 -30.684 -6.310 1.00 26.82 338 GLU B O 1
ATOM 5314 N N . GLN B 1 339 ? -2.869 -28.802 -5.262 1.00 27.34 339 GLN B N 1
ATOM 5315 C CA . GLN B 1 339 ? -2.399 -29.481 -4.054 1.00 27.47 339 GLN B CA 1
ATOM 5316 C C . GLN B 1 339 ? -3.560 -30.089 -3.267 1.00 26.36 339 GLN B C 1
ATOM 5317 O O . GLN B 1 339 ? -3.471 -31.226 -2.794 1.00 25.83 339 GLN B O 1
ATOM 5323 N N . LEU B 1 340 ? -4.643 -29.325 -3.136 1.00 25.24 340 LEU B N 1
ATOM 5324 C CA . LEU B 1 340 ? -5.826 -29.780 -2.413 1.00 24.48 340 LEU B CA 1
ATOM 5325 C C . LEU B 1 340 ? -6.447 -31.007 -3.077 1.00 23.59 340 LEU B C 1
ATOM 5326 O O . LEU B 1 340 ? -6.878 -31.935 -2.391 1.00 23.51 340 LEU B O 1
ATOM 5331 N N . GLU B 1 341 ? -6.481 -31.007 -4.410 1.00 22.95 341 GLU B N 1
ATOM 5332 C CA . GLU B 1 341 ? -7.013 -32.134 -5.172 1.00 22.10 341 GLU B CA 1
ATOM 5333 C C . GLU B 1 341 ? -6.167 -33.391 -4.973 1.00 22.40 341 GLU B C 1
ATOM 5334 O O . GLU B 1 341 ? -6.705 -34.480 -4.766 1.00 22.10 341 GLU B O 1
ATOM 5340 N N . ALA B 1 342 ? -4.848 -33.223 -5.040 1.00 22.54 342 ALA B N 1
ATOM 5341 C CA . ALA B 1 342 ? -3.906 -34.328 -4.867 1.00 23.25 342 ALA B CA 1
ATOM 5342 C C . ALA B 1 342 ? -3.964 -34.918 -3.458 1.00 23.46 342 ALA B C 1
ATOM 5343 O O . ALA B 1 342 ? -3.841 -36.132 -3.287 1.00 24.05 342 ALA B O 1
ATOM 5345 N N . SER B 1 343 ? -4.160 -34.056 -2.461 1.00 24.02 343 SER B N 1
ATOM 5346 C CA . SER B 1 343 ? -4.256 -34.477 -1.062 1.00 24.62 343 SER B CA 1
ATOM 5347 C C . SER B 1 343 ? -5.549 -35.236 -0.773 1.00 24.48 343 SER B C 1
ATOM 5348 O O . SER B 1 343 ? -5.523 -36.271 -0.109 1.00 24.67 343 SER B O 1
ATOM 5351 N N . VAL B 1 344 ? -6.671 -34.719 -1.273 1.00 24.15 344 VAL B N 1
ATOM 5352 C CA . VAL B 1 344 ? -7.967 -35.393 -1.142 1.00 23.81 344 VAL B CA 1
ATOM 5353 C C . VAL B 1 344 ? -7.940 -36.752 -1.854 1.00 23.79 344 VAL B C 1
ATOM 5354 O O . VAL B 1 344 ? -8.475 -37.740 -1.340 1.00 23.97 344 VAL B O 1
ATOM 5358 N N . ALA B 1 345 ? -7.305 -36.792 -3.024 1.00 23.81 345 ALA B N 1
ATOM 5359 C CA . ALA B 1 345 ? -7.154 -38.020 -3.802 1.00 24.62 345 ALA B CA 1
ATOM 5360 C C . ALA B 1 345 ? -6.405 -39.098 -3.019 1.00 25.36 345 ALA B C 1
ATOM 5361 O O . ALA B 1 345 ? -6.864 -40.239 -2.939 1.00 25.17 345 ALA B O 1
ATOM 5363 N N . ASP B 1 346 ? -5.268 -38.719 -2.437 1.00 26.40 346 ASP B N 1
ATOM 5364 C CA . ASP B 1 346 ? -4.440 -39.634 -1.646 1.00 27.64 346 ASP B CA 1
ATOM 5365 C C . ASP B 1 346 ? -5.183 -40.199 -0.433 1.00 28.05 346 ASP B C 1
ATOM 5366 O O . ASP B 1 346 ? -5.082 -41.394 -0.141 1.00 28.11 346 ASP B O 1
ATOM 5371 N N . ARG B 1 347 ? -5.926 -39.335 0.259 1.00 28.43 347 ARG B N 1
ATOM 5372 C CA . ARG B 1 347 ? -6.665 -39.717 1.467 1.00 28.70 347 ARG B CA 1
ATOM 5373 C C . ARG B 1 347 ? -7.747 -40.757 1.184 1.00 28.09 347 ARG B C 1
ATOM 5374 O O . ARG B 1 347 ? -7.884 -41.733 1.925 1.00 28.11 347 ARG B O 1
ATOM 5382 N N . LEU B 1 348 ? -8.506 -40.543 0.111 1.00 27.29 348 LEU B N 1
ATOM 5383 C CA . LEU B 1 348 ? -9.597 -41.442 -0.263 1.00 26.85 348 LEU B CA 1
ATOM 5384 C C . LEU B 1 348 ? -9.095 -42.736 -0.907 1.00 26.97 348 LEU B C 1
ATOM 5385 O O . LEU B 1 348 ? -9.736 -43.782 -0.789 1.00 26.40 348 LEU B O 1
ATOM 5390 N N . ALA B 1 349 ? -7.949 -42.654 -1.583 1.00 27.60 349 ALA B N 1
ATOM 5391 C CA . ALA B 1 349 ? -7.314 -43.818 -2.203 1.00 28.28 349 ALA B CA 1
ATOM 5392 C C . ALA B 1 349 ? -6.780 -44.798 -1.159 1.00 29.01 349 ALA B C 1
ATOM 5393 O O . ALA B 1 349 ? -6.760 -46.010 -1.391 1.00 28.69 349 ALA B O 1
ATOM 5395 N N . SER B 1 350 ? -6.355 -44.266 -0.014 1.00 29.90 350 SER B N 1
ATOM 5396 C CA . SER B 1 350 ? -5.790 -45.082 1.063 1.00 31.36 350 SER B CA 1
ATOM 5397 C C . SER B 1 350 ? -6.832 -45.965 1.755 1.00 32.07 350 SER B C 1
ATOM 5398 O O . SER B 1 350 ? -6.498 -47.040 2.259 1.00 33.10 350 SER B O 1
ATOM 5401 N N . GLN B 1 351 ? -8.085 -45.512 1.779 1.00 31.94 351 GLN B N 1
ATOM 5402 C CA . GLN B 1 351 ? -9.183 -46.304 2.338 1.00 31.95 351 GLN B CA 1
ATOM 5403 C C . GLN B 1 351 ? -10.500 -46.041 1.599 1.00 30.64 351 GLN B C 1
ATOM 5404 O O . GLN B 1 351 ? -11.325 -45.250 2.064 1.00 30.60 351 GLN B O 1
ATOM 5410 N N . PRO B 1 352 ? -10.700 -46.702 0.441 1.00 29.32 352 PRO B N 1
ATOM 5411 C CA . PRO B 1 352 ? -11.926 -46.519 -0.339 1.00 28.55 352 PRO B CA 1
ATOM 5412 C C . PRO B 1 352 ? -13.168 -47.042 0.381 1.00 28.08 352 PRO B C 1
ATOM 5413 O O . PRO B 1 352 ? -13.166 -48.162 0.898 1.00 28.31 352 PRO B O 1
ATOM 5417 N N . GLU B 1 353 ? -14.210 -46.216 0.415 1.00 27.23 353 GLU B N 1
ATOM 5418 C CA . GLU B 1 353 ? -15.478 -46.547 1.065 1.00 26.47 353 GLU B CA 1
ATOM 5419 C C . GLU B 1 353 ? -16.638 -46.054 0.209 1.00 24.84 353 GLU B C 1
ATOM 5420 O O . GLU B 1 353 ? -16.498 -45.044 -0.486 1.00 24.49 353 GLU B O 1
ATOM 5426 N N . PRO B 1 354 ? -17.789 -46.755 0.254 1.00 23.41 354 PRO B N 1
ATOM 5427 C CA . PRO B 1 354 ? -18.979 -46.240 -0.425 1.00 22.60 354 PRO B CA 1
ATOM 5428 C C . PRO B 1 354 ? -19.498 -44.973 0.255 1.00 21.71 354 PRO B C 1
ATOM 5429 O O . PRO B 1 354 ? -19.283 -44.778 1.454 1.00 21.26 354 PRO B O 1
ATOM 5433 N N . MET B 1 355 ? -20.153 -44.114 -0.521 1.00 20.94 355 MET B N 1
ATOM 5434 C CA . MET B 1 355 ? -20.669 -42.844 -0.019 1.00 20.53 355 MET B CA 1
ATOM 5435 C C . MET B 1 355 ? -22.125 -42.675 -0.411 1.00 19.94 355 MET B C 1
ATOM 5436 O O . MET B 1 355 ? -22.565 -43.185 -1.447 1.00 20.00 355 MET B O 1
ATOM 5441 N N . ARG B 1 356 ? -22.867 -41.951 0.419 1.00 19.49 356 ARG B N 1
ATOM 5442 C CA . ARG B 1 356 ? -24.254 -41.633 0.118 1.00 19.17 356 ARG B CA 1
ATOM 5443 C C . ARG B 1 356 ? -24.329 -40.359 -0.711 1.00 17.64 356 ARG B C 1
ATOM 5444 O O . ARG B 1 356 ? -23.686 -39.358 -0.386 1.00 17.54 356 ARG B O 1
ATOM 5452 N N . ILE B 1 357 ? -25.111 -40.423 -1.788 1.00 16.40 357 ILE B N 1
ATOM 5453 C CA . ILE B 1 357 ? -25.311 -39.302 -2.707 1.00 15.34 357 ILE B CA 1
ATOM 5454 C C . ILE B 1 357 ? -26.820 -39.016 -2.734 1.00 14.63 357 ILE B C 1
ATOM 5455 O O . ILE B 1 357 ? -27.523 -39.455 -3.645 1.00 14.26 357 ILE B O 1
ATOM 5460 N N . PRO B 1 358 ? -27.327 -38.296 -1.712 1.00 14.29 358 PRO B N 1
ATOM 5461 C CA . PRO B 1 358 ? -28.769 -38.097 -1.597 1.00 13.96 358 PRO B CA 1
ATOM 5462 C C . PRO B 1 358 ? -29.280 -36.995 -2.520 1.00 13.72 358 PRO B C 1
ATOM 5463 O O . PRO B 1 358 ? -28.757 -35.878 -2.506 1.00 13.35 358 PRO B O 1
ATOM 5467 N N . LEU B 1 359 ? -30.295 -37.325 -3.310 1.00 13.44 359 LEU B N 1
ATOM 5468 C CA . LEU B 1 359 ? -30.839 -36.404 -4.301 1.00 13.53 359 LEU B CA 1
ATOM 5469 C C . LEU B 1 359 ? -32.352 -36.301 -4.202 1.00 13.71 359 LEU B C 1
ATOM 5470 O O . LEU B 1 359 ? -33.015 -37.192 -3.663 1.00 14.12 359 LEU B O 1
ATOM 5475 N N . ALA B 1 360 ? -32.892 -35.195 -4.700 1.00 14.02 360 ALA B N 1
ATOM 5476 C CA . ALA B 1 360 ? -34.330 -35.054 -4.835 1.00 14.38 360 ALA B CA 1
ATOM 5477 C C . ALA B 1 360 ? -34.672 -34.657 -6.258 1.00 14.80 360 ALA B C 1
ATOM 5478 O O . ALA B 1 360 ? -34.009 -33.804 -6.847 1.00 14.72 360 ALA B O 1
ATOM 5480 N N . SER B 1 361 ? -35.690 -35.304 -6.814 1.00 15.30 361 SER B N 1
ATOM 5481 C CA . SER B 1 361 ? -36.213 -34.927 -8.120 1.00 15.76 361 SER B CA 1
ATOM 5482 C C . SER B 1 361 ? -37.656 -34.463 -7.971 1.00 16.25 361 SER B C 1
ATOM 5483 O O . SER B 1 361 ? -38.439 -35.059 -7.216 1.00 16.34 361 SER B O 1
ATOM 5486 N N . LEU B 1 362 ? -37.995 -33.388 -8.676 1.00 16.00 362 LEU B N 1
ATOM 5487 C CA . LEU B 1 362 ? -39.336 -32.814 -8.624 1.00 16.16 362 LEU B CA 1
ATOM 5488 C C . LEU B 1 362 ? -39.852 -32.544 -10.021 1.00 16.11 362 LEU B C 1
ATOM 5489 O O . LEU B 1 362 ? -39.103 -32.097 -10.886 1.00 15.91 362 LEU B O 1
ATOM 5494 N N . VAL B 1 363 ? -41.135 -32.821 -10.233 1.00 15.80 363 VAL B N 1
ATOM 5495 C CA . VAL B 1 363 ? -41.837 -32.346 -11.412 1.00 16.09 363 VAL B CA 1
ATOM 5496 C C . VAL B 1 363 ? -42.853 -31.318 -10.922 1.00 16.18 363 VAL B C 1
ATOM 5497 O O . VAL B 1 363 ? -43.718 -31.629 -10.099 1.00 15.98 363 VAL B O 1
ATOM 5501 N N . LEU B 1 364 ? -42.707 -30.086 -11.400 1.00 16.01 364 LEU B N 1
ATOM 5502 C CA . LEU B 1 364 ? -43.610 -28.995 -11.047 1.00 16.15 364 LEU B CA 1
ATOM 5503 C C . LEU B 1 364 ? -44.450 -28.606 -12.253 1.00 16.01 364 LEU B C 1
ATOM 5504 O O . LEU B 1 364 ? -43.959 -28.613 -13.382 1.00 15.76 364 LEU B O 1
ATOM 5509 N N . ALA B 1 365 ? -45.716 -28.277 -12.009 1.00 15.82 365 ALA B N 1
ATOM 5510 C CA . ALA B 1 365 ? -46.633 -27.864 -13.070 1.00 15.63 365 ALA B CA 1
ATOM 5511 C C . ALA B 1 365 ? -47.248 -26.507 -12.756 1.00 15.64 365 ALA B C 1
ATOM 5512 O O . ALA B 1 365 ? -47.564 -26.216 -11.600 1.00 15.66 365 ALA B O 1
ATOM 5514 N N . LYS B 1 366 ? -47.400 -25.677 -13.786 1.00 15.85 366 LYS B N 1
ATOM 5515 C CA . LYS B 1 366 ? -48.087 -24.396 -13.648 1.00 16.27 366 LYS B CA 1
ATOM 5516 C C . LYS B 1 366 ? -49.571 -24.564 -13.966 1.00 17.00 366 LYS B C 1
ATOM 5517 O O . LYS B 1 366 ? -49.927 -25.304 -14.883 1.00 16.57 366 LYS B O 1
ATOM 5523 N N . ARG B 1 367 ? -50.422 -23.871 -13.205 1.00 18.62 367 ARG B N 1
ATOM 5524 C CA . ARG B 1 367 ? -51.877 -23.858 -13.435 1.00 20.23 367 ARG B CA 1
ATOM 5525 C C . ARG B 1 367 ? -52.208 -23.763 -14.921 1.00 20.28 367 ARG B C 1
ATOM 5526 O O . ARG B 1 367 ? -51.701 -22.881 -15.620 1.00 19.72 367 ARG B O 1
#